Protein AF-0000000073402380 (afdb_homodimer)

Foldseek 3Di:
DPPPPPPPPPPPPPPPPPPPPPQAAKDKDKDWDQFPQQRGIWMKIKIFHGPFDQPDAAAFEEEEEEAEPDALCCCVPLQVVRVLLRVCCVVVLFPGYMYMRTGQYHQLQPPFPTHNVCRVPPPVLVVCVVPGRHDQFQLRYEYEYEASRLFNRLLCCLVCVRRHAAYEHELYVQQQQDGDPPDVQFPVCNCHHHGHDSVSSNCRGNVVSVVVSLVDDRAHEYEFEYEVQQPSSLVVSVVVQVVCVVSVHHYHYYYHHDHSGSVRSSVCVNVRNSRRNVSHD/DPPPPPPPPPPPPPPPPPPPPPQAAKDKDKDWDQFPQQRGIWMKIKIFHGPFDQPDAAAFEEEEEEAEPDALCCCVPLLVVRVLLRVCCVVVLFPGYMYMRTGQYHQLQPPFPTHRVCRVPPPVLVVCVVPGRHDQFQLRYEYEYEASRLFNRLLCCLVCVRRHAAYEHELYVQQQQDGDPPDPQFPVCNCHHHGHDSVSSNCRGNVVSVVVSLVDDRAHEYEFEYEVQQPSSLVVSVVVQVVCVVSVHHYHYYYHHDHSGSVRSSVCVNVRNSRGNVSHD

Structure (mmCIF, N/CA/C/O backbone):
data_AF-0000000073402380-model_v1
#
loop_
_entity.id
_entity.type
_entity.pdbx_description
1 polymer 'Esterase, putative'
#
loop_
_atom_site.group_PDB
_atom_site.id
_atom_site.type_symbol
_atom_site.label_atom_id
_atom_site.label_alt_id
_atom_site.label_comp_id
_atom_site.label_asym_id
_atom_site.label_entity_id
_atom_site.label_seq_id
_atom_site.pdbx_PDB_ins_code
_atom_site.Cartn_x
_atom_site.Cartn_y
_atom_site.Cartn_z
_atom_site.occupancy
_atom_site.B_iso_or_equiv
_atom_site.auth_seq_id
_atom_site.auth_comp_id
_atom_site.auth_asym_id
_atom_site.auth_atom_id
_atom_site.pdbx_PDB_model_num
ATOM 1 N N . MET A 1 1 ? -71.5 3.383 64.438 1 26.59 1 MET A N 1
ATOM 2 C CA . MET A 1 1 ? -70.688 2.602 63.531 1 26.59 1 MET A CA 1
ATOM 3 C C . MET A 1 1 ? -70.062 3.48 62.438 1 26.59 1 MET A C 1
ATOM 5 O O . MET A 1 1 ? -70.75 3.752 61.438 1 26.59 1 MET A O 1
ATOM 9 N N . ARG A 1 2 ? -69.312 4.504 62.844 1 32.62 2 ARG A N 1
ATOM 10 C CA . ARG A 1 2 ? -68.625 5.531 62.062 1 32.62 2 ARG A CA 1
ATOM 11 C C . ARG A 1 2 ? -67.75 4.91 61 1 32.62 2 ARG A C 1
ATOM 13 O O . ARG A 1 2 ? -66.875 4.086 61.312 1 32.62 2 ARG A O 1
ATOM 20 N N . ARG A 1 3 ? -68.125 4.828 59.719 1 37.62 3 ARG A N 1
ATOM 21 C CA . ARG A 1 3 ? -67.562 4.422 58.438 1 37.62 3 ARG A CA 1
ATOM 22 C C . ARG A 1 3 ? -66.25 5.152 58.219 1 37.62 3 ARG A C 1
ATOM 24 O O . ARG A 1 3 ? -66.188 6.383 58.219 1 37.62 3 ARG A O 1
ATOM 31 N N . PHE A 1 4 ? -65.062 4.723 58.781 1 38 4 PHE A N 1
ATOM 32 C CA . PHE A 1 4 ? -63.75 5.266 58.656 1 38 4 PHE A CA 1
ATOM 33 C C . PHE A 1 4 ? -63.312 5.336 57.188 1 38 4 PHE A C 1
ATOM 35 O O . PHE A 1 4 ? -63.344 4.324 56.5 1 38 4 PHE A O 1
ATOM 42 N N . ALA A 1 5 ? -63.625 6.461 56.531 1 45.44 5 ALA A N 1
ATOM 43 C CA . ALA A 1 5 ? -63.219 6.824 55.188 1 45.44 5 ALA A CA 1
ATOM 44 C C . ALA A 1 5 ? -61.719 6.805 55.031 1 45.44 5 ALA A C 1
ATOM 46 O O . ALA A 1 5 ? -61 7.508 55.75 1 45.44 5 ALA A O 1
ATOM 47 N N . LEU A 1 6 ? -61.094 5.672 54.719 1 43.69 6 LEU A N 1
ATOM 48 C CA . LEU A 1 6 ? -59.656 5.57 54.438 1 43.69 6 LEU A CA 1
ATOM 49 C C . LEU A 1 6 ? -59.281 6.461 53.25 1 43.69 6 LEU A C 1
ATOM 51 O O . LEU A 1 6 ? -59.906 6.406 52.188 1 43.69 6 LEU A O 1
ATOM 55 N N . PRO A 1 7 ? -58.688 7.684 53.5 1 46.56 7 PRO A N 1
ATOM 56 C CA . PRO A 1 7 ? -58.25 8.555 52.406 1 46.56 7 PRO A CA 1
ATOM 57 C C . PRO A 1 7 ? -57.281 7.855 51.438 1 46.56 7 PRO A C 1
ATOM 59 O O . PRO A 1 7 ? -56.5 6.996 51.844 1 46.56 7 PRO A O 1
ATOM 62 N N . LEU A 1 8 ? -57.75 7.539 50.25 1 45.25 8 LEU A N 1
ATOM 63 C CA . LEU A 1 8 ? -56.938 7.082 49.125 1 45.25 8 LEU A CA 1
ATOM 64 C C . LEU A 1 8 ? -55.812 8.055 48.812 1 45.25 8 LEU A C 1
ATOM 66 O O . LEU A 1 8 ? -56.062 9.219 48.5 1 45.25 8 LEU A O 1
ATOM 70 N N . VAL A 1 9 ? -54.656 7.984 49.469 1 39.22 9 VAL A N 1
ATOM 71 C CA . VAL A 1 9 ? -53.469 8.758 49.125 1 39.22 9 VAL A CA 1
ATOM 72 C C . VAL A 1 9 ? -53.062 8.422 47.688 1 39.22 9 VAL A C 1
ATOM 74 O O . VAL A 1 9 ? -52.781 7.262 47.375 1 39.22 9 VAL A O 1
ATOM 77 N N . ALA A 1 10 ? -53.406 9.219 46.719 1 45.09 10 ALA A N 1
ATOM 78 C CA . ALA A 1 10 ? -52.906 9.195 45.344 1 45.09 10 ALA A CA 1
ATOM 79 C C . ALA A 1 10 ? -51.406 9.344 45.312 1 45.09 10 ALA A C 1
ATOM 81 O O . ALA A 1 10 ? -50.844 10.344 45.812 1 45.09 10 ALA A O 1
ATOM 82 N N . LEU A 1 11 ? -50.719 8.203 45.312 1 44.31 11 LEU A N 1
ATOM 83 C CA . LEU A 1 11 ? -49.281 8.203 45.062 1 44.31 11 LEU A CA 1
ATOM 84 C C . LEU A 1 11 ? -48.938 8.859 43.719 1 44.31 11 LEU A C 1
ATOM 86 O O . LEU A 1 11 ? -49.312 8.344 42.656 1 44.31 11 LEU A O 1
ATOM 90 N N . LEU A 1 12 ? -48.812 10.156 43.656 1 43.53 12 LEU A N 1
ATOM 91 C CA . LEU A 1 12 ? -48.25 10.828 42.5 1 43.53 12 LEU A CA 1
ATOM 92 C C . LEU A 1 12 ? -46.812 10.344 42.219 1 43.53 12 LEU A C 1
ATOM 94 O O . LEU A 1 12 ? -45.906 10.578 43.031 1 43.53 12 LEU A O 1
ATOM 98 N N . ALA A 1 13 ? -46.656 9.203 41.469 1 48.38 13 ALA A N 1
ATOM 99 C CA . ALA A 1 13 ? -45.344 8.828 40.906 1 48.38 13 ALA A CA 1
ATOM 100 C C . ALA A 1 13 ? -44.781 9.945 40.062 1 48.38 13 ALA A C 1
ATOM 102 O O . ALA A 1 13 ? -45.344 10.297 39 1 48.38 13 ALA A O 1
ATOM 103 N N . ALA A 1 14 ? -44 10.836 40.562 1 49.28 14 ALA A N 1
ATOM 104 C CA . ALA A 1 14 ? -43.188 11.805 39.812 1 49.28 14 ALA A CA 1
ATOM 105 C C . ALA A 1 14 ? -42.312 11.102 38.781 1 49.28 14 ALA A C 1
ATOM 107 O O . ALA A 1 14 ? -41.469 10.289 39.156 1 49.28 14 ALA A O 1
ATOM 108 N N . ALA A 1 15 ? -42.781 10.992 37.531 1 50.03 15 ALA A N 1
ATOM 109 C CA . ALA A 1 15 ? -41.938 10.617 36.438 1 50.03 15 ALA A CA 1
ATOM 110 C C . ALA A 1 15 ? -40.688 11.531 36.344 1 50.03 15 ALA A C 1
ATOM 112 O O . ALA A 1 15 ? -40.812 12.703 36 1 50.03 15 ALA A O 1
ATOM 113 N N . LEU A 1 16 ? -39.719 11.234 37.094 1 47.69 16 LEU A N 1
ATOM 114 C CA . LEU A 1 16 ? -38.438 11.859 36.812 1 47.69 16 LEU A CA 1
ATOM 115 C C . LEU A 1 16 ? -38 11.617 35.375 1 47.69 16 LEU A C 1
ATOM 117 O O . LEU A 1 16 ? -37.625 10.5 35 1 47.69 16 LEU A O 1
ATOM 121 N N . THR A 1 17 ? -38.594 12.422 34.562 1 47.25 17 THR A N 1
ATOM 122 C CA . THR A 1 17 ? -38 12.445 33.219 1 47.25 17 THR A CA 1
ATOM 123 C C . THR A 1 17 ? -36.5 12.773 33.312 1 47.25 17 THR A C 1
ATOM 125 O O . THR A 1 17 ? -36.125 13.891 33.656 1 47.25 17 THR A O 1
ATOM 128 N N . VAL A 1 18 ? -35.719 11.836 33.5 1 46.69 18 VAL A N 1
ATOM 129 C CA . VAL A 1 18 ? -34.281 12.055 33.281 1 46.69 18 VAL A CA 1
ATOM 130 C C . VAL A 1 18 ? -34.062 12.578 31.859 1 46.69 18 VAL A C 1
ATOM 132 O O . VAL A 1 18 ? -34.312 11.875 30.891 1 46.69 18 VAL A O 1
ATOM 135 N N . ALA A 1 19 ? -34.219 13.836 31.703 1 44.19 19 ALA A N 1
ATOM 136 C CA . ALA A 1 19 ? -33.719 14.352 30.422 1 44.19 19 ALA A CA 1
ATOM 137 C C . ALA A 1 19 ? -32.344 13.766 30.094 1 44.19 19 ALA A C 1
ATOM 139 O O . ALA A 1 19 ? -31.391 13.945 30.828 1 44.19 19 ALA A O 1
ATOM 140 N N . ALA A 1 20 ? -32.344 12.703 29.391 1 48.59 20 ALA A N 1
ATOM 141 C CA . ALA A 1 20 ? -31.094 12.234 28.812 1 48.59 20 ALA A CA 1
ATOM 142 C C . ALA A 1 20 ? -30.219 13.406 28.375 1 48.59 20 ALA A C 1
ATOM 144 O O . ALA A 1 20 ? -30.578 14.156 27.469 1 48.59 20 ALA A O 1
ATOM 145 N N . ARG A 1 21 ? -29.672 14.047 29.219 1 47.09 21 ARG A N 1
ATOM 146 C CA . ARG A 1 21 ? -28.734 15.07 28.781 1 47.09 21 ARG A CA 1
ATOM 147 C C . ARG A 1 21 ? -28.031 14.656 27.5 1 47.09 21 ARG A C 1
ATOM 149 O O . ARG A 1 21 ? -27.297 13.664 27.469 1 47.09 21 ARG A O 1
ATOM 156 N N . ALA A 1 22 ? -28.484 15.039 26.406 1 50.44 22 ALA A N 1
ATOM 157 C CA . ALA A 1 22 ? -27.828 14.75 25.141 1 50.44 22 ALA A CA 1
ATOM 158 C C . ALA A 1 22 ? -26.328 15.062 25.219 1 50.44 22 ALA A C 1
ATOM 160 O O . ALA A 1 22 ? -25.938 16.141 25.672 1 50.44 22 ALA A O 1
ATOM 161 N N . ALA A 1 23 ? -25.453 14.055 25.359 1 58.22 23 ALA A N 1
ATOM 162 C CA . ALA A 1 23 ? -24 14.227 25.312 1 58.22 23 ALA A CA 1
ATOM 163 C C . ALA A 1 23 ? -23.609 15.312 24.312 1 58.22 23 ALA A C 1
ATOM 165 O O . ALA A 1 23 ? -24.109 15.336 23.188 1 58.22 23 ALA A O 1
ATOM 166 N N . PRO A 1 24 ? -22.891 16.391 24.812 1 68.94 24 PRO A N 1
ATOM 167 C CA . PRO A 1 24 ? -22.547 17.5 23.906 1 68.94 24 PRO A CA 1
ATOM 168 C C . PRO A 1 24 ? -21.891 17.031 22.609 1 68.94 24 PRO A C 1
ATOM 170 O O . PRO A 1 24 ? -21.109 16.078 22.625 1 68.94 24 PRO A O 1
ATOM 173 N N . ALA A 1 25 ? -22.422 17.516 21.484 1 88.31 25 ALA A N 1
ATOM 174 C CA . ALA A 1 25 ? -21.953 17.203 20.141 1 88.31 25 ALA A CA 1
ATOM 175 C C . ALA A 1 25 ? -20.656 17.953 19.828 1 88.31 25 ALA A C 1
ATOM 177 O O . ALA A 1 25 ? -20.344 18.969 20.453 1 88.31 25 ALA A O 1
ATOM 178 N N . SER A 1 26 ? -19.734 17.375 19.031 1 97.62 26 SER A N 1
ATOM 179 C CA . SER A 1 26 ? -18.578 18.109 18.5 1 97.62 26 SER A CA 1
ATOM 180 C C . SER A 1 26 ? -19.016 19.344 17.719 1 97.62 26 SER A C 1
ATOM 182 O O . SER A 1 26 ? -20.188 19.469 17.359 1 97.62 26 SER A O 1
ATOM 184 N N . SER A 1 27 ? -18.125 20.328 17.562 1 97.88 27 SER A N 1
ATOM 185 C CA . SER A 1 27 ? -18.469 21.547 16.828 1 97.88 27 SER A CA 1
ATOM 186 C C . SER A 1 27 ? -17.375 21.906 15.828 1 97.88 27 SER A C 1
ATOM 188 O O . SER A 1 27 ? -16.219 21.516 15.992 1 97.88 27 SER A O 1
ATOM 190 N N . ILE A 1 28 ? -17.797 22.531 14.719 1 98.5 28 ILE A N 1
ATOM 191 C CA . ILE A 1 28 ? -16.906 23.125 13.727 1 98.5 28 ILE A CA 1
ATOM 192 C C . ILE A 1 28 ? -17 24.641 13.789 1 98.5 28 ILE A C 1
ATOM 194 O O . ILE A 1 28 ? -18.078 25.219 13.633 1 98.5 28 ILE A O 1
ATOM 198 N N . VAL A 1 29 ? -15.859 25.281 14.023 1 98.19 29 VAL A N 1
ATOM 199 C CA . VAL A 1 29 ? -15.852 26.734 14.133 1 98.19 29 VAL A CA 1
ATOM 200 C C . VAL A 1 29 ? -14.789 27.312 13.195 1 98.19 29 VAL A C 1
ATOM 202 O O . VAL A 1 29 ? -13.805 26.641 12.875 1 98.19 29 VAL A O 1
ATOM 205 N N . THR A 1 30 ? -15.008 28.469 12.68 1 98.19 30 THR A N 1
ATOM 206 C CA . THR A 1 30 ? -14.047 29.172 11.852 1 98.19 30 THR A CA 1
ATOM 207 C C . THR A 1 30 ? -13.531 30.422 12.57 1 98.19 30 THR A C 1
ATOM 209 O O . THR A 1 30 ? -14.297 31.125 13.219 1 98.19 30 THR A O 1
ATOM 212 N N . ARG A 1 31 ? -12.281 30.656 12.523 1 98.31 31 ARG A N 1
ATOM 213 C CA . ARG A 1 31 ? -11.648 31.844 13.086 1 98.31 31 ARG A CA 1
ATOM 214 C C . ARG A 1 31 ? -10.82 32.594 12.039 1 98.31 31 ARG A C 1
ATOM 216 O O . ARG A 1 31 ? -10.148 31.953 11.219 1 98.31 31 ARG A O 1
ATOM 223 N N . THR A 1 32 ? -10.969 33.875 12.055 1 98.56 32 THR A N 1
ATOM 224 C CA . THR A 1 32 ? -10.141 34.75 11.242 1 98.56 32 THR A CA 1
ATOM 225 C C . THR A 1 32 ? -9.273 35.656 12.117 1 98.56 32 THR A C 1
ATOM 227 O O . THR A 1 32 ? -9.742 36.156 13.141 1 98.56 32 THR A O 1
ATOM 230 N N . PHE A 1 33 ? -8.039 35.875 11.773 1 98.56 33 PHE A N 1
ATOM 231 C CA . PHE A 1 33 ? -7.133 36.75 12.508 1 98.56 33 PHE A CA 1
ATOM 232 C C . PHE A 1 33 ? -6.145 37.406 11.562 1 98.56 33 PHE A C 1
ATOM 234 O O . PHE A 1 33 ? -6.016 37 10.398 1 98.56 33 PHE A O 1
ATOM 241 N N . ARG A 1 34 ? -5.484 38.406 12.031 1 98.38 34 ARG A N 1
ATOM 242 C CA . ARG A 1 34 ? -4.477 39.094 11.234 1 98.38 34 ARG A CA 1
ATOM 243 C C . ARG A 1 34 ? -3.127 38.406 11.328 1 98.38 34 ARG A C 1
ATOM 245 O O . ARG A 1 34 ? -2.566 38.281 12.422 1 98.38 34 ARG A O 1
ATOM 252 N N . SER A 1 35 ? -2.678 37.875 10.148 1 98.5 35 SER A N 1
ATOM 253 C CA . SER A 1 35 ? -1.356 37.281 10.102 1 98.5 35 SER A CA 1
ATOM 254 C C . SER A 1 35 ? -0.271 38.312 9.82 1 98.5 35 SER A C 1
ATOM 256 O O . SER A 1 35 ? -0.335 39.031 8.82 1 98.5 35 SER A O 1
ATOM 258 N N . THR A 1 36 ? 0.724 38.344 10.664 1 98.56 36 THR A N 1
ATOM 259 C CA . THR A 1 36 ? 1.848 39.25 10.461 1 98.56 36 THR A CA 1
ATOM 260 C C . THR A 1 36 ? 2.686 38.844 9.258 1 98.56 36 THR A C 1
ATOM 262 O O . THR A 1 36 ? 3.076 39.656 8.438 1 98.56 36 THR A O 1
ATOM 265 N N . ALA A 1 37 ? 2.904 37.562 9.117 1 98.44 37 ALA A N 1
ATOM 266 C CA . ALA A 1 37 ? 3.754 37.062 8.055 1 98.44 37 ALA A CA 1
ATOM 267 C C . ALA A 1 37 ? 3.098 37.25 6.688 1 98.44 37 ALA A C 1
ATOM 269 O O . ALA A 1 37 ? 3.779 37.5 5.695 1 98.44 37 ALA A O 1
ATOM 270 N N . LEU A 1 38 ? 1.792 37.125 6.633 1 98 38 LEU A N 1
ATOM 271 C CA . LEU A 1 38 ? 1.087 37.188 5.355 1 98 38 LEU A CA 1
ATOM 272 C C . LEU A 1 38 ? 0.647 38.594 5.047 1 98 38 LEU A C 1
ATOM 274 O O . LEU A 1 38 ? 0.256 38.906 3.916 1 98 38 LEU A O 1
ATOM 278 N N . HIS A 1 39 ? 0.664 39.5 6.059 1 98.06 39 HIS A N 1
ATOM 279 C CA . HIS A 1 39 ? 0.213 40.875 5.941 1 98.06 39 HIS A CA 1
ATOM 280 C C . HIS A 1 39 ? -1.229 40.938 5.449 1 98.06 39 HIS A C 1
ATOM 282 O O . HIS A 1 39 ? -1.561 41.781 4.602 1 98.06 39 HIS A O 1
ATOM 288 N N . ARG A 1 40 ? -2.037 40.062 5.883 1 97.62 40 ARG A N 1
ATOM 289 C CA . ARG A 1 40 ? -3.465 40 5.586 1 97.62 40 ARG A CA 1
ATOM 290 C C . ARG A 1 40 ? -4.207 39.156 6.625 1 97.62 40 ARG A C 1
ATOM 292 O O . ARG A 1 40 ? -3.586 38.5 7.457 1 97.62 40 ARG A O 1
ATOM 299 N N . ASP A 1 41 ? -5.504 39.281 6.543 1 98.25 41 ASP A N 1
ATOM 300 C CA . ASP A 1 41 ? -6.324 38.375 7.352 1 98.25 41 ASP A CA 1
ATOM 301 C C . ASP A 1 41 ? -6.199 36.938 6.867 1 98.25 41 ASP A C 1
ATOM 303 O O . ASP A 1 41 ? -6.09 36.688 5.664 1 98.25 41 ASP A O 1
ATOM 307 N N . TRP A 1 42 ? -6.137 36.062 7.805 1 98.31 42 TRP A N 1
ATOM 308 C CA . TRP A 1 42 ? -6.016 34.625 7.543 1 98.31 42 TRP A CA 1
ATOM 309 C C . TRP A 1 42 ? -7.023 33.844 8.367 1 98.31 42 TRP A C 1
ATOM 311 O O . TRP A 1 42 ? -7.297 34.188 9.523 1 98.31 42 TRP A O 1
ATOM 321 N N . SER A 1 43 ? -7.609 32.812 7.742 1 98.25 43 SER A N 1
ATOM 322 C CA . SER A 1 43 ? -8.664 32.062 8.406 1 98.25 43 SER A CA 1
ATOM 323 C C . SER A 1 43 ? -8.289 30.578 8.539 1 98.25 43 SER A C 1
ATOM 325 O O . SER A 1 43 ? -7.484 30.078 7.754 1 98.25 43 SER A O 1
ATOM 327 N N . TYR A 1 44 ? -8.867 29.969 9.516 1 98.75 44 TYR A N 1
ATOM 328 C CA . TYR A 1 44 ? -8.773 28.531 9.695 1 98.75 44 TYR A CA 1
ATOM 329 C C . TYR A 1 44 ? -10.047 27.969 10.32 1 98.75 44 TYR A C 1
ATOM 331 O O . TYR A 1 44 ? -10.789 28.688 10.984 1 98.75 44 TYR A O 1
ATOM 339 N N . THR A 1 45 ? -10.312 26.734 9.969 1 98.75 45 THR A N 1
ATOM 340 C CA . THR A 1 45 ? -11.414 25.984 10.539 1 98.75 45 THR A CA 1
ATOM 341 C C . THR A 1 45 ? -10.922 25.062 11.656 1 98.75 45 THR A C 1
ATOM 343 O O . THR A 1 45 ? -9.82 24.531 11.586 1 98.75 45 THR A O 1
ATOM 346 N N . VAL A 1 46 ? -11.812 24.891 12.742 1 98.88 46 VAL A N 1
ATOM 347 C CA . VAL A 1 46 ? -11.414 24.078 13.883 1 98.88 46 VAL A CA 1
ATOM 348 C C . VAL A 1 46 ? -12.516 23.078 14.219 1 98.88 46 VAL A C 1
ATOM 350 O O . VAL A 1 46 ? -13.688 23.438 14.305 1 98.88 46 VAL A O 1
ATOM 353 N N . TYR A 1 47 ? -12.125 21.812 14.289 1 98.88 47 TYR A N 1
ATOM 354 C CA . TYR A 1 47 ? -12.953 20.781 14.906 1 98.88 47 TYR A CA 1
ATOM 355 C C . TYR A 1 47 ? -12.695 20.719 16.406 1 98.88 47 TYR A C 1
ATOM 357 O O . TYR A 1 47 ? -11.562 20.516 16.844 1 98.88 47 TYR A O 1
ATOM 365 N N . LEU A 1 48 ? -13.75 20.891 17.203 1 98.75 48 LEU A N 1
ATOM 366 C CA . LEU A 1 48 ? -13.727 20.719 18.656 1 98.75 48 LEU A CA 1
ATOM 367 C C . LEU A 1 48 ? -14.477 19.453 19.062 1 98.75 48 LEU A C 1
ATOM 369 O O . LEU A 1 48 ? -15.641 19.281 18.703 1 98.75 48 LEU A O 1
ATOM 373 N N . PRO A 1 49 ? -13.742 18.609 19.797 1 98.31 49 PRO A N 1
ATOM 374 C CA . PRO A 1 49 ? -14.414 17.359 20.156 1 98.31 49 PRO A CA 1
ATOM 375 C C . PRO A 1 49 ? -15.578 17.578 21.109 1 98.31 49 PRO A C 1
ATOM 377 O O . PRO A 1 49 ? -15.672 18.625 21.75 1 98.31 49 PRO A O 1
ATOM 380 N N . ALA A 1 50 ? -16.453 16.562 21.109 1 96.69 50 ALA A N 1
ATOM 381 C CA . ALA A 1 50 ? -17.547 16.594 22.078 1 96.69 50 ALA A CA 1
ATOM 382 C C . ALA A 1 50 ? -17.031 16.781 23.5 1 96.69 50 ALA A C 1
ATOM 384 O O . ALA A 1 50 ? -16.062 16.141 23.906 1 96.69 50 ALA A O 1
ATOM 385 N N . GLY A 1 51 ? -17.625 17.703 24.203 1 94.94 51 GLY A N 1
ATOM 386 C CA . GLY A 1 51 ? -17.25 17.922 25.578 1 94.94 51 GLY A CA 1
ATOM 387 C C . GLY A 1 51 ? -16.078 18.875 25.734 1 94.94 51 GLY A C 1
ATOM 388 O O . GLY A 1 51 ? -15.555 19.062 26.828 1 94.94 51 GLY A O 1
ATOM 389 N N . TYR A 1 52 ? -15.695 19.438 24.656 1 97.06 52 TYR A N 1
ATOM 390 C CA . TYR A 1 52 ? -14.602 20.406 24.703 1 97.06 52 TYR A CA 1
ATOM 391 C C . TYR A 1 52 ? -14.836 21.438 25.797 1 97.06 52 TYR A C 1
ATOM 393 O O . TYR A 1 52 ? -15.906 22.047 25.859 1 97.06 52 TYR A O 1
ATOM 401 N N . ASN A 1 53 ? -13.844 21.594 26.641 1 95.94 53 ASN A N 1
ATOM 402 C CA . ASN A 1 53 ? -13.852 22.562 27.719 1 95.94 53 ASN A CA 1
ATOM 403 C C . ASN A 1 53 ? -12.656 23.516 27.625 1 95.94 53 ASN A C 1
ATOM 405 O O . ASN A 1 53 ? -11.523 23.125 27.922 1 95.94 53 ASN A O 1
ATOM 409 N N . PRO A 1 54 ? -12.938 24.75 27.281 1 95.31 54 PRO A N 1
ATOM 410 C CA . PRO A 1 54 ? -11.836 25.688 27.109 1 95.31 54 PRO A CA 1
ATOM 411 C C . PRO A 1 54 ? -11.086 25.969 28.422 1 95.31 54 PRO A C 1
ATOM 413 O O . PRO A 1 54 ? -9.969 26.5 28.391 1 95.31 54 PRO A O 1
ATOM 416 N N . GLU A 1 55 ? -11.688 25.656 29.547 1 94.06 55 GLU A N 1
ATOM 417 C CA . GLU A 1 55 ? -11.086 25.922 30.844 1 94.06 55 GLU A CA 1
ATOM 418 C C . GLU A 1 55 ? -10.492 24.672 31.453 1 94.06 55 GLU A C 1
ATOM 420 O O . GLU A 1 55 ? -9.953 24.703 32.562 1 94.06 55 GLU A O 1
ATOM 425 N N . GLY A 1 56 ? -10.539 23.609 30.781 1 90 56 GLY A N 1
ATOM 426 C CA . GLY A 1 56 ? -10.07 22.328 31.312 1 90 56 GLY A CA 1
ATOM 427 C C . GLY A 1 56 ? -8.672 21.969 30.844 1 90 56 GLY A C 1
ATOM 428 O O . GLY A 1 56 ? -7.836 22.859 30.641 1 90 56 GLY A O 1
ATOM 429 N N . ALA A 1 57 ? -8.438 20.703 30.891 1 90.56 57 ALA A N 1
ATOM 430 C CA . ALA A 1 57 ? -7.152 20.188 30.438 1 90.56 57 ALA A CA 1
ATOM 431 C C . ALA A 1 57 ? -6.926 20.5 28.953 1 90.56 57 ALA A C 1
ATOM 433 O O . ALA A 1 57 ? -7.879 20.578 28.188 1 90.56 57 ALA A O 1
ATOM 434 N N . ARG A 1 58 ? -5.703 20.688 28.625 1 96.12 58 ARG A N 1
ATOM 435 C CA . ARG A 1 58 ? -5.348 20.984 27.234 1 96.12 58 ARG A CA 1
ATOM 436 C C . ARG A 1 58 ? -5.461 19.734 26.375 1 96.12 58 ARG A C 1
ATOM 438 O O . ARG A 1 58 ? -5.09 18.641 26.797 1 96.12 58 ARG A O 1
ATOM 445 N N . TYR A 1 59 ? -6.016 19.891 25.25 1 98.31 59 TYR A N 1
ATOM 446 C CA . TYR A 1 59 ? -6.211 18.797 24.297 1 98.31 59 TYR A CA 1
ATOM 447 C C . TYR A 1 59 ? -5.004 18.672 23.375 1 98.31 59 TYR A C 1
ATOM 449 O O . TYR A 1 59 ? -4.34 19.656 23.062 1 98.31 59 TYR A O 1
ATOM 457 N N . PRO A 1 60 ? -4.707 17.406 22.953 1 98.56 60 PRO A N 1
ATOM 458 C CA . PRO A 1 60 ? -3.85 17.312 21.766 1 98.56 60 PRO A CA 1
ATOM 459 C C . PRO A 1 60 ? -4.402 18.094 20.578 1 98.56 60 PRO A C 1
ATOM 461 O O . PRO A 1 60 ? -5.617 18.312 20.484 1 98.56 60 PRO A O 1
ATOM 464 N N . VAL A 1 61 ? -3.518 18.531 19.703 1 98.88 61 VAL A N 1
ATOM 465 C CA . VAL A 1 61 ? -3.934 19.312 18.547 1 98.88 61 VAL A CA 1
ATOM 466 C C . VAL A 1 61 ? -3.307 18.719 17.281 1 98.88 61 VAL A C 1
ATOM 468 O O . VAL A 1 61 ? -2.143 18.312 17.281 1 98.88 61 VAL A O 1
ATOM 471 N N . LEU A 1 62 ? -4.082 18.516 16.297 1 98.94 62 LEU A N 1
ATOM 472 C CA . LEU A 1 62 ? -3.668 18.094 14.961 1 98.94 62 LEU A CA 1
ATOM 473 C C . LEU A 1 62 ? -3.887 19.219 13.945 1 98.94 62 LEU A C 1
ATOM 475 O O . LEU A 1 62 ? -4.996 19.734 13.82 1 98.94 62 LEU A O 1
ATOM 479 N N . TYR A 1 63 ? -2.842 19.641 13.273 1 98.94 63 TYR A N 1
ATOM 480 C CA . TYR A 1 63 ? -2.951 20.578 12.156 1 98.94 63 TYR A CA 1
ATOM 481 C C . TYR A 1 63 ? -3.066 19.828 10.836 1 98.94 63 TYR A C 1
ATOM 483 O O . TYR A 1 63 ? -2.193 19.031 10.492 1 98.94 63 TYR A O 1
ATOM 491 N N . LEU A 1 64 ? -4.098 20.094 10.078 1 98.81 64 LEU A N 1
ATOM 492 C CA . LEU A 1 64 ? -4.387 19.359 8.859 1 98.81 64 LEU A CA 1
ATOM 493 C C . LEU A 1 64 ? -4.398 20.297 7.648 1 98.81 64 LEU A C 1
ATOM 495 O O . LEU A 1 64 ? -5.289 21.141 7.52 1 98.81 64 LEU A O 1
ATOM 499 N N . LEU A 1 65 ? -3.455 20.062 6.75 1 98.81 65 LEU A N 1
ATOM 500 C CA . LEU A 1 65 ? -3.244 20.938 5.598 1 98.81 65 LEU A CA 1
ATOM 501 C C . LEU A 1 65 ? -3.996 20.406 4.375 1 98.81 65 LEU A C 1
ATOM 503 O O . LEU A 1 65 ? -3.953 19.219 4.082 1 98.81 65 LEU A O 1
ATOM 507 N N . HIS A 1 66 ? -4.723 21.312 3.68 1 98.56 66 HIS A N 1
ATOM 508 C CA . HIS A 1 66 ? -5.48 20.906 2.5 1 98.56 66 HIS A CA 1
ATOM 509 C C . HIS A 1 66 ? -4.59 20.875 1.262 1 98.56 66 HIS A C 1
ATOM 511 O O . HIS A 1 66 ? -3.445 21.328 1.3 1 98.56 66 HIS A O 1
ATOM 517 N N . GLY A 1 67 ? -5.074 20.266 0.181 1 97.88 67 GLY A N 1
ATOM 518 C CA . GLY A 1 67 ? -4.34 20.094 -1.064 1 97.88 67 GLY A CA 1
ATOM 519 C C . GLY A 1 67 ? -4.441 21.297 -1.981 1 97.88 67 GLY A C 1
ATOM 520 O O . GLY A 1 67 ? -5.121 22.281 -1.658 1 97.88 67 GLY A O 1
ATOM 521 N N . ASN A 1 68 ? -3.787 21.188 -3.107 1 96.31 68 ASN A N 1
ATOM 522 C CA . ASN A 1 68 ? -3.785 22.25 -4.102 1 96.31 68 ASN A CA 1
ATOM 523 C C . ASN A 1 68 ? -5.199 22.594 -4.551 1 96.31 68 ASN A C 1
ATOM 525 O O . ASN A 1 68 ? -6.023 21.703 -4.77 1 96.31 68 ASN A O 1
ATOM 529 N N . ALA A 1 69 ? -5.453 23.906 -4.629 1 93.44 69 ALA A N 1
ATOM 530 C CA . ALA A 1 69 ? -6.734 24.453 -5.07 1 93.44 69 ALA A CA 1
ATOM 531 C C . ALA A 1 69 ? -7.855 24.047 -4.117 1 93.44 69 ALA A C 1
ATOM 533 O O . ALA A 1 69 ? -9.031 24.047 -4.488 1 93.44 69 ALA A O 1
ATOM 534 N N . GLY A 1 70 ? -7.461 23.609 -2.93 1 95.62 70 GLY A N 1
ATOM 535 C CA . GLY A 1 70 ? -8.461 23.219 -1.946 1 95.62 70 GLY A CA 1
ATOM 536 C C . GLY A 1 70 ? -8.836 24.328 -0.997 1 95.62 70 GLY A C 1
ATOM 537 O O . GLY A 1 70 ? -8.578 25.5 -1.274 1 95.62 70 GLY A O 1
ATOM 538 N N . ASN A 1 71 ? -9.57 23.828 0.004 1 95.56 71 ASN A N 1
ATOM 539 C CA . ASN A 1 71 ? -10.148 24.688 1.027 1 95.56 71 ASN A CA 1
ATOM 540 C C . ASN A 1 71 ? -10.039 24.062 2.414 1 95.56 71 ASN A C 1
ATOM 542 O O . ASN A 1 71 ? -10.094 22.844 2.553 1 95.56 71 ASN A O 1
ATOM 546 N N . ALA A 1 72 ? -9.93 25.031 3.438 1 96.88 72 ALA A N 1
ATOM 547 C CA . ALA A 1 72 ? -9.836 24.562 4.82 1 96.88 72 ALA A CA 1
ATOM 548 C C . ALA A 1 72 ? -10.984 23.625 5.164 1 96.88 72 ALA A C 1
ATOM 550 O O . ALA A 1 72 ? -10.82 22.703 5.961 1 96.88 72 ALA A O 1
ATOM 551 N N . ASN A 1 73 ? -12.086 23.766 4.523 1 97.69 73 ASN A N 1
ATOM 552 C CA . ASN A 1 73 ? -13.297 23.031 4.875 1 97.69 73 ASN A CA 1
ATOM 553 C C . ASN A 1 73 ? -13.391 21.703 4.125 1 97.69 73 ASN A C 1
ATOM 555 O O . ASN A 1 73 ? -14.289 20.906 4.383 1 97.69 73 ASN A O 1
ATOM 559 N N . ASP A 1 74 ? -12.477 21.484 3.254 1 98.06 74 ASP A N 1
ATOM 560 C CA . ASP A 1 74 ? -12.539 20.25 2.469 1 98.06 74 ASP A CA 1
ATOM 561 C C . ASP A 1 74 ? -12.453 19.016 3.367 1 98.06 74 ASP A C 1
ATOM 563 O O . ASP A 1 74 ? -13.07 17.984 3.074 1 98.06 74 ASP A O 1
ATOM 567 N N . TRP A 1 75 ? -11.766 19.109 4.453 1 98.5 75 TRP A N 1
ATOM 568 C CA . TRP A 1 75 ? -11.641 17.984 5.379 1 98.5 75 TRP A CA 1
ATOM 569 C C . TRP A 1 75 ? -13 17.625 5.973 1 98.5 75 TRP A C 1
ATOM 571 O O . TRP A 1 75 ? -13.266 16.453 6.262 1 98.5 75 TRP A O 1
ATOM 581 N N . ILE A 1 76 ? -13.82 18.656 6.168 1 98.19 76 ILE A N 1
ATOM 582 C CA . ILE A 1 76 ? -15.141 18.453 6.758 1 98.19 76 ILE A CA 1
ATOM 583 C C . ILE A 1 76 ? -16.125 18 5.68 1 98.19 76 ILE A C 1
ATOM 585 O O . ILE A 1 76 ? -16.766 16.953 5.809 1 98.19 76 ILE A O 1
ATOM 589 N N . THR A 1 77 ? -16.172 18.719 4.59 1 97.75 77 THR A N 1
ATOM 590 C CA . THR A 1 77 ? -17.234 18.547 3.604 1 97.75 77 THR A CA 1
ATOM 591 C C . THR A 1 77 ? -16.938 17.344 2.707 1 97.75 77 THR A C 1
ATOM 593 O O . THR A 1 77 ? -17.828 16.547 2.4 1 97.75 77 THR A O 1
ATOM 596 N N . GLN A 1 78 ? -15.75 17.188 2.295 1 97.62 78 GLN A N 1
ATOM 597 C CA . GLN A 1 78 ? -15.359 16.094 1.415 1 97.62 78 GLN A CA 1
ATOM 598 C C . GLN A 1 78 ? -14.789 14.922 2.213 1 97.62 78 GLN A C 1
ATOM 600 O O . GLN A 1 78 ? -15.094 13.758 1.937 1 97.62 78 GLN A O 1
ATOM 605 N N . GLY A 1 79 ? -14.086 15.219 3.211 1 98.06 79 GLY A N 1
ATOM 606 C CA . GLY A 1 79 ? -13.375 14.195 3.965 1 98.06 79 GLY A CA 1
ATOM 607 C C . GLY A 1 79 ? -14.227 13.539 5.031 1 98.06 79 GLY A C 1
ATOM 608 O O . GLY A 1 79 ? -13.875 12.477 5.547 1 98.06 79 GLY A O 1
ATOM 609 N N . ARG A 1 80 ? -15.312 14.211 5.41 1 98.25 80 ARG A N 1
ATOM 610 C CA . ARG A 1 80 ? -16.172 13.734 6.48 1 98.25 80 ARG A CA 1
ATOM 611 C C . ARG A 1 80 ? -15.391 13.508 7.766 1 98.25 80 ARG A C 1
ATOM 613 O O . ARG A 1 80 ? -15.617 12.523 8.469 1 98.25 80 ARG A O 1
ATOM 620 N N . LEU A 1 81 ? -14.508 14.344 7.996 1 98.56 81 LEU A N 1
ATOM 621 C CA . LEU A 1 81 ? -13.594 14.266 9.133 1 98.56 81 LEU A CA 1
ATOM 622 C C . LEU A 1 81 ? -14.359 14.25 10.445 1 98.56 81 LEU A C 1
ATOM 624 O O . LEU A 1 81 ? -14.008 13.516 11.367 1 98.56 81 LEU A O 1
ATOM 628 N N . GLN A 1 82 ? -15.398 15.109 10.57 1 98.56 82 GLN A N 1
ATOM 629 C CA . GLN A 1 82 ? -16.141 15.211 11.828 1 98.56 82 GLN A CA 1
ATOM 630 C C . GLN A 1 82 ? -16.766 13.867 12.211 1 98.56 82 GLN A C 1
ATOM 632 O O . GLN A 1 82 ? -16.656 13.445 13.367 1 98.56 82 GLN A O 1
ATOM 637 N N . LEU A 1 83 ? -17.359 13.258 11.273 1 98.06 83 LEU A N 1
ATOM 638 C CA . LEU A 1 83 ? -18 11.969 11.508 1 98.06 83 LEU A CA 1
ATOM 639 C C . LEU A 1 83 ? -16.969 10.938 11.961 1 98.06 83 LEU A C 1
ATOM 641 O O . LEU A 1 83 ? -17.203 10.203 12.922 1 98.06 83 LEU A O 1
ATOM 645 N N . THR A 1 84 ? -15.891 10.891 11.289 1 98.69 84 THR A N 1
ATOM 646 C CA . THR A 1 84 ? -14.852 9.906 11.578 1 98.69 84 THR A CA 1
ATOM 647 C C . THR A 1 84 ? -14.227 10.164 12.945 1 98.69 84 THR A C 1
ATOM 649 O O . THR A 1 84 ? -14.078 9.25 13.75 1 98.69 84 THR A O 1
ATOM 652 N N . ALA A 1 85 ? -13.891 11.406 13.219 1 98.75 85 ALA A N 1
ATOM 653 C CA . ALA A 1 85 ? -13.273 11.766 14.492 1 98.75 85 ALA A CA 1
ATOM 654 C C . ALA A 1 85 ? -14.219 11.484 15.656 1 98.75 85 ALA A C 1
ATOM 656 O O . ALA A 1 85 ? -13.805 10.906 16.672 1 98.75 85 ALA A O 1
ATOM 657 N N . ASP A 1 86 ? -15.461 11.859 15.477 1 98.69 86 ASP A N 1
ATOM 658 C CA . ASP A 1 86 ? -16.453 11.602 16.516 1 98.69 86 ASP A CA 1
ATOM 659 C C . ASP A 1 86 ? -16.531 10.117 16.844 1 98.69 86 ASP A C 1
ATOM 661 O O . ASP A 1 86 ? -16.5 9.727 18.016 1 98.69 86 ASP A O 1
ATOM 665 N N . ALA A 1 87 ? -16.641 9.375 15.82 1 98.44 87 ALA A N 1
ATOM 666 C CA . ALA A 1 87 ? -16.797 7.93 16 1 98.44 87 ALA A CA 1
ATOM 667 C C . ALA A 1 87 ? -15.57 7.332 16.688 1 98.44 87 ALA A C 1
ATOM 669 O O . ALA A 1 87 ? -15.695 6.5 17.594 1 98.44 87 ALA A O 1
ATOM 670 N N . MET A 1 88 ? -14.438 7.738 16.344 1 98.62 88 MET A N 1
ATOM 671 C CA . MET A 1 88 ? -13.195 7.172 16.875 1 98.62 88 MET A CA 1
ATOM 672 C C . MET A 1 88 ? -12.977 7.602 18.328 1 98.62 88 MET A C 1
ATOM 674 O O . MET A 1 88 ? -12.453 6.832 19.125 1 98.62 88 MET A O 1
ATOM 678 N N . ILE A 1 89 ? -13.32 8.836 18.625 1 98.38 89 ILE A N 1
ATOM 679 C CA . ILE A 1 89 ? -13.211 9.32 20 1 98.38 89 ILE A CA 1
ATOM 680 C C . ILE A 1 89 ? -14.203 8.57 20.891 1 98.38 89 ILE A C 1
ATOM 682 O O . ILE A 1 89 ? -13.852 8.148 22 1 98.38 89 ILE A O 1
ATOM 686 N N . GLU A 1 90 ? -15.375 8.398 20.359 1 97.75 90 GLU A N 1
ATOM 687 C CA . GLU A 1 90 ? -16.406 7.676 21.109 1 97.75 90 GLU A CA 1
ATOM 688 C C . GLU A 1 90 ? -15.953 6.25 21.422 1 97.75 90 GLU A C 1
ATOM 690 O O . GLU A 1 90 ? -16.172 5.75 22.516 1 97.75 90 GLU A O 1
ATOM 695 N N . ARG A 1 91 ? -15.297 5.66 20.469 1 97.88 91 ARG A N 1
ATOM 696 C CA . ARG A 1 91 ? -14.844 4.285 20.625 1 97.88 91 ARG A CA 1
ATOM 697 C C . ARG A 1 91 ? -13.516 4.23 21.375 1 97.88 91 ARG A C 1
ATOM 699 O O . ARG A 1 91 ? -12.984 3.146 21.625 1 97.88 91 ARG A O 1
ATOM 706 N N . ARG A 1 92 ? -12.938 5.324 21.672 1 97.94 92 ARG A N 1
ATOM 707 C CA . ARG A 1 92 ? -11.672 5.465 22.391 1 97.94 92 ARG A CA 1
ATOM 708 C C . ARG A 1 92 ? -10.516 4.926 21.547 1 97.94 92 ARG A C 1
ATOM 710 O O . ARG A 1 92 ? -9.531 4.414 22.094 1 97.94 92 ARG A O 1
ATOM 717 N N . ASP A 1 93 ? -10.727 4.977 20.234 1 98.06 93 ASP A N 1
ATOM 718 C CA . ASP A 1 93 ? -9.633 4.633 19.328 1 98.06 93 ASP A CA 1
ATOM 719 C C . ASP A 1 93 ? -8.57 5.73 19.297 1 98.06 93 ASP A C 1
ATOM 721 O O . ASP A 1 93 ? -7.406 5.465 19.016 1 98.06 93 ASP A O 1
ATOM 725 N N . ILE A 1 94 ? -9.023 6.969 19.516 1 98.56 94 ILE A N 1
ATOM 726 C CA . ILE A 1 94 ? -8.156 8.133 19.656 1 98.56 94 ILE A CA 1
ATOM 727 C C . ILE A 1 94 ? -8.641 8.992 20.828 1 98.56 94 ILE A C 1
ATOM 729 O O . ILE A 1 94 ? -9.812 8.922 21.203 1 98.56 94 ILE A O 1
ATOM 733 N N . PRO A 1 95 ? -7.719 9.766 21.422 1 97.75 95 PRO A N 1
ATOM 734 C CA . PRO A 1 95 ? -8.188 10.703 22.438 1 97.75 95 PRO A CA 1
ATOM 735 C C . PRO A 1 95 ? -8.977 11.867 21.859 1 97.75 95 PRO A C 1
ATOM 737 O O . PRO A 1 95 ? -8.906 12.117 20.656 1 97.75 95 PRO A O 1
ATOM 740 N N . PRO A 1 96 ? -9.773 12.508 22.734 1 97.94 96 PRO A N 1
ATOM 741 C CA . PRO A 1 96 ? -10.289 13.789 22.266 1 97.94 96 PRO A CA 1
ATOM 742 C C . PRO A 1 96 ? -9.195 14.719 21.75 1 97.94 96 PRO A C 1
ATOM 744 O O . PRO A 1 96 ? -8.172 14.891 22.406 1 97.94 96 PRO A O 1
ATOM 747 N N . VAL A 1 97 ? -9.414 15.227 20.562 1 98.56 97 VAL A N 1
ATOM 748 C CA . VAL A 1 97 ? -8.383 16 19.891 1 98.56 97 VAL A CA 1
ATOM 749 C C . VAL A 1 97 ? -9.008 17.219 19.203 1 98.56 97 VAL A C 1
ATOM 751 O O . VAL A 1 97 ? -10.133 17.141 18.703 1 98.56 97 VAL A O 1
ATOM 754 N N . VAL A 1 98 ? -8.305 18.328 19.297 1 98.88 98 VAL A N 1
ATOM 755 C CA . VAL A 1 98 ? -8.648 19.5 18.5 1 98.88 98 VAL A CA 1
ATOM 756 C C . VAL A 1 98 ? -7.945 19.422 17.156 1 98.88 98 VAL A C 1
ATOM 758 O O . VAL A 1 98 ? -6.746 19.141 17.078 1 98.88 98 VAL A O 1
ATOM 761 N N . ILE A 1 99 ? -8.711 19.625 16.047 1 98.94 99 ILE A N 1
ATOM 762 C CA . ILE A 1 99 ? -8.125 19.562 14.703 1 98.94 99 ILE A CA 1
ATOM 763 C C . ILE A 1 99 ? -8.25 20.906 14.016 1 98.94 99 ILE A C 1
ATOM 765 O O . ILE A 1 99 ? -9.352 21.438 13.867 1 98.94 99 ILE A O 1
ATOM 769 N N . VAL A 1 100 ? -7.117 21.469 13.648 1 98.94 100 VAL A N 1
ATOM 770 C CA . VAL A 1 100 ? -7.031 22.781 13.039 1 98.94 100 VAL A CA 1
ATOM 771 C C . VAL A 1 100 ? -6.754 22.656 11.539 1 98.94 100 VAL A C 1
ATOM 773 O O . VAL A 1 100 ? -5.82 21.953 11.141 1 98.94 100 VAL A O 1
ATOM 776 N N . MET A 1 101 ? -7.551 23.297 10.727 1 98.94 101 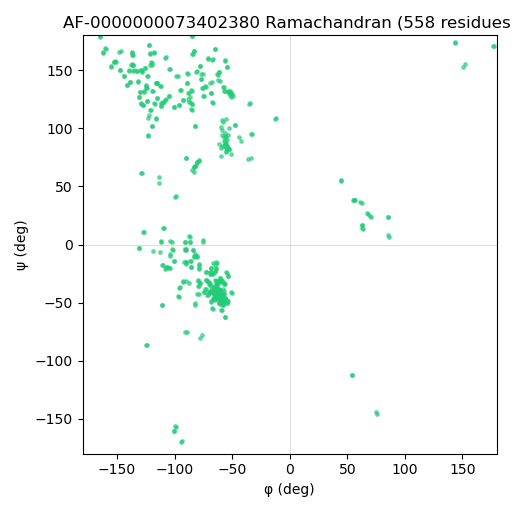MET A N 1
ATOM 777 C CA . MET A 1 101 ? -7.477 23.219 9.266 1 98.94 101 MET A CA 1
ATOM 778 C C . MET A 1 101 ? -7.305 24.609 8.664 1 98.94 101 MET A C 1
ATOM 780 O O . MET A 1 101 ? -8.289 25.281 8.375 1 98.94 101 MET A O 1
ATOM 784 N N . PRO A 1 102 ? -6.066 24.984 8.43 1 98.75 102 PRO A N 1
ATOM 785 C CA . PRO A 1 102 ? -5.824 26.344 7.914 1 98.75 102 PRO A CA 1
ATOM 786 C C . PRO A 1 102 ? -6.125 26.469 6.422 1 98.75 102 PRO A C 1
ATOM 788 O O . PRO A 1 102 ? -6.012 25.484 5.68 1 98.75 102 PRO A O 1
ATOM 791 N N . GLN A 1 103 ? -6.461 27.688 6.047 1 97.62 103 GLN A N 1
ATOM 792 C CA . GLN A 1 103 ? -6.613 28 4.629 1 97.62 103 GLN A CA 1
ATOM 793 C C . GLN A 1 103 ? -5.262 28.297 3.986 1 97.62 103 GLN A C 1
ATOM 795 O O . GLN A 1 103 ? -4.75 29.406 4.102 1 97.62 103 GLN A O 1
ATOM 800 N N . GLY A 1 104 ? -4.699 27.375 3.264 1 91.31 104 GLY A N 1
ATOM 801 C CA . GLY A 1 104 ? -3.361 27.531 2.715 1 91.31 104 GLY A CA 1
ATOM 802 C C . GLY A 1 104 ? -3.348 28.109 1.318 1 91.31 104 GLY A C 1
ATOM 803 O O . GLY A 1 104 ? -2.35 28.703 0.896 1 91.31 104 GLY A O 1
ATOM 804 N N . GLY A 1 105 ? -4.387 27.828 0.471 1 90.06 105 GLY A N 1
ATOM 805 C CA . GLY A 1 105 ? -4.363 28.188 -0.937 1 90.06 105 GLY A CA 1
ATOM 806 C C . GLY A 1 105 ? -3.484 27.281 -1.773 1 90.06 105 GLY A C 1
ATOM 807 O O . GLY A 1 105 ? -3.434 26.062 -1.538 1 90.06 105 GLY A O 1
ATOM 808 N N . THR A 1 106 ? -2.844 27.953 -2.818 1 92.75 106 THR A N 1
ATOM 809 C CA . THR A 1 106 ? -1.962 27.188 -3.701 1 92.75 106 THR A CA 1
ATOM 810 C C . THR A 1 106 ? -0.513 27.641 -3.527 1 92.75 106 THR A C 1
ATOM 812 O O . THR A 1 106 ? 0.146 28.016 -4.496 1 92.75 106 THR A O 1
ATOM 815 N N . ASP A 1 107 ? -0.038 27.531 -2.316 1 93.56 107 ASP A N 1
ATOM 816 C CA . ASP A 1 107 ? 1.256 28.125 -1.981 1 93.56 107 ASP A CA 1
ATOM 817 C C . ASP A 1 107 ? 2.248 27.047 -1.542 1 93.56 107 ASP A C 1
ATOM 819 O O . ASP A 1 107 ? 3.398 27.359 -1.219 1 93.56 107 ASP A O 1
ATOM 823 N N . TRP A 1 108 ? 1.809 25.781 -1.4 1 96.62 108 TRP A N 1
ATOM 824 C CA . TRP A 1 108 ? 2.623 24.609 -1.106 1 96.62 108 TRP A CA 1
ATOM 825 C C . TRP A 1 108 ? 3.301 24.734 0.253 1 96.62 108 TRP A C 1
ATOM 827 O O . TRP A 1 108 ? 4.312 24.078 0.517 1 96.62 108 TRP A O 1
ATOM 837 N N . TYR A 1 109 ? 2.854 25.688 1.07 1 97.88 109 TYR A N 1
ATOM 838 C CA . TYR A 1 109 ? 3.248 25.891 2.461 1 97.88 109 TYR A CA 1
ATOM 839 C C . TYR A 1 109 ? 4.738 26.172 2.568 1 97.88 109 TYR A C 1
ATOM 841 O O . TYR A 1 109 ? 5.422 25.641 3.447 1 97.88 109 TYR A O 1
ATOM 849 N N . VAL A 1 110 ? 5.285 26.891 1.611 1 98 110 VAL A N 1
ATOM 850 C CA . VAL A 1 110 ? 6.645 27.406 1.619 1 98 110 VAL A CA 1
ATOM 851 C C . VAL A 1 110 ? 6.609 28.938 1.588 1 98 110 VAL A C 1
ATOM 853 O O . VAL A 1 110 ? 5.555 29.531 1.353 1 98 110 VAL A O 1
ATOM 856 N N . ASP A 1 111 ? 7.797 29.562 1.913 1 97.44 111 ASP A N 1
ATOM 857 C CA . ASP A 1 111 ? 7.914 31.016 1.858 1 97.44 111 ASP A CA 1
ATOM 858 C C . ASP A 1 111 ? 8.383 31.484 0.479 1 97.44 111 ASP A C 1
ATOM 860 O O . ASP A 1 111 ? 9.516 31.938 0.324 1 97.44 111 ASP A O 1
ATOM 864 N N . ARG A 1 112 ? 7.543 31.453 -0.509 1 95.25 112 ARG A N 1
ATOM 865 C CA . ARG A 1 112 ? 7.816 31.891 -1.874 1 95.25 112 ARG A CA 1
ATOM 866 C C . ARG A 1 112 ? 6.809 32.938 -2.326 1 95.25 112 ARG A C 1
ATOM 868 O O . ARG A 1 112 ? 6.922 34.094 -1.961 1 95.25 112 ARG A O 1
ATOM 875 N N . LYS A 1 113 ? 5.668 32.562 -2.848 1 92.12 113 LYS A N 1
ATOM 876 C CA . LYS A 1 113 ? 4.629 33.5 -3.254 1 92.12 113 LYS A CA 1
ATOM 877 C C . LYS A 1 113 ? 4.191 34.375 -2.082 1 92.12 113 LYS A C 1
ATOM 879 O O . LYS A 1 113 ? 4 35.594 -2.238 1 92.12 113 LYS A O 1
ATOM 884 N N . GLU A 1 114 ? 3.943 33.812 -1.05 1 95 114 GLU A N 1
ATOM 885 C CA . GLU A 1 114 ? 3.723 34.406 0.259 1 95 114 GLU A CA 1
ATOM 886 C C . GLU A 1 114 ? 4.434 33.625 1.358 1 95 114 GLU A C 1
ATOM 888 O O . GLU A 1 114 ? 4.848 32.5 1.147 1 95 114 GLU A O 1
ATOM 893 N N . LYS A 1 115 ? 4.543 34.219 2.508 1 97.75 115 LYS A N 1
ATOM 894 C CA . LYS A 1 115 ? 5.289 33.594 3.598 1 97.75 115 LYS A CA 1
ATOM 895 C C . LYS A 1 115 ? 4.414 32.625 4.375 1 97.75 115 LYS A C 1
ATOM 897 O O . LYS A 1 115 ? 4.238 32.781 5.586 1 97.75 115 LYS A O 1
ATOM 902 N N . MET A 1 116 ? 4.027 31.656 3.695 1 98 116 MET A N 1
ATOM 903 C CA . MET A 1 116 ? 3.064 30.719 4.266 1 98 116 MET A CA 1
ATOM 904 C C . MET A 1 116 ? 3.717 29.859 5.344 1 98 116 MET A C 1
ATOM 906 O O . MET A 1 116 ? 3.094 29.547 6.359 1 98 116 MET A O 1
ATOM 910 N N . GLN A 1 117 ? 4.914 29.375 5.098 1 98.44 117 GLN A N 1
ATOM 911 C CA . GLN A 1 117 ? 5.637 28.625 6.125 1 98.44 117 GLN A CA 1
ATOM 912 C C . GLN A 1 117 ? 5.754 29.438 7.41 1 98.44 117 GLN A C 1
ATOM 914 O O . GLN A 1 117 ? 5.434 28.953 8.492 1 98.44 117 GLN A O 1
ATOM 919 N N . SER A 1 118 ? 6.203 30.672 7.258 1 98.69 118 SER A N 1
ATOM 920 C CA . SER A 1 118 ? 6.34 31.562 8.406 1 98.69 118 SER A CA 1
ATOM 921 C C . SER A 1 118 ? 4.996 31.797 9.086 1 98.69 118 SER A C 1
ATOM 923 O O . SER A 1 118 ? 4.91 31.812 10.32 1 98.69 118 SER A O 1
ATOM 925 N N . ALA A 1 119 ? 4.004 31.984 8.258 1 98.75 119 ALA A N 1
ATOM 926 C CA . ALA A 1 119 ? 2.67 32.219 8.797 1 98.75 119 ALA A CA 1
ATOM 927 C C . ALA A 1 119 ? 2.188 31.047 9.617 1 98.75 119 ALA A C 1
ATOM 929 O O . ALA A 1 119 ? 1.627 31.219 10.703 1 98.75 119 ALA A O 1
ATOM 930 N N . PHE A 1 120 ? 2.346 29.891 9.094 1 98.69 120 PHE A N 1
ATOM 931 C CA . PHE A 1 120 ? 1.911 28.672 9.781 1 98.69 120 PHE A CA 1
ATOM 932 C C . PHE A 1 120 ? 2.633 28.516 11.109 1 98.69 120 PHE A C 1
ATOM 934 O O . PHE A 1 120 ? 1.995 28.312 12.148 1 98.69 120 PHE A O 1
ATOM 941 N N . LEU A 1 121 ? 3.938 28.641 11.125 1 98.44 121 LEU A N 1
ATOM 942 C CA . LEU A 1 121 ? 4.766 28.312 12.281 1 98.44 121 LEU A CA 1
ATOM 943 C C . LEU A 1 121 ? 4.734 29.438 13.305 1 98.44 121 LEU A C 1
ATOM 945 O O . LEU A 1 121 ? 4.703 29.188 14.508 1 98.44 121 LEU A O 1
ATOM 949 N N . ASP A 1 122 ? 4.68 30.688 12.828 1 98.44 122 ASP A N 1
ATOM 950 C CA . ASP A 1 122 ? 4.941 31.797 13.727 1 98.44 122 ASP A CA 1
ATOM 951 C C . ASP A 1 122 ? 3.654 32.562 14.055 1 98.44 122 ASP A C 1
ATOM 953 O O . ASP A 1 122 ? 3.6 33.312 15.031 1 98.44 122 ASP A O 1
ATOM 957 N N . ASP A 1 123 ? 2.666 32.406 13.211 1 98.81 123 ASP A N 1
ATOM 958 C CA . ASP A 1 123 ? 1.426 33.125 13.453 1 98.81 123 ASP A CA 1
ATOM 959 C C . ASP A 1 123 ? 0.297 32.156 13.844 1 98.81 123 ASP A C 1
ATOM 961 O O . ASP A 1 123 ? -0.355 32.375 14.867 1 98.81 123 ASP A O 1
ATOM 965 N N . LEU A 1 124 ? 0.085 31.141 13.07 1 98.81 124 LEU A N 1
ATOM 966 C CA . LEU A 1 124 ? -1.071 30.266 13.242 1 98.81 124 LEU A CA 1
ATOM 967 C C . LEU A 1 124 ? -0.973 29.484 14.555 1 98.81 124 LEU A C 1
ATOM 969 O O . LEU A 1 124 ? -1.917 29.469 15.344 1 98.81 124 LEU A O 1
ATOM 973 N N . ILE A 1 125 ? 0.159 28.734 14.766 1 98.75 125 ILE A N 1
ATOM 974 C CA . ILE A 1 125 ? 0.294 27.875 15.93 1 98.75 125 ILE A CA 1
ATOM 975 C C . ILE A 1 125 ? 0.109 28.688 17.203 1 98.75 125 ILE A C 1
ATOM 977 O O . ILE A 1 125 ? -0.72 28.359 18.062 1 98.75 125 ILE A O 1
ATOM 981 N N . PRO A 1 126 ? 0.771 29.891 17.375 1 98.62 126 PRO A N 1
ATOM 982 C CA . PRO A 1 126 ? 0.545 30.688 18.578 1 98.62 126 PRO A CA 1
ATOM 983 C C . PRO A 1 126 ? -0.897 31.172 18.703 1 98.62 126 PRO A C 1
ATOM 985 O O . PRO A 1 126 ? -1.442 31.219 19.797 1 98.62 126 PRO A O 1
ATOM 988 N N . ASP A 1 127 ? -1.506 31.562 17.594 1 98.75 127 ASP A N 1
ATOM 989 C CA . ASP A 1 127 ? -2.893 32 17.656 1 98.75 127 ASP A CA 1
ATOM 990 C C . ASP A 1 127 ? -3.812 30.906 18.156 1 98.75 127 ASP A C 1
ATOM 992 O O . ASP A 1 127 ? -4.688 31.156 19 1 98.75 127 ASP A O 1
ATOM 996 N N . VAL A 1 128 ? -3.656 29.719 17.641 1 98.81 128 VAL A N 1
ATOM 997 C CA . VAL A 1 128 ? -4.453 28.578 18.062 1 98.81 128 VAL A CA 1
ATOM 998 C C . VAL A 1 128 ? -4.238 28.312 19.547 1 98.81 128 VAL A C 1
ATOM 1000 O O . VAL A 1 128 ? -5.203 28.125 20.297 1 98.81 128 VAL A O 1
ATOM 1003 N N . GLU A 1 129 ? -2.984 28.312 20 1 98 129 GLU A N 1
ATOM 1004 C CA . GLU A 1 129 ? -2.648 27.984 21.375 1 98 129 GLU A CA 1
ATOM 1005 C C . GLU A 1 129 ? -3.176 29.062 22.328 1 98 129 GLU A C 1
ATOM 1007 O O . GLU A 1 129 ? -3.416 28.781 23.516 1 98 129 GLU A O 1
ATOM 1012 N N . THR A 1 130 ? -3.348 30.234 21.828 1 97.5 130 THR A N 1
ATOM 1013 C CA . THR A 1 130 ? -3.879 31.328 22.641 1 97.5 130 THR A CA 1
ATOM 1014 C C . THR A 1 130 ? -5.395 31.234 22.766 1 97.5 130 THR A C 1
ATOM 1016 O O . THR A 1 130 ? -5.965 31.562 23.797 1 97.5 130 THR A O 1
ATOM 1019 N N . HIS A 1 131 ? -6.082 30.719 21.797 1 97.94 131 HIS A N 1
ATOM 1020 C CA . HIS A 1 131 ? -7.531 30.844 21.719 1 97.94 131 HIS A CA 1
ATOM 1021 C C . HIS A 1 131 ? -8.219 29.531 22.047 1 97.94 131 HIS A C 1
ATOM 1023 O O . HIS A 1 131 ? -9.422 29.5 22.312 1 97.94 131 HIS A O 1
ATOM 1029 N N . TYR A 1 132 ? -7.512 28.469 21.969 1 98.38 132 TYR A N 1
ATOM 1030 C CA . TYR A 1 132 ? -8.062 27.156 22.281 1 98.38 132 TYR A CA 1
ATOM 1031 C C . TYR A 1 132 ? -7.223 26.438 23.328 1 98.38 132 TYR A C 1
ATOM 1033 O O . TYR A 1 132 ? -6.016 26.672 23.422 1 98.38 132 TYR A O 1
ATOM 1041 N N . ALA A 1 133 ? -7.848 25.547 24.125 1 98.25 133 ALA A N 1
ATOM 1042 C CA . ALA A 1 133 ? -7.172 24.75 25.141 1 98.25 133 ALA A CA 1
ATOM 1043 C C . ALA A 1 133 ? -6.457 23.562 24.516 1 98.25 133 ALA A C 1
ATOM 1045 O O . ALA A 1 133 ? -6.891 22.422 24.672 1 98.25 133 ALA A O 1
ATOM 1046 N N . VAL A 1 134 ? -5.383 23.891 23.844 1 98.31 134 VAL A N 1
ATOM 1047 C CA . VAL A 1 134 ? -4.625 22.828 23.188 1 98.31 134 VAL A CA 1
ATOM 1048 C C . VAL A 1 134 ? -3.201 22.797 23.734 1 98.31 134 VAL A C 1
ATOM 1050 O O . VAL A 1 134 ? -2.711 23.797 24.266 1 98.31 134 VAL A O 1
ATOM 1053 N N . SER A 1 135 ? -2.607 21.672 23.594 1 97.19 135 SER A N 1
ATOM 1054 C CA . SER A 1 135 ? -1.23 21.484 24.047 1 97.19 135 SER A CA 1
ATOM 1055 C C . SER A 1 135 ? -0.272 22.391 23.297 1 97.19 135 SER A C 1
ATOM 1057 O O . SER A 1 135 ? -0.427 22.609 22.094 1 97.19 135 SER A O 1
ATOM 1059 N N . ASN A 1 136 ? 0.713 22.922 23.984 1 96.56 136 ASN A N 1
ATOM 1060 C CA . ASN A 1 136 ? 1.802 23.672 23.375 1 96.56 136 ASN A CA 1
ATOM 1061 C C . ASN A 1 136 ? 3.115 22.891 23.422 1 96.56 136 ASN A C 1
ATOM 1063 O O . ASN A 1 136 ? 4.188 23.469 23.234 1 96.56 136 ASN A O 1
ATOM 1067 N N . GLN A 1 137 ? 3.025 21.578 23.719 1 97.38 137 GLN A N 1
ATOM 1068 C CA . GLN A 1 137 ? 4.18 20.688 23.797 1 97.38 137 GLN A CA 1
ATOM 1069 C C . GLN A 1 137 ? 4.27 19.781 22.562 1 97.38 137 GLN A C 1
ATOM 1071 O O . GLN A 1 137 ? 3.248 19.422 21.984 1 97.38 137 GLN A O 1
ATOM 1076 N N . ARG A 1 138 ? 5.5 19.391 22.203 1 98.25 138 ARG A N 1
ATOM 1077 C CA . ARG A 1 138 ? 5.73 18.469 21.094 1 98.25 138 ARG A CA 1
ATOM 1078 C C . ARG A 1 138 ? 4.859 17.234 21.234 1 98.25 138 ARG A C 1
ATOM 1080 O O . ARG A 1 138 ? 4.254 16.781 20.25 1 98.25 138 ARG A O 1
ATOM 1087 N N . ALA A 1 139 ? 4.75 16.719 22.438 1 97.81 139 ALA A N 1
ATOM 1088 C CA . ALA A 1 139 ? 4.078 15.445 22.703 1 97.81 139 ALA A CA 1
ATOM 1089 C C . ALA A 1 139 ? 2.562 15.602 22.625 1 97.81 139 ALA A C 1
ATOM 1091 O O . ALA A 1 139 ? 1.825 14.633 22.828 1 97.81 139 ALA A O 1
ATOM 1092 N N . GLY A 1 140 ? 2.09 16.781 22.266 1 98.06 140 GLY A N 1
ATOM 1093 C CA . GLY A 1 140 ? 0.665 17.031 22.109 1 98.06 140 GLY A CA 1
ATOM 1094 C C . GLY A 1 140 ? 0.302 17.641 20.781 1 98.06 140 GLY A C 1
ATOM 1095 O O . GLY A 1 140 ? -0.824 18.109 20.594 1 98.06 140 GLY A O 1
ATOM 1096 N N . ARG A 1 141 ? 1.253 17.672 19.844 1 98.75 141 ARG A N 1
ATOM 1097 C CA . ARG A 1 141 ? 1.038 18.344 18.578 1 98.75 141 ARG A CA 1
ATOM 1098 C C . ARG A 1 141 ? 1.394 17.438 17.406 1 98.75 141 ARG A C 1
ATOM 1100 O O . ARG A 1 141 ? 2.512 16.922 17.328 1 98.75 141 ARG A O 1
ATOM 1107 N N . ALA A 1 142 ? 0.429 17.203 16.562 1 98.88 142 ALA A N 1
ATOM 1108 C CA . ALA A 1 142 ? 0.647 16.438 15.336 1 98.88 142 ALA A CA 1
ATOM 1109 C C . ALA A 1 142 ? 0.287 17.266 14.102 1 98.88 142 ALA A C 1
ATOM 1111 O O . ALA A 1 142 ? -0.355 18.312 14.219 1 98.88 142 ALA A O 1
ATOM 1112 N N . ILE A 1 143 ? 0.759 16.797 12.938 1 98.94 143 ILE A N 1
ATOM 1113 C CA . ILE A 1 143 ? 0.508 17.516 11.688 1 98.94 143 ILE A CA 1
ATOM 1114 C C . ILE A 1 143 ? 0.139 16.531 10.586 1 98.94 143 ILE A C 1
ATOM 1116 O O . ILE A 1 143 ? 0.419 15.328 10.703 1 98.94 143 ILE A O 1
ATOM 1120 N N . GLY A 1 144 ? -0.554 16.938 9.602 1 98.88 144 GLY A N 1
ATOM 1121 C CA . GLY A 1 144 ? -0.875 16.109 8.453 1 98.88 144 GLY A CA 1
ATOM 1122 C C . GLY A 1 144 ? -1.396 16.906 7.266 1 98.88 144 GLY A C 1
ATOM 1123 O O . GLY A 1 144 ? -1.457 18.141 7.316 1 98.88 144 GLY A O 1
ATOM 1124 N N . GLY A 1 145 ? -1.684 16.172 6.199 1 98.81 145 GLY A N 1
ATOM 1125 C CA . GLY A 1 145 ? -2.242 16.844 5.031 1 98.81 145 GLY A CA 1
ATOM 1126 C C . GLY A 1 145 ? -2.453 15.898 3.859 1 98.81 145 GLY A C 1
ATOM 1127 O O . GLY A 1 145 ? -2.082 14.719 3.926 1 98.81 145 GLY A O 1
ATOM 1128 N N . VAL A 1 146 ? -3.137 16.484 2.867 1 98.69 146 VAL A N 1
ATOM 1129 C CA . VAL A 1 146 ? -3.404 15.742 1.64 1 98.69 146 VAL A CA 1
ATOM 1130 C C . VAL A 1 146 ? -2.689 16.406 0.466 1 98.69 146 VAL A C 1
ATOM 1132 O O . VAL A 1 146 ? -2.605 17.641 0.398 1 98.69 146 VAL A O 1
ATOM 1135 N N . SER A 1 147 ? -2.084 15.586 -0.459 1 98.5 147 SER A N 1
ATOM 1136 C CA . SER A 1 147 ? -1.494 16.094 -1.694 1 98.5 147 SER A CA 1
ATOM 1137 C C . SER A 1 147 ? -0.485 17.203 -1.413 1 98.5 147 SER A C 1
ATOM 1139 O O . SER A 1 147 ? 0.48 16.984 -0.674 1 98.5 147 SER A O 1
ATOM 1141 N N . MET A 1 148 ? -0.788 18.453 -1.812 1 98.38 148 MET A N 1
ATOM 1142 C CA . MET A 1 148 ? 0.036 19.625 -1.482 1 98.38 148 MET A CA 1
ATOM 1143 C C . MET A 1 148 ? 0.189 19.766 0.027 1 98.38 148 MET A C 1
ATOM 1145 O O . MET A 1 148 ? 1.269 20.094 0.517 1 98.38 148 MET A O 1
ATOM 1149 N N . GLY A 1 149 ? -0.902 19.5 0.726 1 98.75 149 GLY A N 1
ATOM 1150 C CA . GLY A 1 149 ? -0.855 19.547 2.18 1 98.75 149 GLY A CA 1
ATOM 1151 C C . GLY A 1 149 ? 0.055 18.484 2.781 1 98.75 149 GLY A C 1
ATOM 1152 O O . GLY A 1 149 ? 0.668 18.719 3.826 1 98.75 149 GLY A O 1
ATOM 1153 N N . GLY A 1 150 ? 0.071 17.297 2.131 1 98.88 150 GLY A N 1
ATOM 1154 C CA . GLY A 1 150 ? 1.03 16.297 2.549 1 98.88 150 GLY A CA 1
ATOM 1155 C C . GLY A 1 150 ? 2.473 16.719 2.354 1 98.88 150 GLY A C 1
ATOM 1156 O O . GLY A 1 150 ? 3.336 16.406 3.174 1 98.88 150 GLY A O 1
ATOM 1157 N N . TYR A 1 151 ? 2.709 17.422 1.277 1 98.69 151 TYR A N 1
ATOM 1158 C CA . TYR A 1 151 ? 4.012 18.031 1.043 1 98.69 151 TYR A CA 1
ATOM 1159 C C . TYR A 1 151 ? 4.383 18.984 2.178 1 98.69 151 TYR A C 1
ATOM 1161 O O . TYR A 1 151 ? 5.473 18.875 2.75 1 98.69 151 TYR A O 1
ATOM 1169 N N . GLY A 1 152 ? 3.518 19.859 2.473 1 98.75 152 GLY A N 1
ATOM 1170 C CA . GLY A 1 152 ? 3.752 20.812 3.547 1 98.75 152 GLY A CA 1
ATOM 1171 C C . GLY A 1 152 ? 3.949 20.141 4.898 1 98.75 152 GLY A C 1
ATOM 1172 O O . GLY A 1 152 ? 4.855 20.516 5.648 1 98.75 152 GLY A O 1
ATOM 1173 N N . ALA A 1 153 ? 3.111 19.188 5.227 1 98.94 153 ALA A N 1
ATOM 1174 C CA . ALA A 1 153 ? 3.191 18.484 6.504 1 98.94 153 ALA A CA 1
ATOM 1175 C C . ALA A 1 153 ? 4.539 17.781 6.664 1 98.94 153 ALA A C 1
ATOM 1177 O O . ALA A 1 153 ? 5.156 17.844 7.73 1 98.94 153 ALA A O 1
ATOM 1178 N N . LEU A 1 154 ? 4.949 17.109 5.602 1 98.94 154 LEU A N 1
ATOM 1179 C CA . LEU A 1 154 ? 6.246 16.453 5.645 1 98.94 154 LEU A CA 1
ATOM 1180 C C . LEU A 1 154 ? 7.371 17.453 5.855 1 98.94 154 LEU A C 1
ATOM 1182 O O . LEU A 1 154 ? 8.273 17.234 6.66 1 98.94 154 LEU A O 1
ATOM 1186 N N . ARG A 1 155 ? 7.305 18.547 5.137 1 98.75 155 ARG A N 1
ATOM 1187 C CA . ARG A 1 155 ? 8.328 19.562 5.273 1 98.75 155 ARG A CA 1
ATOM 1188 C C . ARG A 1 155 ? 8.391 20.109 6.699 1 98.75 155 ARG A C 1
ATOM 1190 O O . ARG A 1 155 ? 9.469 20.234 7.273 1 98.75 155 ARG A O 1
ATOM 1197 N N . PHE A 1 156 ? 7.238 20.422 7.266 1 98.75 156 PHE A N 1
ATOM 1198 C CA . PHE A 1 156 ? 7.203 20.969 8.617 1 98.75 156 PHE A CA 1
ATOM 1199 C C . PHE A 1 156 ? 7.695 19.938 9.625 1 98.75 156 PHE A C 1
ATOM 1201 O O . PHE A 1 156 ? 8.383 20.281 10.594 1 98.75 156 PHE A O 1
ATOM 1208 N N . ALA A 1 157 ? 7.336 18.688 9.414 1 98.75 157 ALA A N 1
ATOM 1209 C CA . ALA A 1 157 ? 7.824 17.609 10.281 1 98.75 157 ALA A CA 1
ATOM 1210 C C . ALA A 1 157 ? 9.352 17.562 10.297 1 98.75 157 ALA A C 1
ATOM 1212 O O . ALA A 1 157 ? 9.961 17.422 11.352 1 98.75 157 ALA A O 1
ATOM 1213 N N . PHE A 1 158 ? 9.961 17.719 9.133 1 98.81 158 PHE A N 1
ATOM 1214 C CA . PHE A 1 158 ? 11.406 17.641 9.016 1 98.81 158 PHE A CA 1
ATOM 1215 C C . PHE A 1 158 ? 12.07 18.922 9.5 1 98.81 158 PHE A C 1
ATOM 1217 O O . PHE A 1 158 ? 13.141 18.891 10.109 1 98.81 158 PHE A O 1
ATOM 1224 N N . LEU A 1 159 ? 11.422 20.016 9.297 1 98.19 159 LEU A N 1
ATOM 1225 C CA . LEU A 1 159 ? 11.977 21.328 9.641 1 98.19 159 LEU A CA 1
ATOM 1226 C C . LEU A 1 159 ? 11.945 21.547 11.148 1 98.19 159 LEU A C 1
ATOM 1228 O O . LEU A 1 159 ? 12.844 22.172 11.711 1 98.19 159 LEU A O 1
ATOM 1232 N N . GLU A 1 160 ? 10.82 21.109 11.719 1 98.06 160 GLU A N 1
ATOM 1233 C CA . GLU A 1 160 ? 10.57 21.422 13.117 1 98.06 160 GLU A CA 1
ATOM 1234 C C . GLU A 1 160 ? 10.219 20.172 13.906 1 98.06 160 GLU A C 1
ATOM 1236 O O . GLU A 1 160 ? 9.148 20.094 14.523 1 98.06 160 GLU A O 1
ATOM 1241 N N . PRO A 1 161 ? 11.18 19.219 13.953 1 98.56 161 PRO A N 1
ATOM 1242 C CA . PRO A 1 161 ? 10.867 17.969 14.664 1 98.56 161 PRO A CA 1
ATOM 1243 C C . PRO A 1 161 ? 10.609 18.188 16.156 1 98.56 161 PRO A C 1
ATOM 1245 O O . PRO A 1 161 ? 10 17.344 16.812 1 98.56 161 PRO A O 1
ATOM 1248 N N . GLU A 1 162 ? 10.984 19.312 16.703 1 98.31 162 GLU A N 1
ATOM 1249 C CA . GLU A 1 162 ? 10.797 19.625 18.109 1 98.31 162 GLU A CA 1
ATOM 1250 C C . GLU A 1 162 ? 9.375 20.109 18.375 1 98.31 162 GLU A C 1
ATOM 1252 O O . GLU A 1 162 ? 8.945 20.188 19.531 1 98.31 162 GLU A O 1
ATOM 1257 N N . ARG A 1 163 ? 8.656 20.359 17.328 1 98.38 163 ARG A N 1
ATOM 1258 C CA . ARG A 1 163 ? 7.332 20.938 17.516 1 98.38 163 ARG A CA 1
ATOM 1259 C C . ARG A 1 163 ? 6.242 19.891 17.312 1 98.38 163 ARG A C 1
ATOM 1261 O O . ARG A 1 163 ? 5.105 20.078 17.766 1 98.38 163 ARG A O 1
ATOM 1268 N N . PHE A 1 164 ? 6.547 18.844 16.656 1 98.75 164 PHE A N 1
ATOM 1269 C CA . PHE A 1 164 ? 5.531 17.844 16.328 1 98.75 164 PHE A CA 1
ATOM 1270 C C . PHE A 1 164 ? 5.988 16.453 16.734 1 98.75 164 PHE A C 1
ATOM 1272 O O . PHE A 1 164 ? 7.176 16.125 16.641 1 98.75 164 PHE A O 1
ATOM 1279 N N . CYS A 1 165 ? 5.004 15.547 17.094 1 98.5 165 CYS A N 1
ATOM 1280 C CA . CYS A 1 165 ? 5.367 14.188 17.5 1 98.5 165 CYS A CA 1
ATOM 1281 C C . CYS A 1 165 ? 4.93 13.172 16.453 1 98.5 165 CYS A C 1
ATOM 1283 O O . CYS A 1 165 ? 5.422 12.039 16.438 1 98.5 165 CYS A O 1
ATOM 1285 N N . GLY A 1 166 ? 4.008 13.547 15.555 1 98.75 166 GLY A N 1
ATOM 1286 C CA . GLY A 1 166 ? 3.508 12.656 14.523 1 98.75 166 GLY A CA 1
ATOM 1287 C C . GLY A 1 166 ? 3.057 13.383 13.273 1 98.75 166 GLY A C 1
ATOM 1288 O O . GLY A 1 166 ? 2.752 14.578 13.32 1 98.75 166 GLY A O 1
ATOM 1289 N N . ALA A 1 167 ? 3.033 12.625 12.133 1 98.94 167 ALA A N 1
ATOM 1290 C CA . ALA A 1 167 ? 2.602 13.195 10.859 1 98.94 167 ALA A CA 1
ATOM 1291 C C . ALA A 1 167 ? 1.783 12.188 10.055 1 98.94 167 ALA A C 1
ATOM 1293 O O . ALA A 1 167 ? 2.1 10.992 10.039 1 98.94 167 ALA A O 1
ATOM 1294 N N . MET A 1 168 ? 0.722 12.625 9.469 1 98.88 168 MET A N 1
ATOM 1295 C CA . MET A 1 168 ? -0.019 11.82 8.508 1 98.88 168 MET A CA 1
ATOM 1296 C C . MET A 1 168 ? 0.031 12.445 7.117 1 98.88 168 MET A C 1
ATOM 1298 O O . MET A 1 168 ? -0.244 13.633 6.957 1 98.88 168 MET A O 1
ATOM 1302 N N . LEU A 1 169 ? 0.44 11.695 6.18 1 98.94 169 LEU A N 1
ATOM 1303 C CA . LEU A 1 169 ? 0.658 12.117 4.801 1 98.94 169 LEU A CA 1
ATOM 1304 C C . LEU A 1 169 ? -0.227 11.328 3.842 1 98.94 169 LEU A C 1
ATOM 1306 O O . LEU A 1 169 ? 0.085 10.188 3.504 1 98.94 169 LEU A O 1
ATOM 1310 N N . LEU A 1 170 ? -1.294 11.977 3.41 1 98.94 170 LEU A N 1
ATOM 1311 C CA . LEU A 1 170 ? -2.211 11.328 2.48 1 98.94 170 LEU A CA 1
ATOM 1312 C C . LEU A 1 170 ? -1.958 11.797 1.051 1 98.94 170 LEU A C 1
ATOM 1314 O O . LEU A 1 170 ? -2.145 12.969 0.737 1 98.94 170 LEU A O 1
ATOM 1318 N N . SER A 1 171 ? -1.584 10.836 0.209 1 98.88 171 SER A N 1
ATOM 1319 C CA . SER A 1 171 ? -1.203 11.117 -1.17 1 98.88 171 SER A CA 1
ATOM 1320 C C . SER A 1 171 ? -0.287 12.336 -1.248 1 98.88 171 SER A C 1
ATOM 1322 O O . SER A 1 171 ? -0.551 13.273 -2.008 1 98.88 171 SER A O 1
ATOM 1324 N N . PRO A 1 172 ? 0.803 12.289 -0.508 1 98.88 172 PRO A N 1
ATOM 1325 C CA . PRO A 1 172 ? 1.652 13.477 -0.448 1 98.88 172 PRO A CA 1
ATOM 1326 C C . PRO A 1 172 ? 2.354 13.773 -1.772 1 98.88 172 PRO A C 1
ATOM 1328 O O . PRO A 1 172 ? 3.004 12.891 -2.34 1 98.88 172 PRO A O 1
ATOM 1331 N N . ALA A 1 173 ? 2.26 14.984 -2.213 1 98.5 173 ALA A N 1
ATOM 1332 C CA . ALA A 1 173 ? 2.9 15.406 -3.457 1 98.5 173 ALA A CA 1
ATOM 1333 C C . ALA A 1 173 ? 4.375 15.727 -3.234 1 98.5 173 ALA A C 1
ATOM 1335 O O . ALA A 1 173 ? 4.801 16.875 -3.422 1 98.5 173 ALA A O 1
ATOM 1336 N N . ILE A 1 174 ? 5.234 14.797 -2.939 1 97.69 174 ILE A N 1
ATOM 1337 C CA . ILE A 1 174 ? 6.562 15.023 -2.377 1 97.69 174 ILE A CA 1
ATOM 1338 C C . ILE A 1 174 ? 7.629 14.656 -3.404 1 97.69 174 ILE A C 1
ATOM 1340 O O . ILE A 1 174 ? 8.789 15.07 -3.285 1 97.69 174 ILE A O 1
ATOM 1344 N N . TYR A 1 175 ? 7.387 14.273 -4.539 1 98 175 TYR A N 1
ATOM 1345 C CA . TYR A 1 175 ? 8.25 13.82 -5.625 1 98 175 TYR A CA 1
ATOM 1346 C C . TYR A 1 175 ? 9.711 14.117 -5.316 1 98 175 TYR A C 1
ATOM 1348 O O . TYR A 1 175 ? 10.141 15.273 -5.367 1 98 175 TYR A O 1
ATOM 1356 N N . ALA A 1 176 ? 10.547 13.055 -5.008 1 97.94 176 ALA A N 1
ATOM 1357 C CA . ALA A 1 176 ? 11.891 13.227 -4.469 1 97.94 176 ALA A CA 1
ATOM 1358 C C . ALA A 1 176 ? 12.789 13.953 -5.465 1 97.94 176 ALA A C 1
ATOM 1360 O O . ALA A 1 176 ? 13.586 14.812 -5.082 1 97.94 176 ALA A O 1
ATOM 1361 N N . ASN A 1 177 ? 12.703 13.617 -6.723 1 97.31 177 ASN A N 1
ATOM 1362 C CA . ASN A 1 177 ? 13.531 14.266 -7.73 1 97.31 177 ASN A CA 1
ATOM 1363 C C . ASN A 1 177 ? 12.828 15.492 -8.32 1 97.31 177 ASN A C 1
ATOM 1365 O O . ASN A 1 177 ? 13.047 16.609 -7.871 1 97.31 177 ASN A O 1
ATOM 1369 N N . GLU A 1 178 ? 11.828 15.258 -9.211 1 97.25 178 GLU A N 1
ATOM 1370 C CA . GLU A 1 178 ? 11.031 16.328 -9.797 1 97.25 178 GLU A CA 1
ATOM 1371 C C . GLU A 1 178 ? 9.578 15.898 -9.984 1 97.25 178 GLU A C 1
ATOM 1373 O O . GLU A 1 178 ? 9.305 14.727 -10.25 1 97.25 178 GLU A O 1
ATOM 1378 N N . PRO A 1 179 ? 8.75 16.875 -9.797 1 97.5 179 PRO A N 1
ATOM 1379 C CA . PRO A 1 179 ? 7.352 16.531 -10.07 1 97.5 179 PRO A CA 1
ATOM 1380 C C . PRO A 1 179 ? 7.113 16.156 -11.531 1 97.5 179 PRO A C 1
ATOM 1382 O O . PRO A 1 179 ? 7.762 16.703 -12.43 1 97.5 179 PRO A O 1
ATOM 1385 N N . PRO A 1 180 ? 6.191 15.25 -11.758 1 96.38 180 PRO A N 1
ATOM 1386 C CA . PRO A 1 180 ? 5.852 14.938 -13.148 1 96.38 180 PRO A CA 1
ATOM 1387 C C . PRO A 1 180 ? 5.219 16.125 -13.875 1 96.38 180 PRO A C 1
ATOM 1389 O O . PRO A 1 180 ? 4.84 17.109 -13.242 1 96.38 180 PRO A O 1
ATOM 1392 N N . ALA A 1 181 ? 5.086 16.031 -15.211 1 93.38 181 ALA A N 1
ATOM 1393 C CA . ALA A 1 181 ? 4.652 17.125 -16.078 1 93.38 181 ALA A CA 1
ATOM 1394 C C . ALA A 1 181 ? 3.258 17.609 -15.695 1 93.38 181 ALA A C 1
ATOM 1396 O O . ALA A 1 181 ? 2.955 18.797 -15.812 1 93.38 181 ALA A O 1
ATOM 1397 N N . GLY A 1 182 ? 2.434 16.719 -15.18 1 91.69 182 GLY A N 1
ATOM 1398 C CA . GLY A 1 182 ? 1.057 17.078 -14.883 1 91.69 182 GLY A CA 1
ATOM 1399 C C . GLY A 1 182 ? 0.863 17.594 -13.469 1 91.69 182 GLY A C 1
ATOM 1400 O O . GLY A 1 182 ? -0.235 18.016 -13.102 1 91.69 182 GLY A O 1
ATOM 1401 N N . SER A 1 183 ? 1.909 17.703 -12.727 1 95.06 183 SER A N 1
ATOM 1402 C CA . SER A 1 183 ? 1.81 18.141 -11.336 1 95.06 183 SER A CA 1
ATOM 1403 C C . SER A 1 183 ? 1.612 19.656 -11.258 1 95.06 183 SER A C 1
ATOM 1405 O O . SER A 1 183 ? 2.277 20.406 -11.969 1 95.06 183 SER A O 1
ATOM 1407 N N . ALA A 1 184 ? 0.802 20.078 -10.305 1 93.06 184 ALA A N 1
ATOM 1408 C CA . ALA A 1 184 ? 0.543 21.5 -10.086 1 93.06 184 ALA A CA 1
ATOM 1409 C C . ALA A 1 184 ? 1.808 22.234 -9.633 1 93.06 184 ALA A C 1
ATOM 1411 O O . ALA A 1 184 ? 1.947 23.438 -9.836 1 93.06 184 ALA A O 1
ATOM 1412 N N . ALA A 1 185 ? 2.719 21.5 -9.086 1 95.31 185 ALA A N 1
ATOM 1413 C CA . ALA A 1 185 ? 3.977 22.094 -8.641 1 95.31 185 ALA A CA 1
ATOM 1414 C C . ALA A 1 185 ? 4.664 22.844 -9.773 1 95.31 185 ALA A C 1
ATOM 1416 O O . ALA A 1 185 ? 5.418 23.797 -9.539 1 95.31 185 ALA A O 1
ATOM 1417 N N . ARG A 1 186 ? 4.355 22.469 -10.953 1 95 186 ARG A N 1
ATOM 1418 C CA . ARG A 1 186 ? 5.07 23.016 -12.102 1 95 186 ARG A CA 1
ATOM 1419 C C . ARG A 1 186 ? 4.383 24.281 -12.617 1 95 186 ARG A C 1
ATOM 1421 O O . ARG A 1 186 ? 4.992 25.078 -13.328 1 95 186 ARG A O 1
ATOM 1428 N N . TYR A 1 187 ? 3.109 24.531 -12.234 1 92.06 187 TYR A N 1
ATOM 1429 C CA . TYR A 1 187 ? 2.443 25.594 -12.969 1 92.06 187 TYR A CA 1
ATOM 1430 C C . TYR A 1 187 ? 1.786 26.578 -12.016 1 92.06 187 TYR A C 1
ATOM 1432 O O . TYR A 1 187 ? 1.278 27.625 -12.438 1 92.06 187 TYR A O 1
ATOM 1440 N N . VAL A 1 188 ? 1.869 26.297 -10.711 1 92.38 188 VAL A N 1
ATOM 1441 C CA . VAL A 1 188 ? 1.188 27.156 -9.75 1 92.38 188 VAL A CA 1
ATOM 1442 C C . VAL A 1 188 ? 2.064 28.375 -9.43 1 92.38 188 VAL A C 1
ATOM 1444 O O . VAL A 1 188 ? 1.643 29.281 -8.711 1 92.38 188 VAL A O 1
ATOM 1447 N N . GLY A 1 189 ? 3.281 28.406 -9.852 1 93.25 189 GLY A N 1
ATOM 1448 C CA . GLY A 1 189 ? 4.148 29.562 -9.734 1 93.25 189 GLY A CA 1
ATOM 1449 C C . GLY A 1 189 ? 4.855 29.641 -8.391 1 93.25 189 GLY A C 1
ATOM 1450 O O . GLY A 1 189 ? 5.254 30.719 -7.957 1 93.25 189 GLY A O 1
ATOM 1451 N N . VAL A 1 190 ? 5.016 28.547 -7.703 1 96.06 190 VAL A N 1
ATOM 1452 C CA . VAL A 1 190 ? 5.664 28.516 -6.395 1 96.06 190 VAL A CA 1
ATOM 1453 C C . VAL A 1 190 ? 7.137 28.141 -6.555 1 96.06 190 VAL A C 1
ATOM 1455 O O . VAL A 1 190 ? 8.016 28.75 -5.945 1 96.06 190 VAL A O 1
ATOM 1458 N N . PHE A 1 191 ? 7.398 27.125 -7.379 1 97.19 191 PHE A N 1
ATOM 1459 C CA . PHE A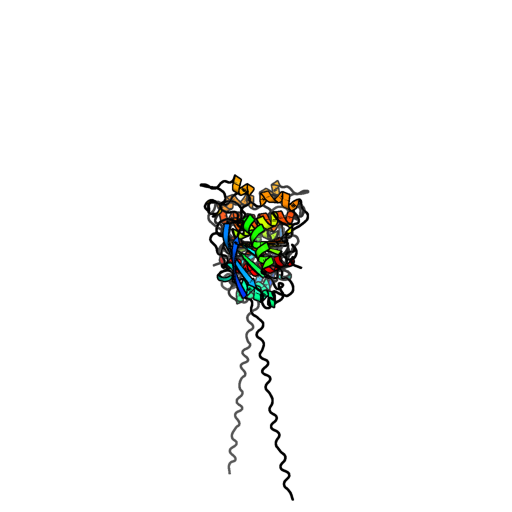 1 191 ? 8.75 26.594 -7.531 1 97.19 191 PHE A CA 1
ATOM 1460 C C . PHE A 1 191 ? 9.414 27.156 -8.781 1 97.19 191 PHE A C 1
ATOM 1462 O O . PHE A 1 191 ? 10.008 26.406 -9.562 1 97.19 191 PHE A O 1
ATOM 1469 N N . GLY A 1 192 ? 9.211 28.344 -8.969 1 92.44 192 GLY A N 1
ATOM 1470 C CA . GLY A 1 192 ? 9.703 29.125 -10.094 1 92.44 192 GLY A CA 1
ATOM 1471 C C . GLY A 1 192 ? 8.797 30.281 -10.461 1 92.44 192 GLY A C 1
ATOM 1472 O O . GLY A 1 192 ? 7.602 30.25 -10.164 1 92.44 192 GLY A O 1
ATOM 1473 N N . ASP A 1 193 ? 9.305 31.281 -11.016 1 83.56 193 ASP A N 1
ATOM 1474 C CA . ASP A 1 193 ? 8.531 32.469 -11.367 1 83.56 193 ASP A CA 1
ATOM 1475 C C . ASP A 1 193 ? 7.684 32.219 -12.617 1 83.56 193 ASP A C 1
ATOM 1477 O O . ASP A 1 193 ? 6.492 31.906 -12.508 1 83.56 193 ASP A O 1
ATOM 1481 N N . ARG A 1 194 ? 8.258 32.25 -13.773 1 82.19 194 ARG A N 1
ATOM 1482 C CA . ARG A 1 194 ? 7.531 32.062 -15.023 1 82.19 194 ARG A CA 1
ATOM 1483 C C . ARG A 1 194 ? 7.496 30.594 -15.414 1 82.19 194 ARG A C 1
ATOM 1485 O O . ARG A 1 194 ? 6.543 30.141 -16.047 1 82.19 194 ARG A O 1
ATOM 1492 N N . GLN A 1 195 ? 8.562 29.969 -15.016 1 91.12 195 GLN A N 1
ATOM 1493 C CA . GLN A 1 195 ? 8.703 28.547 -15.328 1 91.12 195 GLN A CA 1
ATOM 1494 C C . GLN A 1 195 ? 9.211 27.766 -14.117 1 91.12 195 GLN A C 1
ATOM 1496 O O . GLN A 1 195 ? 9.922 28.312 -13.273 1 91.12 195 GLN A O 1
ATOM 1501 N N . PHE A 1 196 ? 8.789 26.547 -14.086 1 96.19 196 PHE A N 1
ATOM 1502 C CA . PHE A 1 196 ? 9.273 25.656 -13.047 1 96.19 196 PHE A CA 1
ATOM 1503 C C . PHE A 1 196 ? 10.797 25.656 -13 1 96.19 196 PHE A C 1
ATOM 1505 O O . PHE A 1 196 ? 11.461 25.578 -14.031 1 96.19 196 PHE A O 1
ATOM 1512 N N . ASP A 1 197 ? 11.375 25.812 -11.812 1 97.31 197 ASP A N 1
ATOM 1513 C CA . ASP A 1 197 ? 12.812 25.781 -11.562 1 97.31 197 ASP A CA 1
ATOM 1514 C C . ASP A 1 197 ? 13.195 24.609 -10.672 1 97.31 197 ASP A C 1
ATOM 1516 O O . ASP A 1 197 ? 12.945 24.625 -9.469 1 97.31 197 ASP A O 1
ATOM 1520 N N . PRO A 1 198 ? 13.859 23.578 -11.25 1 97.25 198 PRO A N 1
ATOM 1521 C CA . PRO A 1 198 ? 14.227 22.406 -10.461 1 97.25 198 PRO A CA 1
ATOM 1522 C C . PRO A 1 198 ? 15.078 22.734 -9.242 1 97.25 198 PRO A C 1
ATOM 1524 O O . PRO A 1 198 ? 15.008 22.047 -8.227 1 97.25 198 PRO A O 1
ATOM 1527 N N . LYS A 1 199 ? 15.922 23.75 -9.336 1 97.5 199 LYS A N 1
ATOM 1528 C CA . LYS A 1 199 ? 16.766 24.141 -8.211 1 97.5 199 LYS A CA 1
ATOM 1529 C C . LYS A 1 199 ? 15.922 24.562 -7.012 1 97.5 199 LYS A C 1
ATOM 1531 O O . LYS A 1 199 ? 16.219 24.172 -5.875 1 97.5 199 LYS A O 1
ATOM 1536 N N . VAL A 1 200 ? 14.914 25.359 -7.258 1 97.75 200 VAL A N 1
ATOM 1537 C CA . VAL A 1 200 ? 14.023 25.812 -6.195 1 97.75 200 VAL A CA 1
ATOM 1538 C C . VAL A 1 200 ? 13.289 24.625 -5.594 1 97.75 200 VAL A C 1
ATOM 1540 O O . VAL A 1 200 ? 13.148 24.516 -4.371 1 97.75 200 VAL A O 1
ATOM 1543 N N . TRP A 1 201 ? 12.82 23.719 -6.43 1 98.12 201 TRP A N 1
ATOM 1544 C CA . TRP A 1 201 ? 12.133 22.516 -5.961 1 98.12 201 TRP A CA 1
ATOM 1545 C C . TRP A 1 201 ? 13.039 21.703 -5.043 1 98.12 201 TRP A C 1
ATOM 1547 O O . TRP A 1 201 ? 12.633 21.328 -3.938 1 98.12 201 TRP A O 1
ATOM 1557 N N . HIS A 1 202 ? 14.266 21.438 -5.488 1 98.25 202 HIS A N 1
ATOM 1558 C CA . HIS A 1 202 ? 15.188 20.609 -4.719 1 98.25 202 HIS A CA 1
ATOM 1559 C C . HIS A 1 202 ? 15.523 21.266 -3.381 1 98.25 202 HIS A C 1
ATOM 1561 O O . HIS A 1 202 ? 15.695 20.578 -2.373 1 98.25 202 HIS A O 1
ATOM 1567 N N . GLU A 1 203 ? 15.57 22.578 -3.35 1 97.75 203 GLU A N 1
ATOM 1568 C CA . GLU A 1 203 ? 15.906 23.297 -2.129 1 97.75 203 GLU A CA 1
ATOM 1569 C C . GLU A 1 203 ? 14.773 23.203 -1.104 1 97.75 203 GLU A C 1
ATOM 1571 O O . GLU A 1 203 ? 15.031 23.172 0.101 1 97.75 203 GLU A O 1
ATOM 1576 N N . LEU A 1 204 ? 13.57 23.125 -1.604 1 98 204 LEU A N 1
ATOM 1577 C CA . LEU A 1 204 ? 12.43 23.25 -0.708 1 98 204 LEU A CA 1
ATOM 1578 C C . LEU A 1 204 ? 11.789 21.891 -0.443 1 98 204 LEU A C 1
ATOM 1580 O O . LEU A 1 204 ? 10.945 21.75 0.443 1 98 204 LEU A O 1
ATOM 1584 N N . ASN A 1 205 ? 12.242 20.875 -1.176 1 98.06 205 ASN A N 1
ATOM 1585 C CA . ASN A 1 205 ? 11.68 19.531 -1.025 1 98.06 205 ASN A CA 1
ATOM 1586 C C . ASN A 1 205 ? 12.344 18.781 0.116 1 98.06 205 ASN A C 1
ATOM 1588 O O . ASN A 1 205 ? 13.406 19.172 0.6 1 98.06 205 ASN A O 1
ATOM 1592 N N . TYR A 1 206 ? 11.703 17.688 0.553 1 98.38 206 TYR A N 1
ATOM 1593 C CA . TYR A 1 206 ? 12.039 17.016 1.803 1 98.38 206 TYR A CA 1
ATOM 1594 C C . TYR A 1 206 ? 13.445 16.422 1.749 1 98.38 206 TYR A C 1
ATOM 1596 O O . TYR A 1 206 ? 14.117 16.328 2.773 1 98.38 206 TYR A O 1
ATOM 1604 N N . PRO A 1 207 ? 13.945 15.992 0.499 1 98.62 207 PRO A N 1
ATOM 1605 C CA . PRO A 1 207 ? 15.289 15.422 0.533 1 98.62 207 PRO A CA 1
ATOM 1606 C C . PRO A 1 207 ? 16.344 16.406 1.044 1 98.62 207 PRO A C 1
ATOM 1608 O O . PRO A 1 207 ? 17.328 15.992 1.654 1 98.62 207 PRO A O 1
ATOM 1611 N N . ALA A 1 208 ? 16.125 17.688 0.845 1 98.62 208 ALA A N 1
ATOM 1612 C CA . ALA A 1 208 ? 17.047 18.719 1.308 1 98.62 208 ALA A CA 1
ATOM 1613 C C . ALA A 1 208 ? 17.062 18.797 2.832 1 98.62 208 ALA A C 1
ATOM 1615 O O . ALA A 1 208 ? 18 19.344 3.422 1 98.62 208 ALA A O 1
ATOM 1616 N N . LEU A 1 209 ? 16.062 18.312 3.463 1 98.75 209 LEU A N 1
ATOM 1617 C CA . LEU A 1 209 ? 15.906 18.422 4.91 1 98.75 209 LEU A CA 1
ATOM 1618 C C . LEU A 1 209 ? 16.281 17.109 5.59 1 98.75 209 LEU A C 1
ATOM 1620 O O . LEU A 1 209 ? 16.312 17.031 6.82 1 98.75 209 LEU A O 1
ATOM 1624 N N . TRP A 1 210 ? 16.594 16.078 4.816 1 98.75 210 TRP A N 1
ATOM 1625 C CA . TRP A 1 210 ? 16.797 14.727 5.309 1 98.75 210 TRP A CA 1
ATOM 1626 C C . TRP A 1 210 ? 17.953 14.672 6.301 1 98.75 210 TRP A C 1
ATOM 1628 O O . TRP A 1 210 ? 17.797 14.164 7.414 1 98.75 210 TRP A O 1
ATOM 1638 N N . ARG A 1 211 ? 19.078 15.227 5.902 1 98.5 211 ARG A N 1
ATOM 1639 C CA . ARG A 1 211 ? 20.281 15.164 6.73 1 98.5 211 ARG A CA 1
ATOM 1640 C C . ARG A 1 211 ? 20.062 15.859 8.07 1 98.5 211 ARG A C 1
ATOM 1642 O O . ARG A 1 211 ? 20.406 15.328 9.117 1 98.5 211 ARG A O 1
ATOM 1649 N N . SER A 1 212 ? 19.5 17.078 8.016 1 98.5 212 SER A N 1
ATOM 1650 C CA . SER A 1 212 ? 19.266 17.828 9.25 1 98.5 212 SER A CA 1
ATOM 1651 C C . SER A 1 212 ? 18.266 17.125 10.156 1 98.5 212 SER A C 1
ATOM 1653 O O . SER A 1 212 ? 18.438 17.109 11.383 1 98.5 212 SER A O 1
ATOM 1655 N N . TYR A 1 213 ? 17.266 16.516 9.625 1 98.75 213 TYR A N 1
ATOM 1656 C CA . TYR A 1 213 ? 16.266 15.781 10.398 1 98.75 213 TYR A CA 1
ATOM 1657 C C . TYR A 1 213 ? 16.906 14.602 11.133 1 98.75 213 TYR A C 1
ATOM 1659 O O . TYR A 1 213 ? 16.641 14.375 12.312 1 98.75 213 TYR A O 1
ATOM 1667 N N . PHE A 1 214 ? 17.781 13.93 10.492 1 98.56 214 PHE A N 1
ATOM 1668 C CA . PHE A 1 214 ? 18.328 12.711 11.086 1 98.56 214 PHE A CA 1
ATOM 1669 C C . PHE A 1 214 ? 19.578 13.023 11.906 1 98.56 214 PHE A C 1
ATOM 1671 O O . PHE A 1 214 ? 20.109 12.141 12.586 1 98.56 214 PHE A O 1
ATOM 1678 N N . ALA A 1 215 ? 20.016 14.25 11.914 1 98.31 215 ALA A N 1
ATOM 1679 C CA . ALA A 1 215 ? 21.156 14.672 12.719 1 98.31 215 ALA A CA 1
ATOM 1680 C C . ALA A 1 215 ? 20.766 14.867 14.18 1 98.31 215 ALA A C 1
ATOM 1682 O O . ALA A 1 215 ? 21.625 14.945 15.062 1 98.31 215 ALA A O 1
ATOM 1683 N N . GLN A 1 216 ? 19.484 15.062 14.438 1 97.81 216 GLN A N 1
ATOM 1684 C CA . GLN A 1 216 ? 18.938 15.195 15.789 1 97.81 216 GLN A CA 1
ATOM 1685 C C . GLN A 1 216 ? 18.156 13.953 16.188 1 97.81 216 GLN A C 1
ATOM 1687 O O . GLN A 1 216 ? 17.75 13.164 15.336 1 97.81 216 GLN A O 1
ATOM 1692 N N . PRO A 1 217 ? 17.906 13.703 17.453 1 97.69 217 PRO A N 1
ATOM 1693 C CA . PRO A 1 217 ? 17.438 12.406 17.953 1 97.69 217 PRO A CA 1
ATOM 1694 C C . PRO A 1 217 ? 15.914 12.281 17.891 1 97.69 217 PRO A C 1
ATOM 1696 O O . PRO A 1 217 ? 15.375 11.18 18.031 1 97.69 217 PRO A O 1
ATOM 1699 N N . LEU A 1 218 ? 15.188 13.352 17.703 1 98.25 218 LEU A N 1
ATOM 1700 C CA . LEU A 1 218 ? 13.734 13.297 17.719 1 98.25 218 LEU A CA 1
ATOM 1701 C C . LEU A 1 218 ? 13.203 12.695 16.422 1 98.25 218 LEU A C 1
ATOM 1703 O O . LEU A 1 218 ? 13.703 13.008 15.336 1 98.25 218 LEU A O 1
ATOM 1707 N N . ARG A 1 219 ? 12.25 11.781 16.547 1 98.62 219 ARG A N 1
ATOM 1708 C CA . ARG A 1 219 ? 11.602 11.148 15.398 1 98.62 219 ARG A CA 1
ATOM 1709 C C . ARG A 1 219 ? 10.094 11.32 15.453 1 98.62 219 ARG A C 1
ATOM 1711 O O . ARG A 1 219 ? 9.484 11.172 16.516 1 98.62 219 ARG A O 1
ATOM 1718 N N . LEU A 1 220 ? 9.562 11.664 14.344 1 98.75 220 LEU A N 1
ATOM 1719 C CA . LEU A 1 220 ? 8.109 11.656 14.211 1 98.75 220 LEU A CA 1
ATOM 1720 C C . LEU A 1 220 ? 7.621 10.297 13.727 1 98.75 220 LEU A C 1
ATOM 1722 O O . LEU A 1 220 ? 8.227 9.695 12.836 1 98.75 220 LEU A O 1
ATOM 1726 N N . ARG A 1 221 ? 6.535 9.844 14.305 1 98.25 221 ARG A N 1
ATOM 1727 C CA . ARG A 1 221 ? 5.805 8.734 13.711 1 98.25 221 ARG A CA 1
ATOM 1728 C C . ARG A 1 221 ? 5.023 9.188 12.484 1 98.25 221 ARG A C 1
ATOM 1730 O O . ARG A 1 221 ? 4.234 10.133 12.555 1 98.25 221 ARG A O 1
ATOM 1737 N N . MET A 1 222 ? 5.227 8.461 11.359 1 98.94 222 MET A N 1
ATOM 1738 C CA . MET A 1 222 ? 4.641 8.977 10.125 1 98.94 222 MET A CA 1
ATOM 1739 C C . MET A 1 222 ? 3.734 7.941 9.477 1 98.94 222 MET A C 1
ATOM 1741 O O . MET A 1 222 ? 4.137 6.793 9.281 1 98.94 222 MET A O 1
ATOM 1745 N N . PHE A 1 223 ? 2.506 8.328 9.258 1 98.94 223 PHE A N 1
ATOM 1746 C CA . PHE A 1 223 ? 1.571 7.543 8.461 1 98.94 223 PHE A CA 1
ATOM 1747 C C . PHE A 1 223 ? 1.542 8.031 7.02 1 98.94 223 PHE A C 1
ATOM 1749 O O . PHE A 1 223 ? 1.239 9.203 6.762 1 98.94 223 PHE A O 1
ATOM 1756 N N . ILE A 1 224 ? 1.872 7.203 6.094 1 99 224 ILE A N 1
ATOM 1757 C CA . ILE A 1 224 ? 1.925 7.535 4.672 1 99 224 ILE A CA 1
ATOM 1758 C C . ILE A 1 224 ? 0.942 6.656 3.902 1 99 224 ILE A C 1
ATOM 1760 O O . ILE A 1 224 ? 0.899 5.438 4.102 1 99 224 ILE A O 1
ATOM 1764 N N . ALA A 1 225 ? 0.142 7.297 3.035 1 98.94 225 ALA A N 1
ATOM 1765 C CA . ALA A 1 225 ? -0.823 6.477 2.305 1 98.94 225 ALA A CA 1
ATOM 1766 C C . ALA A 1 225 ? -1.17 7.109 0.959 1 98.94 225 ALA A C 1
ATOM 1768 O O . ALA A 1 225 ? -1.038 8.32 0.784 1 98.94 225 ALA A O 1
ATOM 1769 N N . ALA A 1 226 ? -1.627 6.301 0.018 1 98.94 226 ALA A N 1
ATOM 1770 C CA . ALA A 1 226 ? -2.07 6.723 -1.308 1 98.94 226 ALA A CA 1
ATOM 1771 C C . ALA A 1 226 ? -2.928 5.648 -1.968 1 98.94 226 ALA A C 1
ATOM 1773 O O . ALA A 1 226 ? -3.006 4.52 -1.477 1 98.94 226 ALA A O 1
ATOM 1774 N N . GLY A 1 227 ? -3.604 6.074 -3.006 1 98.88 227 GLY A N 1
ATOM 1775 C CA . GLY A 1 227 ? -4.203 5.102 -3.906 1 98.88 227 GLY A CA 1
ATOM 1776 C C . GLY A 1 227 ? -3.219 4.527 -4.906 1 98.88 227 GLY A C 1
ATOM 1777 O O . GLY A 1 227 ? -2.311 5.227 -5.363 1 98.88 227 GLY A O 1
ATOM 1778 N N . ASP A 1 228 ? -3.486 3.254 -5.285 1 98.88 228 ASP A N 1
ATOM 1779 C CA . ASP A 1 228 ? -2.566 2.623 -6.227 1 98.88 228 ASP A CA 1
ATOM 1780 C C . ASP A 1 228 ? -2.672 3.264 -7.609 1 98.88 228 ASP A C 1
ATOM 1782 O O . ASP A 1 228 ? -1.693 3.305 -8.359 1 98.88 228 ASP A O 1
ATOM 1786 N N . ASP A 1 229 ? -3.834 3.887 -7.973 1 98.56 229 ASP A N 1
ATOM 1787 C CA . ASP A 1 229 ? -4.012 4.516 -9.273 1 98.56 229 ASP A CA 1
ATOM 1788 C C . ASP A 1 229 ? -3.379 5.902 -9.312 1 98.56 229 ASP A C 1
ATOM 1790 O O . ASP A 1 229 ? -3.311 6.535 -10.367 1 98.56 229 ASP A O 1
ATOM 1794 N N . ASP A 1 230 ? -2.975 6.41 -8.172 1 98.31 230 ASP A N 1
ATOM 1795 C CA . ASP A 1 230 ? -2.139 7.598 -8.047 1 98.31 230 ASP A CA 1
ATOM 1796 C C . ASP A 1 230 ? -0.667 7.266 -8.273 1 98.31 230 ASP A C 1
ATOM 1798 O O . ASP A 1 230 ? 0.145 7.352 -7.352 1 98.31 230 ASP A O 1
ATOM 1802 N N . LEU A 1 231 ? -0.348 6.98 -9.484 1 98.06 231 LEU A N 1
ATOM 1803 C CA . LEU A 1 231 ? 0.784 6.133 -9.844 1 98.06 231 LEU A CA 1
ATOM 1804 C C . LEU A 1 231 ? 2.09 6.711 -9.312 1 98.06 231 LEU A C 1
ATOM 1806 O O . LEU A 1 231 ? 2.805 6.051 -8.555 1 98.06 231 LEU A O 1
ATOM 1810 N N . SER A 1 232 ? 2.41 7.973 -9.68 1 98 232 SER A N 1
ATOM 1811 C CA . SER A 1 232 ? 3.666 8.578 -9.25 1 98 232 SER A CA 1
ATOM 1812 C C . SER A 1 232 ? 3.697 8.766 -7.738 1 98 232 SER A C 1
ATOM 1814 O O . SER A 1 232 ? 4.723 8.531 -7.098 1 98 232 SER A O 1
ATOM 1816 N N . ILE A 1 233 ? 2.598 9.156 -7.16 1 98.75 233 ILE A N 1
ATOM 1817 C CA . ILE A 1 233 ? 2.531 9.445 -5.734 1 98.75 233 ILE A CA 1
ATOM 1818 C C . ILE A 1 233 ? 2.646 8.148 -4.934 1 98.75 233 ILE A C 1
ATOM 1820 O O . ILE A 1 233 ? 3.324 8.102 -3.904 1 98.75 233 ILE A O 1
ATOM 1824 N N . GLN A 1 234 ? 1.966 7.125 -5.445 1 98.81 234 GLN A N 1
ATOM 1825 C CA . GLN A 1 234 ? 2.117 5.816 -4.82 1 98.81 234 GLN A CA 1
ATOM 1826 C C . GLN A 1 234 ? 3.58 5.387 -4.785 1 98.81 234 GLN A C 1
ATOM 1828 O O . GLN A 1 234 ? 4.07 4.914 -3.76 1 98.81 234 GLN A O 1
ATOM 1833 N N . ALA A 1 235 ? 4.289 5.527 -5.836 1 98.88 235 ALA A N 1
ATOM 1834 C CA . ALA A 1 235 ? 5.691 5.137 -5.922 1 98.88 235 ALA A CA 1
ATOM 1835 C C . ALA A 1 235 ? 6.555 5.977 -4.98 1 98.88 235 ALA A C 1
ATOM 1837 O O . ALA A 1 235 ? 7.414 5.441 -4.277 1 98.88 235 ALA A O 1
ATOM 1838 N N . GLU A 1 236 ? 6.305 7.25 -4.965 1 98.88 236 GLU A N 1
ATOM 1839 C CA . GLU A 1 236 ? 7.047 8.172 -4.105 1 98.88 236 GLU A CA 1
ATOM 1840 C C . GLU A 1 236 ? 6.77 7.891 -2.629 1 98.88 236 GLU A C 1
ATOM 1842 O O . GLU A 1 236 ? 7.66 8.023 -1.789 1 98.88 236 GLU A O 1
ATOM 1847 N N . SER A 1 237 ? 5.551 7.57 -2.328 1 98.94 237 SER A N 1
ATOM 1848 C CA . SER A 1 237 ? 5.184 7.219 -0.96 1 98.94 237 SER A CA 1
ATOM 1849 C C . SER A 1 237 ? 5.938 5.98 -0.485 1 98.94 237 SER A C 1
ATOM 1851 O O . SER A 1 237 ? 6.457 5.957 0.633 1 98.94 237 SER A O 1
ATOM 1853 N N . SER A 1 238 ? 5.98 4.977 -1.318 1 98.94 238 SER A N 1
ATOM 1854 C CA . SER A 1 238 ? 6.73 3.764 -0.998 1 98.94 238 SER A CA 1
ATOM 1855 C C . SER A 1 238 ? 8.211 4.066 -0.795 1 98.94 238 SER A C 1
ATOM 1857 O O . SER A 1 238 ? 8.836 3.539 0.127 1 98.94 238 SER A O 1
ATOM 1859 N N . ALA A 1 239 ? 8.75 4.91 -1.637 1 98.88 239 ALA A N 1
ATOM 1860 C CA . ALA A 1 239 ? 10.164 5.266 -1.541 1 98.88 239 ALA A CA 1
ATOM 1861 C C . ALA A 1 239 ? 10.461 6 -0.236 1 98.88 239 ALA A C 1
ATOM 1863 O O . ALA A 1 239 ? 11.438 5.699 0.446 1 98.88 239 ALA A O 1
ATOM 1864 N N . LEU A 1 240 ? 9.578 6.969 0.091 1 98.94 240 LEU A N 1
ATOM 1865 C CA . LEU A 1 240 ? 9.75 7.691 1.348 1 98.94 240 LEU A CA 1
ATOM 1866 C C . LEU A 1 240 ? 9.672 6.738 2.537 1 98.94 240 LEU A C 1
ATOM 1868 O O . LEU A 1 240 ? 10.547 6.754 3.406 1 98.94 240 LEU A O 1
ATOM 1872 N N . TYR A 1 241 ? 8.648 5.938 2.537 1 98.94 241 TYR A N 1
ATOM 1873 C CA . TYR A 1 241 ? 8.445 4.969 3.611 1 98.94 241 TYR A CA 1
ATOM 1874 C C . TYR A 1 241 ? 9.68 4.098 3.795 1 98.94 241 TYR A C 1
ATOM 1876 O O . TYR A 1 241 ? 10.156 3.908 4.918 1 98.94 241 TYR A O 1
ATOM 1884 N N . THR A 1 242 ? 10.188 3.572 2.717 1 98.88 242 THR A N 1
ATOM 1885 C CA . THR A 1 242 ? 11.336 2.674 2.754 1 98.88 242 THR A CA 1
ATOM 1886 C C . THR A 1 242 ? 12.555 3.379 3.34 1 98.88 242 THR A C 1
ATOM 1888 O O . THR A 1 242 ? 13.25 2.826 4.199 1 98.88 242 THR A O 1
ATOM 1891 N N . SER A 1 243 ? 12.789 4.586 2.863 1 98.75 243 SER A N 1
ATOM 1892 C CA . SER A 1 243 ? 13.93 5.352 3.354 1 98.75 243 SER A CA 1
ATOM 1893 C C . SER A 1 243 ? 13.797 5.648 4.844 1 98.75 243 SER A C 1
ATOM 1895 O O . SER A 1 243 ? 14.766 5.535 5.594 1 98.75 243 SER A O 1
ATOM 1897 N N . LEU A 1 244 ? 12.602 6.039 5.262 1 98.94 244 LEU A N 1
ATOM 1898 C CA . LEU A 1 244 ? 12.352 6.328 6.672 1 98.94 244 LEU A CA 1
ATOM 1899 C C . LEU A 1 244 ? 12.625 5.102 7.535 1 98.94 244 LEU A C 1
ATOM 1901 O O . LEU A 1 244 ? 13.32 5.191 8.547 1 98.94 244 LEU A O 1
ATOM 1905 N N . ARG A 1 245 ? 12.125 3.988 7.105 1 98.88 245 ARG A N 1
ATOM 1906 C CA . ARG A 1 245 ? 12.25 2.764 7.891 1 98.88 245 ARG A CA 1
ATOM 1907 C C . ARG A 1 245 ? 13.703 2.299 7.945 1 98.88 245 ARG A C 1
ATOM 1909 O O . ARG A 1 245 ? 14.172 1.831 8.984 1 98.88 245 ARG A O 1
ATOM 1916 N N . ARG A 1 246 ? 14.383 2.422 6.871 1 98.25 246 ARG A N 1
ATOM 1917 C CA . ARG A 1 246 ? 15.797 2.062 6.859 1 98.25 246 ARG A CA 1
ATOM 1918 C C . ARG A 1 246 ? 16.594 2.951 7.809 1 98.25 246 ARG A C 1
ATOM 1920 O O . ARG A 1 246 ? 17.578 2.508 8.398 1 98.25 246 ARG A O 1
ATOM 1927 N N . ALA A 1 247 ? 16.141 4.164 7.938 1 98.56 247 ALA A N 1
ATOM 1928 C CA . ALA A 1 247 ? 16.797 5.105 8.844 1 98.56 247 ALA A CA 1
ATOM 1929 C C . ALA A 1 247 ? 16.234 4.98 10.258 1 98.56 247 ALA A C 1
ATOM 1931 O O . ALA A 1 247 ? 16.484 5.836 11.109 1 98.56 247 ALA A O 1
ATOM 1932 N N . GLN A 1 248 ? 15.398 4.012 10.5 1 98.25 248 GLN A N 1
ATOM 1933 C CA . GLN A 1 248 ? 14.852 3.668 11.812 1 98.25 248 GLN A CA 1
ATOM 1934 C C . GLN A 1 248 ? 13.875 4.734 12.297 1 98.25 248 GLN A C 1
ATOM 1936 O O . GLN A 1 248 ? 13.75 4.965 13.5 1 98.25 248 GLN A O 1
ATOM 1941 N N . ASN A 1 249 ? 13.266 5.488 11.422 1 98.81 249 ASN A N 1
ATOM 1942 C CA . ASN A 1 249 ? 12.125 6.348 11.734 1 98.81 249 ASN A CA 1
ATOM 1943 C C . ASN A 1 249 ? 10.812 5.578 11.672 1 98.81 249 ASN A C 1
ATOM 1945 O O . ASN A 1 249 ? 10.477 5.004 10.633 1 98.81 249 ASN A O 1
ATOM 1949 N N . PRO A 1 250 ? 10.047 5.535 12.805 1 98.56 250 PRO A N 1
ATOM 1950 C CA . PRO A 1 250 ? 8.766 4.824 12.75 1 98.56 250 PRO A CA 1
ATOM 1951 C C . PRO A 1 250 ? 7.844 5.363 11.656 1 98.56 250 PRO A C 1
ATOM 1953 O O . PRO A 1 250 ? 7.688 6.578 11.516 1 98.56 250 PRO A O 1
ATOM 1956 N N . ALA A 1 251 ? 7.289 4.414 10.867 1 98.88 251 ALA A N 1
ATOM 1957 C CA . ALA A 1 251 ? 6.367 4.789 9.797 1 98.88 251 ALA A CA 1
ATOM 1958 C C . ALA A 1 251 ? 5.43 3.635 9.453 1 98.88 251 ALA A C 1
ATOM 1960 O O . ALA A 1 251 ? 5.742 2.471 9.719 1 98.88 251 ALA A O 1
ATOM 1961 N N . ALA A 1 252 ? 4.301 3.951 8.961 1 98.94 252 ALA A N 1
ATOM 1962 C CA . ALA A 1 252 ? 3.346 3.025 8.359 1 98.94 252 ALA A CA 1
ATOM 1963 C C . ALA A 1 252 ? 3.004 3.441 6.934 1 98.94 252 ALA A C 1
ATOM 1965 O O . ALA A 1 252 ? 2.955 4.633 6.621 1 98.94 252 ALA A O 1
ATOM 1966 N N . LEU A 1 253 ? 2.791 2.461 6.082 1 99 253 LEU A N 1
ATOM 1967 C CA . LEU A 1 253 ? 2.412 2.695 4.691 1 99 253 LEU A CA 1
ATOM 1968 C C . LEU A 1 253 ? 1.141 1.932 4.34 1 99 253 LEU A C 1
ATOM 1970 O O . LEU A 1 253 ? 1 0.757 4.688 1 99 253 LEU A O 1
ATOM 1974 N N . ARG A 1 254 ? 0.225 2.631 3.729 1 98.94 254 ARG A N 1
ATOM 1975 C CA . ARG A 1 254 ? -0.966 2.014 3.154 1 98.94 254 ARG A CA 1
ATOM 1976 C C . ARG A 1 254 ? -1.146 2.42 1.695 1 98.94 254 ARG A C 1
ATOM 1978 O O . ARG A 1 254 ? -1.15 3.609 1.372 1 98.94 254 ARG A O 1
ATOM 1985 N N . ILE A 1 255 ? -1.153 1.442 0.834 1 98.94 255 ILE A N 1
ATOM 1986 C CA . ILE A 1 255 ? -1.572 1.643 -0.548 1 98.94 255 ILE A CA 1
ATOM 1987 C C . ILE A 1 255 ? -2.883 0.901 -0.803 1 98.94 255 ILE A C 1
ATOM 1989 O O . ILE A 1 255 ? -2.949 -0.322 -0.657 1 98.94 255 ILE A O 1
ATOM 1993 N N . VAL A 1 256 ? -3.934 1.658 -1.178 1 98.88 256 VAL A N 1
ATOM 1994 C CA . VAL A 1 256 ? -5.277 1.109 -1.317 1 98.88 256 VAL A CA 1
ATOM 1995 C C . VAL A 1 256 ? -5.789 1.351 -2.736 1 98.88 256 VAL A C 1
ATOM 1997 O O . VAL A 1 256 ? -5.125 2.012 -3.537 1 98.88 256 VAL A O 1
ATOM 2000 N N . ASP A 1 257 ? -6.953 0.729 -3.012 1 98.69 257 ASP A N 1
ATOM 2001 C CA . ASP A 1 257 ? -7.586 0.907 -4.312 1 98.69 257 ASP A CA 1
ATOM 2002 C C . ASP A 1 257 ? -8.078 2.342 -4.496 1 98.69 257 ASP A C 1
ATOM 2004 O O . ASP A 1 257 ? -8.812 2.863 -3.654 1 98.69 257 ASP A O 1
ATOM 2008 N N . GLY A 1 258 ? -7.555 2.951 -5.57 1 98.75 258 GLY A N 1
ATOM 2009 C CA . GLY A 1 258 ? -8.156 4.234 -5.91 1 98.75 258 GLY A CA 1
ATOM 2010 C C . GLY A 1 258 ? -7.145 5.242 -6.426 1 98.75 258 GLY A C 1
ATOM 2011 O O . GLY A 1 258 ? -5.941 4.98 -6.43 1 98.75 258 GLY A O 1
ATOM 2012 N N . ALA A 1 259 ? -7.715 6.363 -6.859 1 98.38 259 ALA A N 1
ATOM 2013 C CA . ALA A 1 259 ? -6.926 7.422 -7.484 1 98.38 259 ALA A CA 1
ATOM 2014 C C . ALA A 1 259 ? -6.641 8.547 -6.496 1 98.38 259 ALA A C 1
ATOM 2016 O O . ALA A 1 259 ? -6.449 8.305 -5.301 1 98.38 259 ALA A O 1
ATOM 2017 N N . HIS A 1 260 ? -6.289 9.742 -6.961 1 98.19 260 HIS A N 1
ATOM 2018 C CA . HIS A 1 260 ? -6.008 10.953 -6.195 1 98.19 260 HIS A CA 1
ATOM 2019 C C . HIS A 1 260 ? -7.297 11.688 -5.844 1 98.19 260 HIS A C 1
ATOM 2021 O O . HIS A 1 260 ? -7.547 12.781 -6.355 1 98.19 260 HIS A O 1
ATOM 2027 N N . THR A 1 261 ? -8.164 10.992 -4.926 1 98.38 261 THR A N 1
ATOM 2028 C CA . THR A 1 261 ? -9.516 11.5 -4.707 1 98.38 261 THR A CA 1
ATOM 2029 C C . THR A 1 261 ? -9.867 11.484 -3.223 1 98.38 261 THR A C 1
ATOM 2031 O O . THR A 1 261 ? -9.234 10.766 -2.439 1 98.38 261 THR A O 1
ATOM 2034 N N . TRP A 1 262 ? -10.938 12.25 -2.877 1 98.38 262 TRP A N 1
ATOM 2035 C CA . TRP A 1 262 ? -11.414 12.312 -1.499 1 98.38 262 TRP A CA 1
ATOM 2036 C C . TRP A 1 262 ? -12.031 10.984 -1.073 1 98.38 262 TRP A C 1
ATOM 2038 O O . TRP A 1 262 ? -12.07 10.664 0.117 1 98.38 262 TRP A O 1
ATOM 2048 N N . ASP A 1 263 ? -12.477 10.211 -2.053 1 98.12 263 ASP A N 1
ATOM 2049 C CA . ASP A 1 263 ? -12.953 8.875 -1.708 1 98.12 263 ASP A CA 1
ATOM 2050 C C . ASP A 1 263 ? -11.844 8.047 -1.053 1 98.12 263 ASP A C 1
ATOM 2052 O O . ASP A 1 263 ? -12.078 7.367 -0.054 1 98.12 263 ASP A O 1
ATOM 2056 N N . VAL A 1 264 ? -10.695 8.109 -1.594 1 98.75 264 VAL A N 1
ATOM 2057 C CA . VAL A 1 264 ? -9.539 7.398 -1.053 1 98.75 264 VAL A CA 1
ATOM 2058 C C . VAL A 1 264 ? -9.172 7.977 0.312 1 98.75 264 VAL A C 1
ATOM 2060 O O . VAL A 1 264 ? -8.961 7.234 1.272 1 98.75 264 VAL A O 1
ATOM 2063 N N . TRP A 1 265 ? -9.141 9.266 0.441 1 98.75 265 TRP A N 1
ATOM 2064 C CA . TRP A 1 265 ? -8.688 9.914 1.669 1 98.75 265 TRP A CA 1
ATOM 2065 C C . TRP A 1 265 ? -9.688 9.695 2.799 1 98.75 265 TRP A C 1
ATOM 2067 O O . TRP A 1 265 ? -9.305 9.555 3.961 1 98.75 265 TRP A O 1
ATOM 2077 N N . ARG A 1 266 ? -10.945 9.633 2.453 1 97.81 266 ARG A N 1
ATOM 2078 C CA . ARG A 1 266 ? -11.977 9.344 3.451 1 97.81 266 ARG A CA 1
ATOM 2079 C C . ARG A 1 266 ? -11.766 7.965 4.066 1 97.81 266 ARG A C 1
ATOM 2081 O O . ARG A 1 266 ? -11.961 7.777 5.27 1 97.81 266 ARG A O 1
ATOM 2088 N N . ARG A 1 267 ? -11.375 7.074 3.244 1 97.38 267 ARG A N 1
ATOM 2089 C CA . ARG A 1 267 ? -11.148 5.715 3.723 1 97.38 267 ARG A CA 1
ATOM 2090 C C . ARG A 1 267 ? -9.883 5.637 4.57 1 97.38 267 ARG A C 1
ATOM 2092 O O . ARG A 1 267 ? -9.781 4.801 5.469 1 97.38 267 ARG A O 1
ATOM 2099 N N . LEU A 1 268 ? -9 6.547 4.371 1 98.75 268 LEU A N 1
ATOM 2100 C CA . LEU A 1 268 ? -7.684 6.445 4.984 1 98.75 268 LEU A CA 1
ATOM 2101 C C . LEU A 1 268 ? -7.59 7.332 6.223 1 98.75 268 LEU A C 1
ATOM 2103 O O . LEU A 1 268 ? -6.672 7.18 7.031 1 98.75 268 LEU A O 1
ATOM 2107 N N . ILE A 1 269 ? -8.516 8.258 6.43 1 98.5 269 ILE A N 1
ATOM 2108 C CA . ILE A 1 269 ? -8.406 9.242 7.504 1 98.5 269 ILE A CA 1
ATOM 2109 C C . ILE A 1 269 ? -8.43 8.523 8.859 1 98.5 269 ILE A C 1
ATOM 2111 O O . ILE A 1 269 ? -7.684 8.891 9.766 1 98.5 269 ILE A O 1
ATOM 2115 N N . GLY A 1 270 ? -9.281 7.555 9.07 1 98.56 270 GLY A N 1
ATOM 2116 C CA . GLY A 1 270 ? -9.367 6.824 10.328 1 98.56 270 GLY A CA 1
ATOM 2117 C C . GLY A 1 270 ? -8.055 6.184 10.734 1 98.56 270 GLY A C 1
ATOM 2118 O O . GLY A 1 270 ? -7.48 6.535 11.766 1 98.56 270 GLY A O 1
ATOM 2119 N N . PRO A 1 271 ? -7.57 5.246 9.891 1 98.69 271 PRO A N 1
ATOM 2120 C CA . PRO A 1 271 ? -6.285 4.629 10.219 1 98.69 271 PRO A CA 1
ATOM 2121 C C . PRO A 1 271 ? -5.164 5.652 10.375 1 98.69 271 PRO A C 1
ATOM 2123 O O . PRO A 1 271 ? -4.258 5.461 11.195 1 98.69 271 PRO A O 1
ATOM 2126 N N . ALA A 1 272 ? -5.176 6.727 9.633 1 98.88 272 ALA A N 1
ATOM 2127 C CA . ALA A 1 272 ? -4.156 7.766 9.727 1 98.88 272 ALA A CA 1
ATOM 2128 C C . ALA A 1 272 ? -4.195 8.453 11.094 1 98.88 272 ALA A C 1
ATOM 2130 O O . ALA A 1 272 ? -3.158 8.633 11.727 1 98.88 272 ALA A O 1
ATOM 2131 N N . LEU A 1 273 ? -5.418 8.82 11.516 1 98.88 273 LEU A N 1
ATOM 2132 C CA . LEU A 1 273 ? -5.578 9.438 12.828 1 98.88 273 LEU A CA 1
ATOM 2133 C C . LEU A 1 273 ? -5.098 8.508 13.93 1 98.88 273 LEU A C 1
ATOM 2135 O O . LEU A 1 273 ? -4.352 8.922 14.82 1 98.88 273 LEU A O 1
ATOM 2139 N N . LYS A 1 274 ? -5.508 7.285 13.859 1 98.81 274 LYS A N 1
ATOM 2140 C CA . LYS A 1 274 ? -5.164 6.309 14.891 1 98.81 274 LYS A CA 1
ATOM 2141 C C . LYS A 1 274 ? -3.652 6.16 15.031 1 98.81 274 LYS A C 1
ATOM 2143 O O . LYS A 1 274 ? -3.115 6.238 16.141 1 98.81 274 LYS A O 1
ATOM 2148 N N . TYR A 1 275 ? -2.992 5.996 13.938 1 98.81 275 TYR A N 1
ATOM 2149 C CA . TYR A 1 275 ? -1.55 5.777 13.984 1 98.81 275 TYR A CA 1
ATOM 2150 C C . TYR A 1 275 ? -0.822 7.031 14.453 1 98.81 275 TYR A C 1
ATOM 2152 O O . TYR A 1 275 ? 0.041 6.965 15.328 1 98.81 275 TYR A O 1
ATOM 2160 N N . THR A 1 276 ? -1.163 8.141 13.859 1 98.75 276 THR A N 1
ATOM 2161 C CA . THR A 1 276 ? -0.446 9.391 14.078 1 98.75 276 THR A CA 1
ATOM 2162 C C . THR A 1 276 ? -0.626 9.867 15.523 1 98.75 276 THR A C 1
ATOM 2164 O O . THR A 1 276 ? 0.325 10.344 16.141 1 98.75 276 THR A O 1
ATOM 2167 N N . LEU A 1 277 ? -1.781 9.711 16.078 1 98.56 277 LEU A N 1
ATOM 2168 C CA . LEU A 1 277 ? -2.096 10.289 17.391 1 98.56 277 LEU A CA 1
ATOM 2169 C C . LEU A 1 277 ? -1.672 9.352 18.516 1 98.56 277 LEU A C 1
ATOM 2171 O O . LEU A 1 277 ? -1.843 9.672 19.688 1 98.56 277 LEU A O 1
ATOM 2175 N N . GLU A 1 278 ? -1.059 8.227 18.156 1 97.56 278 GLU A N 1
ATOM 2176 C CA . GLU A 1 278 ? -0.449 7.387 19.188 1 97.56 278 GLU A CA 1
ATOM 2177 C C . GLU A 1 278 ? 0.7 8.109 19.875 1 97.56 278 GLU A C 1
ATOM 2179 O O . GLU A 1 278 ? 1.077 7.758 21 1 97.56 278 GLU A O 1
ATOM 2184 N N . CYS A 1 279 ? 1.184 9.062 19.234 1 94.94 279 CYS A N 1
ATOM 2185 C CA . CYS A 1 279 ? 2.344 9.773 19.75 1 94.94 279 CYS A CA 1
ATOM 2186 C C . CYS A 1 279 ? 1.935 10.758 20.844 1 94.94 279 CYS A C 1
ATOM 2188 O O . CYS A 1 279 ? 2.779 11.242 21.594 1 94.94 279 CYS A O 1
ATOM 2190 N N . VAL A 1 280 ? 0.613 11.094 20.906 1 94.31 280 VAL A N 1
ATOM 2191 C CA . VAL A 1 280 ? 0.212 12.172 21.797 1 94.31 280 VAL A CA 1
ATOM 2192 C C . VAL A 1 280 ? 0.006 11.633 23.203 1 94.31 280 VAL A C 1
ATOM 2194 O O . VAL A 1 280 ? -0.485 10.516 23.391 1 94.31 280 VAL A O 1
ATOM 2197 N N . LYS A 1 281 ? 0.538 12.234 24.25 1 83.12 281 LYS A N 1
ATOM 2198 C CA . LYS A 1 281 ? 0.442 11.898 25.656 1 83.12 281 LYS A 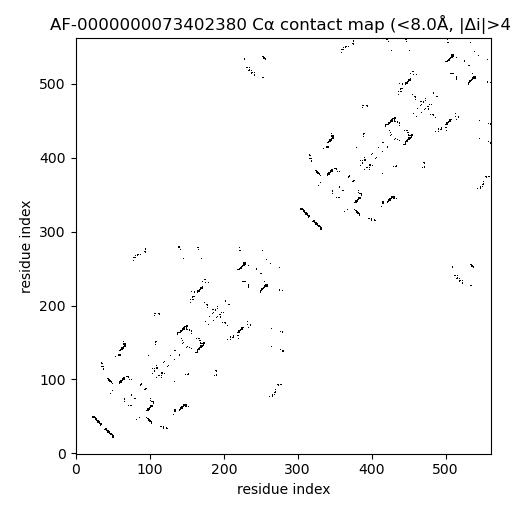CA 1
ATOM 2199 C C . LYS A 1 281 ? -0.315 12.977 26.438 1 83.12 281 LYS A C 1
ATOM 2201 O O . LYS A 1 281 ? -0.308 14.148 26.031 1 83.12 281 LYS A O 1
ATOM 2206 N N . MET B 1 1 ? -82.562 -46.812 18.844 1 27.67 1 MET B N 1
ATOM 2207 C CA . MET B 1 1 ? -81.875 -45.531 18.891 1 27.67 1 MET B CA 1
ATOM 2208 C C . MET B 1 1 ? -80.375 -45.719 18.594 1 27.67 1 MET B C 1
ATOM 2210 O O . MET B 1 1 ? -79.688 -46.375 19.359 1 27.67 1 MET B O 1
ATOM 2214 N N . ARG B 1 2 ? -80.062 -45.844 17.297 1 32.28 2 ARG B N 1
ATOM 2215 C CA . ARG B 1 2 ? -78.875 -46.188 16.531 1 32.28 2 ARG B CA 1
ATOM 2216 C C . ARG B 1 2 ? -77.75 -45.156 16.797 1 32.28 2 ARG B C 1
ATOM 2218 O O . ARG B 1 2 ? -77.938 -43.969 16.547 1 32.28 2 ARG B O 1
ATOM 2225 N N . ARG B 1 3 ? -76.938 -45.344 17.844 1 36.84 3 ARG B N 1
ATOM 2226 C CA . ARG B 1 3 ? -75.75 -44.625 18.281 1 36.84 3 ARG B CA 1
ATOM 2227 C C . ARG B 1 3 ? -74.75 -44.469 17.125 1 36.84 3 ARG B C 1
ATOM 2229 O O . ARG B 1 3 ? -74.312 -45.469 16.547 1 36.84 3 ARG B O 1
ATOM 2236 N N . PHE B 1 4 ? -74.938 -43.531 16.172 1 37.19 4 PHE B N 1
ATOM 2237 C CA . PHE B 1 4 ? -74.125 -43.25 15 1 37.19 4 PHE B CA 1
ATOM 2238 C C . PHE B 1 4 ? -72.688 -42.969 15.414 1 37.19 4 PHE B C 1
ATOM 2240 O O . PHE B 1 4 ? -72.438 -42.031 16.188 1 37.19 4 PHE B O 1
ATOM 2247 N N . ALA B 1 5 ? -71.875 -43.969 15.414 1 44.97 5 ALA B N 1
ATOM 2248 C CA . ALA B 1 5 ? -70.438 -44 15.625 1 44.97 5 ALA B CA 1
ATOM 2249 C C . ALA B 1 5 ? -69.688 -43.156 14.586 1 44.97 5 ALA B C 1
ATOM 2251 O O . ALA B 1 5 ? -69.75 -43.438 13.391 1 44.97 5 ALA B O 1
ATOM 2252 N N . LEU B 1 6 ? -69.688 -41.812 14.711 1 43.03 6 LEU B N 1
ATOM 2253 C CA . LEU B 1 6 ? -68.938 -41 13.76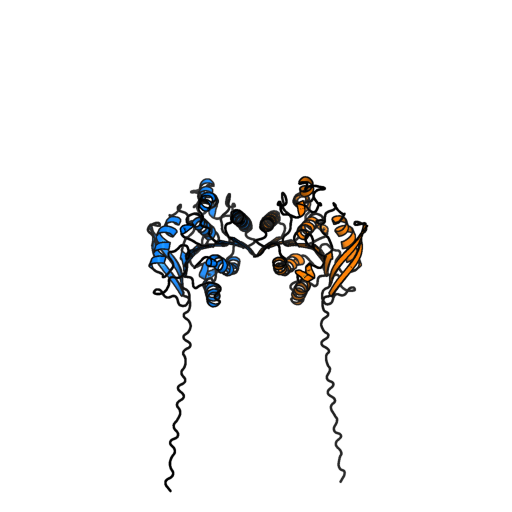6 1 43.03 6 LEU B CA 1
ATOM 2254 C C . LEU B 1 6 ? -67.438 -41.375 13.773 1 43.03 6 LEU B C 1
ATOM 2256 O O . LEU B 1 6 ? -66.875 -41.5 14.844 1 43.03 6 LEU B O 1
ATOM 2260 N N . PRO B 1 7 ? -66.938 -42.062 12.711 1 45.78 7 PRO B N 1
ATOM 2261 C CA . PRO B 1 7 ? -65.5 -42.469 12.57 1 45.78 7 PRO B CA 1
ATOM 2262 C C . PRO B 1 7 ? -64.562 -41.25 12.625 1 45.78 7 PRO B C 1
ATOM 2264 O O . PRO B 1 7 ? -64.875 -40.188 12.117 1 45.78 7 PRO B O 1
ATOM 2267 N N . LEU B 1 8 ? -63.875 -41.062 13.719 1 45.19 8 LEU B N 1
ATOM 2268 C CA . LEU B 1 8 ? -62.781 -40.094 13.883 1 45.19 8 LEU B CA 1
ATOM 2269 C C . LEU B 1 8 ? -61.719 -40.312 12.812 1 45.19 8 LEU B C 1
ATOM 2271 O O . LEU B 1 8 ? -61.094 -41.375 12.742 1 45.19 8 LEU B O 1
ATOM 2275 N N . VAL B 1 9 ? -61.844 -39.781 11.602 1 39.31 9 VAL B N 1
ATOM 2276 C CA . VAL B 1 9 ? -60.781 -39.781 10.594 1 39.31 9 VAL B CA 1
ATOM 2277 C C . VAL B 1 9 ? -59.531 -39.062 11.148 1 39.31 9 VAL B C 1
ATOM 2279 O O . VAL B 1 9 ? -59.594 -37.875 11.484 1 39.31 9 VAL B O 1
ATOM 2282 N N . ALA B 1 10 ? -58.594 -39.781 11.703 1 44.94 10 ALA B N 1
ATOM 2283 C CA . ALA B 1 10 ? -57.25 -39.312 12.07 1 44.94 10 ALA B CA 1
ATOM 2284 C C . ALA B 1 10 ? -56.531 -38.719 10.859 1 44.94 10 ALA B C 1
ATOM 2286 O O . ALA B 1 10 ? -56.281 -39.438 9.875 1 44.94 10 ALA B O 1
ATOM 2287 N N . LEU B 1 11 ? -56.719 -37.406 10.633 1 45.09 11 LEU B N 1
ATOM 2288 C CA . LEU B 1 11 ? -55.906 -36.719 9.641 1 45.09 11 LEU B CA 1
ATOM 2289 C C . LEU B 1 11 ? -54.406 -36.906 9.93 1 45.09 11 LEU B C 1
ATOM 2291 O O . LEU B 1 11 ? -53.906 -36.438 10.953 1 45.09 11 LEU B O 1
ATOM 2295 N N . LEU B 1 12 ? -53.781 -37.969 9.461 1 44.19 12 LEU B N 1
ATOM 2296 C CA . LEU B 1 12 ? -52.312 -38.125 9.461 1 44.19 12 LEU B CA 1
ATOM 2297 C C . LEU B 1 12 ? -51.688 -37 8.641 1 44.19 12 LEU B C 1
ATOM 2299 O O . LEU B 1 12 ? -51.844 -36.938 7.418 1 44.19 12 LEU B O 1
ATOM 2303 N N . ALA B 1 13 ? -51.469 -35.781 9.242 1 49.34 13 ALA B N 1
ATOM 2304 C CA . ALA B 1 13 ? -50.625 -34.781 8.625 1 49.34 13 ALA B CA 1
ATOM 2305 C C . ALA B 1 13 ? -49.219 -35.344 8.344 1 49.34 13 ALA B C 1
ATOM 2307 O O . ALA B 1 13 ? -48.5 -35.719 9.266 1 49.34 13 ALA B O 1
ATOM 2308 N N . ALA B 1 14 ? -48.938 -35.812 7.184 1 49.91 14 ALA B N 1
ATOM 2309 C CA . ALA B 1 14 ? -47.594 -36.156 6.691 1 49.91 14 ALA B CA 1
ATOM 2310 C C . ALA B 1 14 ? -46.625 -35 6.805 1 49.91 14 ALA B C 1
ATOM 2312 O O . ALA B 1 14 ? -46.844 -33.969 6.168 1 49.91 14 ALA B O 1
ATOM 2313 N N . ALA B 1 15 ? -45.938 -34.906 7.934 1 49.81 15 ALA B N 1
ATOM 2314 C CA . ALA B 1 15 ? -44.812 -34 8 1 49.81 15 ALA B CA 1
ATOM 2315 C C . ALA B 1 15 ? -43.812 -34.281 6.867 1 49.81 15 ALA B C 1
ATOM 2317 O O . ALA B 1 15 ? -43.125 -35.312 6.863 1 49.81 15 ALA B O 1
ATOM 2318 N N . LEU B 1 16 ? -44.094 -33.75 5.727 1 48.28 16 LEU B N 1
ATOM 2319 C CA . LEU B 1 16 ? -43.031 -33.719 4.73 1 48.28 16 LEU B CA 1
ATOM 2320 C C . LEU B 1 16 ? -41.781 -33.031 5.293 1 48.28 16 LEU B C 1
ATOM 2322 O O . LEU B 1 16 ? -41.75 -31.812 5.461 1 48.28 16 LEU B O 1
ATOM 2326 N N . THR B 1 17 ? -41.094 -33.812 6.047 1 48.25 17 THR B N 1
ATOM 2327 C CA . THR B 1 17 ? -39.75 -33.344 6.355 1 48.25 17 THR B CA 1
ATOM 2328 C C . THR B 1 17 ? -38.969 -33.031 5.074 1 48.25 17 THR B C 1
ATOM 2330 O O . THR B 1 17 ? -38.625 -33.938 4.316 1 48.25 17 THR B O 1
ATOM 2333 N N . VAL B 1 18 ? -39.156 -31.891 4.504 1 46.91 18 VAL B N 1
ATOM 2334 C CA . VAL B 1 18 ? -38.219 -31.469 3.482 1 46.91 18 VAL B CA 1
ATOM 2335 C C . VAL B 1 18 ? -36.781 -31.562 4.027 1 46.91 18 VAL B C 1
ATOM 2337 O O . VAL B 1 18 ? -36.406 -30.844 4.957 1 46.91 18 VAL B O 1
ATOM 2340 N N . ALA B 1 19 ? -36.219 -32.719 3.996 1 44 19 ALA B N 1
ATOM 2341 C CA . ALA B 1 19 ? -34.781 -32.719 4.25 1 44 19 ALA B CA 1
ATOM 2342 C C . ALA B 1 19 ? -34.094 -31.578 3.525 1 44 19 ALA B C 1
ATOM 2344 O O . ALA B 1 19 ? -34.125 -31.5 2.297 1 44 19 ALA B O 1
ATOM 2345 N N . ALA B 1 20 ? -34 -30.453 4.137 1 48.69 20 ALA B N 1
ATOM 2346 C CA . ALA B 1 20 ? -33.125 -29.422 3.596 1 48.69 20 ALA B CA 1
ATOM 2347 C C . ALA B 1 20 ? -31.906 -30.031 2.934 1 48.69 20 ALA B C 1
ATOM 2349 O O . ALA B 1 20 ? -31.078 -30.656 3.602 1 48.69 20 ALA B O 1
ATOM 2350 N N . ARG B 1 21 ? -32.031 -30.562 1.863 1 46.94 21 ARG B N 1
ATOM 2351 C CA . ARG B 1 21 ? -30.828 -31.031 1.19 1 46.94 21 ARG B CA 1
ATOM 2352 C C . ARG B 1 21 ? -29.641 -30.109 1.5 1 46.94 21 ARG B C 1
ATOM 2354 O O . ARG B 1 21 ? -29.656 -28.938 1.148 1 46.94 21 ARG B O 1
ATOM 2361 N N . ALA B 1 22 ? -28.875 -30.406 2.432 1 51.03 22 ALA B N 1
ATOM 2362 C CA . ALA B 1 22 ? -27.688 -29.625 2.754 1 51.03 22 ALA B CA 1
ATOM 2363 C C . ALA B 1 22 ? -26.875 -29.328 1.496 1 51.03 22 ALA B C 1
ATOM 2365 O O . ALA B 1 22 ? -26.641 -30.203 0.672 1 51.03 22 ALA B O 1
ATOM 2366 N N . ALA B 1 23 ? -26.953 -28.094 0.945 1 59.06 23 ALA B N 1
ATOM 2367 C CA . ALA B 1 23 ? -26.125 -27.656 -0.175 1 59.06 23 ALA B CA 1
ATOM 2368 C C . ALA B 1 23 ? -24.734 -28.281 -0.098 1 59.06 23 ALA B C 1
ATOM 2370 O O . ALA B 1 23 ? -24.109 -28.281 0.966 1 59.06 23 ALA B O 1
ATOM 2371 N N . PRO B 1 24 ? -24.328 -29.047 -1.188 1 69.38 24 PRO B N 1
ATOM 2372 C CA . PRO B 1 24 ? -23.031 -29.719 -1.136 1 69.38 24 PRO B CA 1
ATOM 2373 C C . PRO B 1 24 ? -21.891 -28.781 -0.747 1 69.38 24 PRO B C 1
ATOM 2375 O O . PRO B 1 24 ? -21.891 -27.609 -1.137 1 69.38 24 PRO B O 1
ATOM 2378 N N . ALA B 1 25 ? -21.109 -29.219 0.231 1 88.38 25 ALA B N 1
ATOM 2379 C CA . ALA B 1 25 ? -19.953 -28.484 0.747 1 88.38 25 ALA B CA 1
ATOM 2380 C C . ALA B 1 25 ? -18.766 -28.594 -0.204 1 88.38 25 ALA B C 1
ATOM 2382 O O . ALA B 1 25 ? -18.703 -29.5 -1.028 1 88.38 25 ALA B O 1
ATOM 2383 N N . SER B 1 26 ? -17.906 -27.562 -0.334 1 97.62 26 SER B N 1
ATOM 2384 C CA . SER B 1 26 ? -16.641 -27.672 -1.045 1 97.62 26 SER B CA 1
ATOM 2385 C C . SER B 1 26 ? -15.781 -28.797 -0.476 1 97.62 26 SER B C 1
ATOM 2387 O O . SER B 1 26 ? -16.047 -29.297 0.613 1 97.62 26 SER B O 1
ATOM 2389 N N . SER B 1 27 ? -14.82 -29.297 -1.263 1 97.88 27 SER B N 1
ATOM 2390 C CA . SER B 1 27 ? -13.953 -30.375 -0.795 1 97.88 27 SER B CA 1
ATOM 2391 C C . SER B 1 27 ? -12.492 -30.078 -1.096 1 97.88 27 SER B C 1
ATOM 2393 O O . SER B 1 27 ? -12.188 -29.297 -1.996 1 97.88 27 SER B O 1
ATOM 2395 N N . ILE B 1 28 ? -11.617 -30.594 -0.221 1 98.5 28 ILE B N 1
ATOM 2396 C CA . ILE B 1 28 ? -10.172 -30.578 -0.417 1 98.5 28 ILE B CA 1
ATOM 2397 C C . ILE B 1 28 ? -9.672 -32 -0.691 1 98.5 28 ILE B C 1
ATOM 2399 O O . ILE B 1 28 ? -9.891 -32.906 0.118 1 98.5 28 ILE B O 1
ATOM 2403 N N . VAL B 1 29 ? -9.023 -32.156 -1.829 1 98.19 29 VAL B N 1
ATOM 2404 C CA . VAL B 1 29 ? -8.531 -33.5 -2.193 1 98.19 29 VAL B CA 1
ATOM 2405 C C . VAL B 1 29 ? -7.051 -33.406 -2.555 1 98.19 29 VAL B C 1
ATOM 2407 O O . VAL B 1 29 ? -6.566 -32.344 -2.977 1 98.19 29 VAL B O 1
ATOM 2410 N N . THR B 1 30 ? -6.316 -34.438 -2.305 1 98.19 30 THR B N 1
ATOM 2411 C CA . THR B 1 30 ? -4.91 -34.531 -2.68 1 98.19 30 THR B CA 1
ATOM 2412 C C . THR B 1 30 ? -4.715 -35.594 -3.762 1 98.19 30 THR B C 1
ATOM 2414 O O . THR B 1 30 ? -5.32 -36.656 -3.707 1 98.19 30 THR B O 1
ATOM 2417 N N . ARG B 1 31 ? -3.953 -35.312 -4.746 1 98.31 31 ARG B N 1
ATOM 2418 C CA . ARG B 1 31 ? -3.602 -36.25 -5.809 1 98.31 31 ARG B CA 1
ATOM 2419 C C . ARG B 1 31 ? -2.088 -36.375 -5.949 1 98.31 31 ARG B C 1
ATOM 2421 O O . ARG B 1 31 ? -1.365 -35.375 -5.84 1 98.31 31 ARG B O 1
ATOM 2428 N N . THR B 1 32 ? -1.674 -37.594 -6.109 1 98.56 32 THR B N 1
ATOM 2429 C CA . THR B 1 32 ? -0.281 -37.875 -6.426 1 98.56 32 THR B CA 1
ATOM 2430 C C . THR B 1 32 ? -0.165 -38.531 -7.801 1 98.56 32 THR B C 1
ATOM 2432 O O . THR B 1 32 ? -0.986 -39.375 -8.164 1 98.56 32 THR B O 1
ATOM 2435 N N . PHE B 1 33 ? 0.811 -38.156 -8.586 1 98.56 33 PHE B N 1
ATOM 2436 C CA . PHE B 1 33 ? 1.054 -38.75 -9.906 1 98.56 33 PHE B CA 1
ATOM 2437 C C . PHE B 1 33 ? 2.545 -38.781 -10.219 1 98.56 33 PHE B C 1
ATOM 2439 O O . PHE B 1 33 ? 3.34 -38.125 -9.523 1 98.56 33 PHE B O 1
ATOM 2446 N N . ARG B 1 34 ? 2.912 -39.5 -11.211 1 98.44 34 ARG B N 1
ATOM 2447 C CA . ARG B 1 34 ? 4.309 -39.594 -11.633 1 98.44 34 ARG B CA 1
ATOM 2448 C C . ARG B 1 34 ? 4.645 -38.438 -12.586 1 98.44 34 ARG B C 1
ATOM 2450 O O . ARG B 1 34 ? 4.039 -38.312 -13.656 1 98.44 34 ARG B O 1
ATOM 2457 N N . SER B 1 35 ? 5.578 -37.594 -12.117 1 98.5 35 SER B N 1
ATOM 2458 C CA . SER B 1 35 ? 6.043 -36.5 -12.977 1 98.5 35 SER B CA 1
ATOM 2459 C C . SER B 1 35 ? 7.219 -36.938 -13.844 1 98.5 35 SER B C 1
ATOM 2461 O O . SER B 1 35 ? 8.234 -37.406 -13.32 1 98.5 35 SER B O 1
ATOM 2463 N N . THR B 1 36 ? 7.102 -36.781 -15.125 1 98.56 36 THR B N 1
ATOM 2464 C CA . THR B 1 36 ? 8.18 -37.125 -16.047 1 98.56 36 THR B CA 1
ATOM 2465 C C . THR B 1 36 ? 9.359 -36.156 -15.875 1 98.56 36 THR B C 1
ATOM 2467 O O . THR B 1 36 ? 10.508 -36.594 -15.828 1 98.56 36 THR B O 1
ATOM 2470 N N . ALA B 1 37 ? 9.094 -34.906 -15.711 1 98.44 37 ALA B N 1
ATOM 2471 C CA . ALA B 1 37 ? 10.133 -33.906 -15.609 1 98.44 37 ALA B CA 1
ATOM 2472 C C . ALA B 1 37 ? 10.922 -34.062 -14.305 1 98.44 37 ALA B C 1
ATOM 2474 O O . ALA B 1 37 ? 12.133 -33.812 -14.281 1 98.44 37 ALA B O 1
ATOM 2475 N N . LEU B 1 38 ? 10.258 -34.438 -13.234 1 98.06 38 LEU B N 1
ATOM 2476 C CA . LEU B 1 38 ? 10.906 -34.531 -11.93 1 98.06 38 LEU B CA 1
ATOM 2477 C C . LEU B 1 38 ? 11.477 -35.906 -11.688 1 98.06 38 LEU B C 1
ATOM 2479 O O . LEU B 1 38 ? 12.258 -36.125 -10.758 1 98.06 38 LEU B O 1
ATOM 2483 N N . HIS B 1 39 ? 11.055 -36.906 -12.5 1 98.12 39 HIS B N 1
ATOM 2484 C CA . HIS B 1 39 ? 11.453 -38.281 -12.359 1 98.12 39 HIS B CA 1
ATOM 2485 C C . HIS B 1 39 ? 11.125 -38.812 -10.969 1 98.12 39 HIS B C 1
ATOM 2487 O O . HIS B 1 39 ? 11.93 -39.531 -10.359 1 98.12 39 HIS B O 1
ATOM 2493 N N . ARG B 1 40 ? 10.039 -38.438 -10.445 1 97.69 40 ARG B N 1
ATOM 2494 C CA . ARG B 1 40 ? 9.516 -38.875 -9.156 1 97.69 40 ARG B CA 1
ATOM 2495 C C . ARG B 1 40 ? 8.016 -38.625 -9.055 1 97.69 40 ARG B C 1
ATOM 2497 O O . ARG B 1 40 ? 7.438 -37.938 -9.906 1 97.69 40 ARG B O 1
ATOM 2504 N N . ASP B 1 41 ? 7.457 -39.188 -8.023 1 98.25 41 ASP B N 1
ATOM 2505 C CA . ASP B 1 41 ? 6.066 -38.875 -7.711 1 98.25 41 ASP B CA 1
ATOM 2506 C C . ASP B 1 41 ? 5.938 -37.438 -7.223 1 98.25 41 ASP B C 1
ATOM 2508 O O . ASP B 1 41 ? 6.82 -36.938 -6.523 1 98.25 41 ASP B O 1
ATOM 2512 N N . TRP B 1 42 ? 4.918 -36.812 -7.668 1 98.31 42 TRP B N 1
ATOM 2513 C CA . TRP B 1 42 ? 4.621 -35.438 -7.312 1 98.31 42 TRP B CA 1
ATOM 2514 C C . TRP B 1 42 ? 3.164 -35.281 -6.887 1 98.31 42 TRP B C 1
ATOM 2516 O O . TRP B 1 42 ? 2.277 -35.906 -7.445 1 98.31 42 TRP B O 1
ATOM 2526 N N . SER B 1 43 ? 2.945 -34.469 -5.844 1 98.31 43 SER B N 1
ATOM 2527 C CA . SER B 1 43 ? 1.604 -34.312 -5.285 1 98.31 43 SER B CA 1
ATOM 2528 C C . SER B 1 43 ? 1.12 -32.875 -5.359 1 98.31 43 SER B C 1
ATOM 2530 O O . SER B 1 43 ? 1.928 -31.953 -5.395 1 98.31 43 SER B O 1
ATOM 2532 N N . TYR B 1 44 ? -0.171 -32.75 -5.387 1 98.75 44 TYR B N 1
ATOM 2533 C CA . TYR B 1 44 ? -0.822 -31.453 -5.273 1 98.75 44 TYR B CA 1
ATOM 2534 C C . TYR B 1 44 ? -2.166 -31.562 -4.57 1 98.75 44 TYR B C 1
ATOM 2536 O O . TYR B 1 44 ? -2.771 -32.656 -4.555 1 98.75 44 TYR B O 1
ATOM 2544 N N . THR B 1 45 ? -2.514 -30.5 -3.906 1 98.75 45 THR B N 1
ATOM 2545 C CA . THR B 1 45 ? -3.811 -30.359 -3.252 1 98.75 45 THR B CA 1
ATOM 2546 C C . THR B 1 45 ? -4.777 -29.578 -4.129 1 98.75 45 THR B C 1
ATOM 2548 O O . THR B 1 45 ? -4.367 -28.641 -4.824 1 98.75 45 THR B O 1
ATOM 2551 N N . VAL B 1 46 ? -6.125 -29.969 -4.074 1 98.88 46 VAL B N 1
ATOM 2552 C CA . VAL B 1 46 ? -7.117 -29.312 -4.918 1 98.88 46 VAL B CA 1
ATOM 2553 C C . VAL B 1 46 ? -8.328 -28.906 -4.074 1 98.88 46 VAL B C 1
ATOM 2555 O O . VAL B 1 46 ? -8.844 -29.719 -3.303 1 98.88 46 VAL B O 1
ATOM 2558 N N . TYR B 1 47 ? -8.68 -27.625 -4.168 1 98.88 47 TYR B N 1
ATOM 2559 C CA . TYR B 1 47 ? -9.977 -27.156 -3.707 1 98.88 47 TYR B CA 1
ATOM 2560 C C . TYR B 1 47 ? -11.031 -27.281 -4.801 1 98.88 47 TYR B C 1
ATOM 2562 O O . TYR B 1 47 ? -10.859 -26.75 -5.902 1 98.88 47 TYR B O 1
ATOM 2570 N N . LEU B 1 48 ? -12.102 -28.016 -4.504 1 98.75 48 LEU B N 1
ATOM 2571 C CA . LEU B 1 48 ? -13.273 -28.141 -5.375 1 98.75 48 LEU B CA 1
ATOM 2572 C C . LEU B 1 48 ? -14.461 -27.375 -4.789 1 98.75 48 LEU B C 1
ATOM 2574 O O . LEU B 1 48 ? -14.836 -27.609 -3.639 1 98.75 48 LEU B O 1
ATOM 2578 N N . PRO B 1 49 ? -14.977 -26.484 -5.637 1 98.31 49 PRO B N 1
ATOM 2579 C CA . PRO B 1 49 ? -16.078 -25.688 -5.094 1 98.31 49 PRO B CA 1
ATOM 2580 C C . PRO B 1 49 ? -17.328 -26.531 -4.82 1 98.31 49 PRO B C 1
ATOM 2582 O O . PRO B 1 49 ? -17.453 -27.641 -5.355 1 98.31 49 PRO B O 1
ATOM 2585 N N . ALA B 1 50 ? -18.156 -25.969 -3.953 1 96.69 50 ALA B N 1
ATOM 2586 C CA . ALA B 1 50 ? -19.453 -26.625 -3.701 1 96.69 50 ALA B CA 1
ATOM 2587 C C . ALA B 1 50 ? -20.203 -26.875 -5.004 1 96.69 50 ALA B C 1
ATOM 2589 O O . ALA B 1 50 ? -20.266 -26 -5.867 1 96.69 50 ALA B O 1
ATOM 2590 N N . GLY B 1 51 ? -20.688 -28.062 -5.164 1 94.94 51 GLY B N 1
ATOM 2591 C CA . GLY B 1 51 ? -21.469 -28.406 -6.348 1 94.94 51 GLY B CA 1
ATOM 2592 C C . GLY B 1 51 ? -20.609 -28.828 -7.527 1 94.94 51 GLY B C 1
ATOM 2593 O O . GLY B 1 51 ? -21.125 -29 -8.633 1 94.94 51 GLY B O 1
ATOM 2594 N N . TYR B 1 52 ? -19.375 -28.969 -7.258 1 97 52 TYR B N 1
ATOM 2595 C CA . TYR B 1 52 ? -18.484 -29.406 -8.328 1 97 52 TYR B CA 1
ATOM 2596 C C . TYR B 1 52 ? -19.031 -30.656 -9.016 1 97 52 TYR B C 1
ATOM 2598 O O . TYR B 1 52 ? -19.391 -31.625 -8.352 1 97 52 TYR B O 1
ATOM 2606 N N . ASN B 1 53 ? -19.125 -30.547 -10.328 1 95.94 53 ASN B N 1
ATOM 2607 C CA . ASN B 1 53 ? -19.578 -31.641 -11.18 1 95.94 53 ASN B CA 1
ATOM 2608 C C . ASN B 1 53 ? -18.516 -32 -12.227 1 95.94 53 ASN B C 1
ATOM 2610 O O . ASN B 1 53 ? -18.312 -31.281 -13.195 1 95.94 53 ASN B O 1
ATOM 2614 N N . PRO B 1 54 ? -17.938 -33.188 -12.047 1 95.31 54 PRO B N 1
ATOM 2615 C CA . PRO B 1 54 ? -16.875 -33.562 -12.977 1 95.31 54 PRO B CA 1
ATOM 2616 C C . PRO B 1 54 ? -17.375 -33.781 -14.398 1 95.31 54 PRO B C 1
ATOM 2618 O O . PRO B 1 54 ? -16.578 -33.812 -15.344 1 95.31 54 PRO B O 1
ATOM 2621 N N . GLU B 1 55 ? -18.672 -33.938 -14.562 1 94.12 55 GLU B N 1
ATOM 2622 C CA . GLU B 1 55 ? -19.25 -34.219 -15.867 1 94.12 55 GLU B CA 1
ATOM 2623 C C . GLU B 1 55 ? -19.922 -32.969 -16.453 1 94.12 55 GLU B C 1
ATOM 2625 O O . GLU B 1 55 ? -20.484 -33 -17.547 1 94.12 55 GLU B O 1
ATOM 2630 N N . GLY B 1 56 ? -19.828 -31.891 -15.781 1 90.12 56 GLY B N 1
ATOM 2631 C CA . GLY B 1 56 ? -20.5 -30.672 -16.219 1 90.12 56 GLY B CA 1
ATOM 2632 C C . GLY B 1 56 ? -19.562 -29.703 -16.938 1 90.12 56 GLY B C 1
ATOM 2633 O O . GLY B 1 56 ? -18.625 -30.141 -17.625 1 90.12 56 GLY B O 1
ATOM 2634 N N . ALA B 1 57 ? -19.984 -28.484 -16.891 1 90.69 57 ALA B N 1
ATOM 2635 C CA . ALA B 1 57 ? -19.172 -27.422 -17.5 1 90.69 57 ALA B CA 1
ATOM 2636 C C . ALA B 1 57 ? -17.812 -27.328 -16.828 1 90.69 57 ALA B C 1
ATOM 2638 O O . ALA B 1 57 ? -17.672 -27.609 -15.648 1 90.69 57 ALA B O 1
ATOM 2639 N N . ARG B 1 58 ? -16.844 -26.953 -17.609 1 96.12 58 ARG B N 1
ATOM 2640 C CA . ARG B 1 58 ? -15.492 -26.797 -17.094 1 96.12 58 ARG B CA 1
ATOM 2641 C C . ARG B 1 58 ? -15.367 -25.562 -16.219 1 96.12 58 ARG B C 1
ATOM 2643 O O . ARG B 1 58 ? -15.938 -24.516 -16.547 1 96.12 58 ARG B O 1
ATOM 2650 N N . TYR B 1 59 ? -14.734 -25.688 -15.141 1 98.31 59 TYR B N 1
ATOM 2651 C CA . TYR B 1 59 ? -14.523 -24.609 -14.195 1 98.31 59 TYR B CA 1
ATOM 2652 C C . TYR B 1 59 ? -13.258 -23.828 -14.531 1 98.31 59 TYR B C 1
ATOM 2654 O O . TYR B 1 59 ? -12.289 -24.406 -15.047 1 98.31 59 TYR B O 1
ATOM 2662 N N . PRO B 1 60 ? -13.273 -22.484 -14.25 1 98.56 60 PRO B N 1
ATOM 2663 C CA . PRO B 1 60 ? -11.961 -21.844 -14.164 1 98.56 60 PRO B CA 1
ATOM 2664 C C . PRO B 1 60 ? -11.031 -22.516 -13.172 1 98.56 60 PRO B C 1
ATOM 2666 O O . PRO B 1 60 ? -11.492 -23.172 -12.227 1 98.56 60 PRO B O 1
ATOM 2669 N N . VAL B 1 61 ? -9.742 -22.391 -13.406 1 98.88 61 VAL B N 1
ATOM 2670 C CA . VAL B 1 61 ? -8.758 -23.016 -12.531 1 98.88 61 VAL B CA 1
ATOM 2671 C C . VAL B 1 61 ? -7.699 -22 -12.125 1 98.88 61 VAL B C 1
ATOM 2673 O O . VAL B 1 61 ? -7.27 -21.188 -12.945 1 98.88 61 VAL B O 1
ATOM 2676 N N . LEU B 1 62 ? -7.418 -21.922 -10.891 1 98.94 62 LEU B N 1
ATOM 2677 C CA . LEU B 1 62 ? -6.344 -21.125 -10.312 1 98.94 62 LEU B CA 1
ATOM 2678 C C . LEU B 1 62 ? -5.242 -22.016 -9.758 1 98.94 62 LEU B C 1
ATOM 2680 O O . LEU B 1 62 ? -5.504 -22.906 -8.938 1 98.94 62 LEU B O 1
ATOM 2684 N N . TYR B 1 63 ? -4.035 -21.859 -10.227 1 98.94 63 TYR B N 1
ATOM 2685 C CA . TYR B 1 63 ? -2.867 -22.516 -9.648 1 98.94 63 TYR B CA 1
ATOM 2686 C C . TYR B 1 63 ? -2.205 -21.625 -8.609 1 98.94 63 TYR B C 1
ATOM 2688 O O . TYR B 1 63 ? -1.809 -20.5 -8.906 1 98.94 63 TYR B O 1
ATOM 2696 N N . LEU B 1 64 ? -2.041 -22.125 -7.414 1 98.81 64 LEU B N 1
ATOM 2697 C CA . LEU B 1 64 ? -1.54 -21.328 -6.297 1 98.81 64 LEU B CA 1
ATOM 2698 C C . LEU B 1 64 ? -0.256 -21.938 -5.734 1 98.81 64 LEU B C 1
ATOM 2700 O O . LEU B 1 64 ? -0.278 -23.016 -5.141 1 98.81 64 LEU B O 1
ATOM 2704 N N . LEU B 1 65 ? 0.825 -21.172 -5.863 1 98.81 65 LEU B N 1
ATOM 2705 C CA . LEU B 1 65 ? 2.156 -21.656 -5.5 1 98.81 65 LEU B CA 1
ATOM 2706 C C . LEU B 1 65 ? 2.51 -21.234 -4.074 1 98.81 65 LEU B C 1
ATOM 2708 O O . LEU B 1 65 ? 2.299 -20.078 -3.689 1 98.81 65 LEU B O 1
ATOM 2712 N N . HIS B 1 66 ? 3.027 -22.188 -3.268 1 98.56 66 HIS B N 1
ATOM 2713 C CA . HIS B 1 66 ? 3.393 -21.891 -1.888 1 98.56 66 HIS B CA 1
ATOM 2714 C C . HIS B 1 66 ? 4.781 -21.266 -1.81 1 98.56 66 HIS B C 1
ATOM 2716 O O . HIS B 1 66 ? 5.512 -21.234 -2.803 1 98.56 66 HIS B O 1
ATOM 2722 N N . GLY B 1 67 ? 5.125 -20.688 -0.653 1 97.88 67 GLY B N 1
ATOM 2723 C CA . GLY B 1 67 ? 6.387 -20 -0.425 1 97.88 67 GLY B CA 1
ATOM 2724 C C . GLY B 1 67 ? 7.508 -20.938 -0.027 1 97.88 67 GLY B C 1
ATOM 2725 O O . GLY B 1 67 ? 7.301 -22.156 0.093 1 97.88 67 GLY B O 1
ATOM 2726 N N . ASN B 1 68 ? 8.664 -20.359 0.178 1 96.19 68 ASN B N 1
ATOM 2727 C CA . ASN B 1 68 ? 9.844 -21.125 0.569 1 96.19 68 ASN B CA 1
ATOM 2728 C C . ASN B 1 68 ? 9.609 -21.906 1.856 1 96.19 68 ASN B C 1
ATOM 2730 O O . ASN B 1 68 ? 9.008 -21.391 2.801 1 96.19 68 ASN B O 1
ATOM 2734 N N . ALA B 1 69 ? 10.062 -23.172 1.831 1 93.25 69 ALA B N 1
ATOM 2735 C CA . ALA B 1 69 ? 9.953 -24.062 2.977 1 93.25 69 ALA B CA 1
ATOM 2736 C C . ALA B 1 69 ? 8.492 -24.328 3.334 1 93.25 69 ALA B C 1
ATOM 2738 O O . ALA B 1 69 ? 8.188 -24.719 4.461 1 93.25 69 ALA B O 1
ATOM 2739 N N . GLY B 1 70 ? 7.617 -24.031 2.4 1 95.56 70 GLY B N 1
ATOM 2740 C CA . GLY B 1 70 ? 6.203 -24.25 2.646 1 95.56 70 GLY B CA 1
ATOM 2741 C C . GLY B 1 70 ? 5.715 -25.594 2.135 1 95.56 70 GLY B C 1
ATOM 2742 O O . GLY B 1 70 ? 6.52 -26.484 1.862 1 95.56 70 GLY B O 1
ATOM 2743 N N . ASN B 1 71 ? 4.375 -25.625 2.193 1 95.5 71 ASN B N 1
ATOM 2744 C CA . ASN B 1 71 ? 3.633 -26.828 1.835 1 95.5 71 ASN B CA 1
ATOM 2745 C C . ASN B 1 71 ? 2.377 -26.5 1.036 1 95.5 71 ASN B C 1
ATOM 2747 O O . ASN B 1 71 ? 1.766 -25.453 1.241 1 95.5 71 ASN B O 1
ATOM 2751 N N . ALA B 1 72 ? 2.027 -27.531 0.128 1 96.81 72 ALA B N 1
ATOM 2752 C CA . ALA B 1 72 ? 0.832 -27.344 -0.693 1 96.81 72 ALA B CA 1
ATOM 2753 C C . ALA B 1 72 ? -0.384 -27.016 0.171 1 96.81 72 ALA B C 1
ATOM 2755 O O . ALA B 1 72 ? -1.271 -26.281 -0.25 1 96.81 72 ALA B O 1
ATOM 2756 N N . ASN B 1 73 ? -0.398 -27.438 1.374 1 97.69 73 ASN B N 1
ATOM 2757 C CA . ASN B 1 73 ? -1.569 -27.328 2.236 1 97.69 73 ASN B CA 1
ATOM 2758 C C . ASN B 1 73 ? -1.558 -26.031 3.031 1 97.69 73 ASN B C 1
ATOM 2760 O O . ASN B 1 73 ? -2.525 -25.719 3.727 1 97.69 73 ASN B O 1
ATOM 2764 N N . ASP B 1 74 ? -0.516 -25.297 2.908 1 98.06 74 ASP B N 1
ATOM 2765 C CA . ASP B 1 74 ? -0.424 -24.062 3.678 1 98.06 74 ASP B CA 1
ATOM 2766 C C . ASP B 1 74 ? -1.556 -23.109 3.312 1 98.06 74 ASP B C 1
ATOM 2768 O O . ASP B 1 74 ? -2.045 -22.359 4.168 1 98.06 74 ASP B O 1
ATOM 2772 N N . TRP B 1 75 ? -2.002 -23.125 2.105 1 98.5 75 TRP B N 1
ATOM 2773 C CA . TRP B 1 75 ? -3.092 -22.266 1.672 1 98.5 75 TRP B CA 1
ATOM 2774 C C . TRP B 1 75 ? -4.379 -22.578 2.424 1 98.5 75 TRP B C 1
ATOM 2776 O O . TRP B 1 75 ? -5.191 -21.703 2.688 1 98.5 75 TRP B O 1
ATOM 2786 N N . ILE B 1 76 ? -4.543 -23.859 2.734 1 98.19 76 ILE B N 1
ATOM 2787 C CA . ILE B 1 76 ? -5.742 -24.312 3.43 1 98.19 76 ILE B CA 1
ATOM 2788 C C . ILE B 1 76 ? -5.586 -24.078 4.93 1 98.19 76 ILE B C 1
ATOM 2790 O O . ILE B 1 76 ? -6.414 -23.406 5.551 1 98.19 76 ILE B O 1
ATOM 2794 N N . THR B 1 77 ? -4.496 -24.547 5.488 1 97.81 77 THR B N 1
ATOM 2795 C CA . THR B 1 77 ? -4.344 -24.594 6.938 1 97.81 77 THR B CA 1
ATOM 2796 C C . THR B 1 77 ? -3.969 -23.219 7.496 1 97.81 77 THR B C 1
ATOM 2798 O O . THR B 1 77 ? -4.492 -22.812 8.531 1 97.81 77 THR B O 1
ATOM 2801 N N . GLN B 1 78 ? -3.107 -22.547 6.871 1 97.62 78 GLN B N 1
ATOM 2802 C CA . GLN B 1 78 ? -2.662 -21.234 7.328 1 97.62 78 GLN B CA 1
ATOM 2803 C C . GLN B 1 78 ? -3.439 -20.109 6.637 1 97.62 78 GLN B C 1
ATOM 2805 O O . GLN B 1 78 ? -3.84 -19.141 7.277 1 97.62 78 GLN B O 1
ATOM 2810 N N . GLY B 1 79 ? -3.742 -20.297 5.422 1 98.06 79 GLY B N 1
ATOM 2811 C CA . GLY B 1 79 ? -4.359 -19.25 4.621 1 98.06 79 GLY B CA 1
ATOM 2812 C C . GLY B 1 79 ? -5.867 -19.203 4.762 1 98.06 79 GLY B C 1
ATOM 2813 O O . GLY B 1 79 ? -6.5 -18.219 4.391 1 98.06 79 GLY B O 1
ATOM 2814 N N . ARG B 1 80 ? -6.445 -20.297 5.227 1 98.25 80 ARG B N 1
ATOM 2815 C CA . ARG B 1 80 ? -7.895 -20.422 5.34 1 98.25 80 ARG B CA 1
ATOM 2816 C C . ARG B 1 80 ? -8.57 -20.156 3.996 1 98.25 80 ARG B C 1
ATOM 2818 O O . ARG B 1 80 ? -9.609 -19.5 3.936 1 98.25 80 ARG B O 1
ATOM 2825 N N . LEU B 1 81 ? -7.969 -20.609 3 1 98.56 81 LEU B N 1
ATOM 2826 C CA . LEU B 1 81 ? -8.406 -20.406 1.625 1 98.56 81 LEU B CA 1
ATOM 2827 C C . LEU B 1 81 ? -9.812 -20.953 1.413 1 98.56 81 LEU B C 1
ATOM 2829 O O . LEU B 1 81 ? -10.633 -20.344 0.725 1 98.56 81 LEU B O 1
ATOM 2833 N N . GLN B 1 82 ? -10.109 -22.156 1.956 1 98.56 82 GLN B N 1
ATOM 2834 C CA . GLN B 1 82 ? -11.406 -22.781 1.738 1 98.56 82 GLN B CA 1
ATOM 2835 C C . GLN B 1 82 ? -12.539 -21.906 2.244 1 98.56 82 GLN B C 1
ATOM 2837 O O . GLN B 1 82 ? -13.539 -21.703 1.547 1 98.56 82 GLN B O 1
ATOM 2842 N N . LEU B 1 83 ? -12.359 -21.406 3.406 1 98.06 83 LEU B N 1
ATOM 2843 C CA . LEU B 1 83 ? -13.375 -20.547 4.008 1 98.06 83 LEU B CA 1
ATOM 2844 C C . LEU B 1 83 ? -13.602 -19.297 3.152 1 98.06 83 LEU B C 1
ATOM 2846 O O . LEU B 1 83 ? -14.742 -18.922 2.887 1 98.06 83 LEU B O 1
ATOM 2850 N N . THR B 1 84 ? -12.555 -18.703 2.748 1 98.69 84 THR B N 1
ATOM 2851 C CA . THR B 1 84 ? -12.633 -17.469 1.971 1 98.69 84 THR B CA 1
ATOM 2852 C C . THR B 1 84 ? -13.258 -17.734 0.606 1 98.69 84 THR B C 1
ATOM 2854 O O . THR B 1 84 ? -14.164 -17.016 0.188 1 98.69 84 THR B O 1
ATOM 2857 N N . ALA B 1 85 ? -12.805 -18.766 -0.062 1 98.75 85 ALA B N 1
ATOM 2858 C CA . ALA B 1 85 ? -13.336 -19.094 -1.385 1 98.75 85 ALA B CA 1
ATOM 2859 C C . ALA B 1 85 ? -14.82 -19.438 -1.316 1 98.75 85 ALA B C 1
ATOM 2861 O O . ALA B 1 85 ? -15.609 -18.969 -2.133 1 98.75 85 ALA B O 1
ATOM 2862 N N . ASP B 1 86 ? -15.156 -20.234 -0.329 1 98.62 86 ASP B N 1
ATOM 2863 C CA . ASP B 1 86 ? -16.562 -20.594 -0.158 1 98.62 86 ASP B CA 1
ATOM 2864 C C . ASP B 1 86 ? -17.438 -19.359 0.008 1 98.62 86 ASP B C 1
ATOM 2866 O O . ASP B 1 86 ? -18.469 -19.234 -0.65 1 98.62 86 ASP B O 1
ATOM 2870 N N . ALA B 1 87 ? -17 -18.531 0.871 1 98.44 87 ALA B N 1
ATOM 2871 C CA . ALA B 1 87 ? -17.781 -17.344 1.164 1 98.44 87 ALA B CA 1
ATOM 2872 C C . ALA B 1 87 ? -17.922 -16.453 -0.072 1 98.44 87 ALA B C 1
ATOM 2874 O O . ALA B 1 87 ? -19 -15.938 -0.355 1 98.44 87 ALA B O 1
ATOM 2875 N N . MET B 1 88 ? -16.922 -16.312 -0.825 1 98.62 88 MET B N 1
ATOM 2876 C CA . MET B 1 88 ? -16.922 -15.422 -1.981 1 98.62 88 MET B CA 1
ATOM 2877 C C . MET B 1 88 ? -17.75 -16 -3.119 1 98.62 88 MET B C 1
ATOM 2879 O O . MET B 1 88 ? -18.406 -15.266 -3.859 1 98.62 88 MET B O 1
ATOM 2883 N N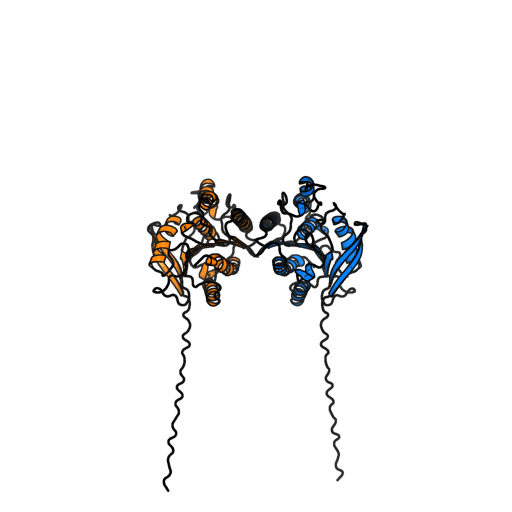 . ILE B 1 89 ? -17.672 -17.312 -3.291 1 98.38 89 ILE B N 1
ATOM 2884 C CA . ILE B 1 89 ? -18.484 -17.969 -4.305 1 98.38 89 ILE B CA 1
ATOM 2885 C C . ILE B 1 89 ? -19.969 -17.859 -3.939 1 98.38 89 ILE B C 1
ATOM 2887 O O . ILE B 1 89 ? -20.797 -17.562 -4.793 1 98.38 89 ILE B O 1
ATOM 2891 N N . GLU B 1 90 ? -20.219 -18.062 -2.684 1 97.75 90 GLU B N 1
ATOM 2892 C CA . GLU B 1 90 ? -21.594 -17.969 -2.205 1 97.75 90 GLU B CA 1
ATOM 2893 C C . GLU B 1 90 ? -22.172 -16.578 -2.447 1 97.75 90 GLU B C 1
ATOM 2895 O O . GLU B 1 90 ? -23.328 -16.422 -2.852 1 97.75 90 GLU B O 1
ATOM 2900 N N . ARG B 1 91 ? -21.344 -15.586 -2.25 1 97.88 91 ARG B N 1
ATOM 2901 C CA . ARG B 1 91 ? -21.781 -14.211 -2.424 1 97.88 91 ARG B CA 1
ATOM 2902 C C . ARG B 1 91 ? -21.688 -13.789 -3.887 1 97.88 91 ARG B C 1
ATOM 2904 O O . ARG B 1 91 ? -22.031 -12.656 -4.234 1 97.88 91 ARG B O 1
ATOM 2911 N N . ARG B 1 92 ? -21.188 -14.602 -4.73 1 97.94 92 ARG B N 1
ATOM 2912 C CA . ARG B 1 92 ? -21.047 -14.367 -6.164 1 97.94 92 ARG B CA 1
ATOM 2913 C C . ARG B 1 92 ? -20.016 -13.266 -6.438 1 97.94 92 ARG B C 1
ATOM 2915 O O . ARG B 1 92 ? -20.141 -12.531 -7.418 1 97.94 92 ARG B O 1
ATOM 2922 N N . ASP B 1 93 ? -19.094 -13.141 -5.477 1 98.06 93 ASP B N 1
ATOM 2923 C CA . ASP B 1 93 ? -17.984 -12.227 -5.688 1 98.06 93 ASP B CA 1
ATOM 2924 C C . ASP B 1 93 ? -17 -12.797 -6.711 1 98.06 93 ASP B C 1
ATOM 2926 O O . ASP B 1 93 ? -16.281 -12.039 -7.379 1 98.06 93 ASP B O 1
ATOM 2930 N N . ILE B 1 94 ? -16.906 -14.125 -6.75 1 98.56 94 ILE B N 1
ATOM 2931 C CA . ILE B 1 94 ? -16.125 -14.852 -7.738 1 98.56 94 ILE B CA 1
ATOM 2932 C C . ILE B 1 94 ? -16.922 -16.047 -8.242 1 98.56 94 ILE B C 1
ATOM 2934 O O . ILE B 1 94 ? -17.844 -16.516 -7.57 1 98.56 94 ILE B O 1
ATOM 2938 N N . PRO B 1 95 ? -16.609 -16.5 -9.484 1 97.69 95 PRO B N 1
ATOM 2939 C CA . PRO B 1 95 ? -17.266 -17.734 -9.93 1 97.69 95 PRO B CA 1
ATOM 2940 C C . PRO B 1 95 ? -16.766 -18.969 -9.195 1 97.69 95 PRO B C 1
ATOM 2942 O O . PRO B 1 95 ? -15.703 -18.938 -8.57 1 97.69 95 PRO B O 1
ATOM 2945 N N . PRO B 1 96 ? -17.609 -20.031 -9.258 1 97.94 96 PRO B N 1
ATOM 2946 C CA . PRO B 1 96 ? -17 -21.297 -8.82 1 97.94 96 PRO B CA 1
ATOM 2947 C C . PRO B 1 96 ? -15.688 -21.594 -9.539 1 97.94 96 PRO B C 1
ATOM 2949 O O . PRO B 1 96 ? -15.609 -21.484 -10.766 1 97.94 96 PRO B O 1
ATOM 2952 N N . VAL B 1 97 ? -14.688 -21.906 -8.75 1 98.56 97 VAL B N 1
ATOM 2953 C CA . VAL B 1 97 ? -13.344 -22.062 -9.281 1 98.56 97 VAL B CA 1
ATOM 2954 C C . VAL B 1 97 ? -12.672 -23.266 -8.633 1 98.56 97 VAL B C 1
ATOM 2956 O O . VAL B 1 97 ? -12.891 -23.547 -7.449 1 98.56 97 VAL B O 1
ATOM 2959 N N . VAL B 1 98 ? -11.953 -24 -9.445 1 98.81 98 VAL B N 1
ATOM 2960 C CA . VAL B 1 98 ? -11.055 -25.031 -8.93 1 98.81 98 VAL B CA 1
ATOM 2961 C C . VAL B 1 98 ? -9.688 -24.422 -8.641 1 98.81 98 VAL B C 1
ATOM 2963 O O . VAL B 1 98 ? -9.133 -23.688 -9.461 1 98.81 98 VAL B O 1
ATOM 2966 N N . ILE B 1 99 ? -9.141 -24.688 -7.418 1 98.94 99 ILE B N 1
ATOM 2967 C CA . ILE B 1 99 ? -7.844 -24.125 -7.039 1 98.94 99 ILE B CA 1
ATOM 2968 C C . ILE B 1 99 ? -6.848 -25.266 -6.793 1 98.94 99 ILE B C 1
ATOM 2970 O O . ILE B 1 99 ? -7.09 -26.141 -5.953 1 98.94 99 ILE B O 1
ATOM 2974 N N . VAL B 1 100 ? -5.777 -25.234 -7.547 1 98.94 100 VAL B N 1
ATOM 2975 C CA . VAL B 1 100 ? -4.746 -26.266 -7.504 1 98.94 100 VAL B CA 1
ATOM 2976 C C . VAL B 1 100 ? -3.514 -25.75 -6.777 1 98.94 100 VAL B C 1
ATOM 2978 O O . VAL B 1 100 ? -3.002 -24.672 -7.109 1 98.94 100 VAL B O 1
ATOM 2981 N N . MET B 1 101 ? -3.041 -26.469 -5.797 1 98.94 101 MET B N 1
ATOM 2982 C CA . MET B 1 101 ? -1.917 -26.094 -4.945 1 98.94 101 MET B CA 1
ATOM 2983 C C . MET B 1 101 ? -0.82 -27.156 -4.984 1 98.94 101 MET B C 1
ATOM 2985 O O . MET B 1 101 ? -0.83 -28.094 -4.188 1 98.94 101 MET B O 1
ATOM 2989 N N . PRO B 1 102 ? 0.135 -26.953 -5.867 1 98.81 102 PRO B N 1
ATOM 2990 C CA . PRO B 1 102 ? 1.179 -27.969 -6.012 1 98.81 102 PRO B CA 1
ATOM 2991 C C . PRO B 1 102 ? 2.223 -27.906 -4.898 1 98.81 102 PRO B C 1
ATOM 2993 O O . PRO B 1 102 ? 2.465 -26.844 -4.336 1 98.81 102 PRO B O 1
ATOM 2996 N N . GLN B 1 103 ? 2.822 -29.062 -4.652 1 97.62 103 GLN B N 1
ATOM 2997 C CA . GLN B 1 103 ? 3.953 -29.125 -3.73 1 97.62 103 GLN B CA 1
ATOM 2998 C C . GLN B 1 103 ? 5.254 -28.734 -4.43 1 97.62 103 GLN B C 1
ATOM 3000 O O . GLN B 1 103 ? 5.859 -29.547 -5.121 1 97.62 103 GLN B O 1
ATOM 3005 N N . GLY B 1 104 ? 5.738 -27.547 -4.234 1 91.56 104 GLY B N 1
ATOM 3006 C CA . GLY B 1 104 ? 6.895 -27.031 -4.957 1 91.56 104 GLY B CA 1
ATOM 3007 C C . GLY B 1 104 ? 8.203 -27.266 -4.227 1 91.56 104 GLY B C 1
ATOM 3008 O O . GLY B 1 104 ? 9.266 -27.281 -4.844 1 91.56 104 GLY B O 1
ATOM 3009 N N . GLY B 1 105 ? 8.203 -27.281 -2.861 1 90 105 GLY B N 1
ATOM 3010 C CA . GLY B 1 105 ? 9.438 -27.312 -2.09 1 90 105 GLY B CA 1
ATOM 3011 C C . GLY B 1 105 ? 10.164 -25.984 -2.068 1 90 105 GLY B C 1
ATOM 3012 O O . GLY B 1 105 ? 9.531 -24.922 -1.993 1 90 105 GLY B O 1
ATOM 3013 N N . THR B 1 106 ? 11.562 -26.109 -2.084 1 92.88 106 THR B N 1
ATOM 3014 C CA . THR B 1 106 ? 12.375 -24.906 -2.07 1 92.88 106 THR B CA 1
ATOM 3015 C C . THR B 1 106 ? 13.148 -24.75 -3.381 1 92.88 106 THR B C 1
ATOM 3017 O O . THR B 1 106 ? 14.359 -24.547 -3.373 1 92.88 106 THR B O 1
ATOM 3020 N N . ASP B 1 107 ? 12.438 -24.797 -4.461 1 93.5 107 ASP B N 1
ATOM 3021 C CA . ASP B 1 107 ? 13.07 -24.875 -5.773 1 93.5 107 ASP B CA 1
ATOM 3022 C C . ASP B 1 107 ? 12.82 -23.594 -6.582 1 93.5 107 ASP B C 1
ATOM 3024 O O . ASP B 1 107 ? 13.273 -23.484 -7.723 1 93.5 107 ASP B O 1
ATOM 3028 N N . TRP B 1 108 ? 11.984 -22.656 -6.078 1 96.62 108 TRP B N 1
ATOM 3029 C CA . TRP B 1 108 ? 11.719 -21.344 -6.641 1 96.62 108 TRP B CA 1
ATOM 3030 C C . TRP B 1 108 ? 11.07 -21.453 -8.016 1 96.62 108 TRP B C 1
ATOM 3032 O O . TRP B 1 108 ? 11.125 -20.516 -8.812 1 96.62 108 TRP B O 1
ATOM 3042 N N . TYR B 1 109 ? 10.594 -22.656 -8.383 1 97.88 109 TYR B N 1
ATOM 3043 C CA . TYR B 1 109 ? 9.797 -22.938 -9.57 1 97.88 109 TYR B CA 1
ATOM 3044 C C . TYR B 1 109 ? 10.586 -22.625 -10.836 1 97.88 109 TYR B C 1
ATOM 3046 O O . TYR B 1 109 ? 10.055 -22.062 -11.789 1 97.88 109 TYR B O 1
ATOM 3054 N N . VAL B 1 110 ? 11.875 -22.875 -10.82 1 98 110 VAL B N 1
ATOM 3055 C CA . VAL B 1 110 ? 12.766 -22.812 -11.969 1 98 110 VAL B CA 1
ATOM 3056 C C . VAL B 1 110 ? 13.367 -24.203 -12.234 1 98 110 VAL B C 1
ATOM 3058 O O . VAL B 1 110 ? 13.242 -25.109 -11.398 1 98 110 VAL B O 1
ATOM 3061 N N . ASP B 1 111 ? 13.969 -24.359 -13.461 1 97.38 111 ASP B N 1
ATOM 3062 C CA . ASP B 1 111 ? 14.633 -25.609 -13.812 1 97.38 111 ASP B CA 1
ATOM 3063 C C . ASP B 1 111 ? 16.109 -25.562 -13.414 1 97.38 111 ASP B C 1
ATOM 3065 O O . ASP B 1 111 ? 16.984 -25.516 -14.281 1 97.38 111 ASP B O 1
ATOM 3069 N N . ARG B 1 112 ? 16.438 -25.672 -12.164 1 95.25 112 ARG B N 1
ATOM 3070 C CA . ARG B 1 112 ? 17.797 -25.688 -11.625 1 95.25 112 ARG B CA 1
ATOM 3071 C C . ARG B 1 112 ? 18.031 -26.938 -10.789 1 95.25 112 ARG B C 1
ATOM 3073 O O . ARG B 1 112 ? 18.266 -28.016 -11.336 1 95.25 112 ARG B O 1
ATOM 3080 N N . LYS B 1 113 ? 17.703 -26.938 -9.516 1 92 113 LYS B N 1
ATOM 3081 C CA . LYS B 1 113 ? 17.859 -28.109 -8.656 1 92 113 LYS B CA 1
ATOM 3082 C C . LYS B 1 113 ? 17.078 -29.297 -9.211 1 92 113 LYS B C 1
ATOM 3084 O O . LYS B 1 113 ? 17.578 -30.422 -9.211 1 92 113 LYS B O 1
ATOM 3089 N N . GLU B 1 114 ? 15.953 -29.094 -9.531 1 94.94 114 GLU B N 1
ATOM 3090 C CA . GLU B 1 114 ? 15.07 -29.984 -10.281 1 94.94 114 GLU B CA 1
ATOM 3091 C C . GLU B 1 114 ? 14.281 -29.234 -11.344 1 94.94 114 GLU B C 1
ATOM 3093 O O . GLU B 1 114 ? 14.203 -28 -11.297 1 94.94 114 GLU B O 1
ATOM 3098 N N . LYS B 1 115 ? 13.695 -29.938 -12.258 1 97.75 115 LYS B N 1
ATOM 3099 C CA . LYS B 1 115 ? 12.992 -29.312 -13.367 1 97.75 115 LYS B CA 1
ATOM 3100 C C . LYS B 1 115 ? 11.57 -28.922 -12.977 1 97.75 115 LYS B C 1
ATOM 3102 O O . LYS B 1 115 ? 10.609 -29.359 -13.617 1 97.75 115 LYS B O 1
ATOM 3107 N N . MET B 1 116 ? 11.508 -28.078 -12.07 1 98 116 MET B N 1
ATOM 3108 C CA . MET B 1 116 ? 10.219 -27.719 -11.492 1 98 116 MET B CA 1
ATOM 3109 C C . MET B 1 116 ? 9.383 -26.906 -12.469 1 98 116 MET B C 1
ATOM 3111 O O . MET B 1 116 ? 8.164 -27.078 -12.547 1 98 116 MET B O 1
ATOM 3115 N N . GLN B 1 117 ? 9.984 -25.938 -13.148 1 98.44 117 GLN B N 1
ATOM 3116 C CA . GLN B 1 117 ? 9.273 -25.203 -14.18 1 98.44 117 GLN B CA 1
ATOM 3117 C C . GLN B 1 117 ? 8.664 -26.141 -15.219 1 98.44 117 GLN B C 1
ATOM 3119 O O . GLN B 1 117 ? 7.477 -26.031 -15.531 1 98.44 117 GLN B O 1
ATOM 3124 N N . SER B 1 118 ? 9.492 -27.047 -15.719 1 98.69 118 SER B N 1
ATOM 3125 C CA . SER B 1 118 ? 9.023 -28.016 -16.703 1 98.69 118 SER B CA 1
ATOM 3126 C C . SER B 1 118 ? 7.914 -28.891 -16.141 1 98.69 118 SER B C 1
ATOM 3128 O O . SER B 1 118 ? 6.93 -29.188 -16.812 1 98.69 118 SER B O 1
ATOM 3130 N N . ALA B 1 119 ? 8.125 -29.281 -14.906 1 98.75 119 ALA B N 1
ATOM 3131 C CA . ALA B 1 119 ? 7.125 -30.141 -14.266 1 98.75 119 ALA B CA 1
ATOM 3132 C C . ALA B 1 119 ? 5.781 -29.422 -14.156 1 98.75 119 ALA B C 1
ATOM 3134 O O . ALA B 1 119 ? 4.734 -30 -14.422 1 98.75 119 ALA B O 1
ATOM 3135 N N . PHE B 1 120 ? 5.82 -28.203 -13.734 1 98.69 120 PHE B N 1
ATOM 3136 C CA . PHE B 1 120 ? 4.602 -27.422 -13.57 1 98.69 120 PHE B CA 1
ATOM 3137 C C . PHE B 1 120 ? 3.881 -27.266 -14.906 1 98.69 120 PHE B C 1
ATOM 3139 O O . PHE B 1 120 ? 2.684 -27.547 -15.008 1 98.69 120 PHE B O 1
ATOM 3146 N N . LEU B 1 121 ? 4.582 -26.859 -15.93 1 98.44 121 LEU B N 1
ATOM 3147 C CA . LEU B 1 121 ? 3.992 -26.469 -17.203 1 98.44 121 LEU B CA 1
ATOM 3148 C C . LEU B 1 121 ? 3.631 -27.703 -18.031 1 98.44 121 LEU B C 1
ATOM 3150 O O . LEU B 1 121 ? 2.594 -27.734 -18.703 1 98.44 121 LEU B O 1
ATOM 3154 N N . ASP B 1 122 ? 4.445 -28.75 -17.938 1 98.44 122 ASP B N 1
ATOM 3155 C CA . ASP B 1 122 ? 4.324 -29.828 -18.906 1 98.44 122 ASP B CA 1
ATOM 3156 C C . ASP B 1 122 ? 3.715 -31.078 -18.281 1 98.44 122 ASP B C 1
ATOM 3158 O O . ASP B 1 122 ? 3.242 -31.969 -18.969 1 98.44 122 ASP B O 1
ATOM 3162 N N . ASP B 1 123 ? 3.803 -31.156 -16.984 1 98.81 123 ASP B N 1
ATOM 3163 C CA . ASP B 1 123 ? 3.268 -32.344 -16.312 1 98.81 123 ASP B CA 1
ATOM 3164 C C . ASP B 1 123 ? 2.023 -32 -15.5 1 98.81 123 ASP B C 1
ATOM 3166 O O . ASP B 1 123 ? 0.976 -32.625 -15.672 1 98.81 123 ASP B O 1
ATOM 3170 N N . LEU B 1 124 ? 2.104 -31 -14.656 1 98.81 124 LEU B N 1
ATOM 3171 C CA . LEU B 1 124 ? 1.042 -30.703 -13.703 1 98.81 124 LEU B CA 1
ATOM 3172 C C . LEU B 1 124 ? -0.216 -30.219 -14.422 1 98.81 124 LEU B C 1
ATOM 3174 O O . LEU B 1 124 ? -1.308 -30.75 -14.18 1 98.81 124 LEU B O 1
ATOM 3178 N N . ILE B 1 125 ? -0.102 -29.156 -15.273 1 98.81 125 ILE B N 1
ATOM 3179 C CA . ILE B 1 125 ? -1.266 -28.562 -15.922 1 98.81 125 ILE B CA 1
ATOM 3180 C C . ILE B 1 125 ? -2.018 -29.609 -16.719 1 98.81 125 ILE B C 1
ATOM 3182 O O . ILE B 1 125 ? -3.223 -29.797 -16.531 1 98.81 125 ILE B O 1
ATOM 3186 N N . PRO B 1 126 ? -1.327 -30.469 -17.562 1 98.62 126 PRO B N 1
ATOM 3187 C CA . PRO B 1 126 ? -2.055 -31.516 -18.281 1 98.62 126 PRO B CA 1
ATOM 3188 C C . PRO B 1 126 ? -2.693 -32.531 -17.344 1 98.62 126 PRO B C 1
ATOM 3190 O O . PRO B 1 126 ? -3.799 -33 -17.609 1 98.62 126 PRO B O 1
ATOM 3193 N N . ASP B 1 127 ? -2.008 -32.906 -16.297 1 98.75 127 ASP B N 1
ATOM 3194 C CA . ASP B 1 127 ? -2.578 -33.875 -15.352 1 98.75 127 ASP B CA 1
ATOM 3195 C C . ASP B 1 127 ? -3.867 -33.312 -14.734 1 98.75 127 ASP B C 1
ATOM 3197 O O . ASP B 1 127 ? -4.859 -34.062 -14.625 1 98.75 127 ASP B O 1
ATOM 3201 N N . VAL B 1 128 ? -3.855 -32.094 -14.297 1 98.81 128 VAL B N 1
ATOM 3202 C CA . VAL B 1 128 ? -5.031 -31.469 -13.711 1 98.81 128 VAL B CA 1
ATOM 3203 C C . VAL B 1 128 ? -6.168 -31.438 -14.727 1 98.81 128 VAL B C 1
ATOM 3205 O O . VAL B 1 128 ? -7.305 -31.797 -14.398 1 98.81 128 VAL B O 1
ATOM 3208 N N . GLU B 1 129 ? -5.883 -31.031 -15.961 1 98 129 GLU B N 1
ATOM 3209 C CA . GLU B 1 129 ? -6.898 -30.891 -17 1 98 129 GLU B CA 1
ATOM 3210 C C . GLU B 1 129 ? -7.484 -32.25 -17.391 1 98 129 GLU B C 1
ATOM 3212 O O . GLU B 1 129 ? -8.617 -32.312 -17.859 1 98 129 GLU B O 1
ATOM 3217 N N . THR B 1 130 ? -6.711 -33.281 -17.188 1 97.5 130 THR B N 1
ATOM 3218 C CA . THR B 1 130 ? -7.176 -34.625 -17.5 1 97.5 130 THR B CA 1
ATOM 3219 C C . THR B 1 130 ? -8.078 -35.156 -16.391 1 97.5 130 THR B C 1
ATOM 3221 O O . THR B 1 130 ? -9.039 -35.875 -16.641 1 97.5 130 THR B O 1
ATOM 3224 N N . HIS B 1 131 ? -7.883 -34.781 -15.164 1 97.94 131 HIS B N 1
ATOM 3225 C CA . HIS B 1 131 ? -8.508 -35.438 -14.031 1 97.94 131 HIS B CA 1
ATOM 3226 C C . HIS B 1 131 ? -9.625 -34.594 -13.438 1 97.94 131 HIS B C 1
ATOM 3228 O O . HIS B 1 131 ? -10.453 -35.094 -12.672 1 97.94 131 HIS B O 1
ATOM 3234 N N . TYR B 1 132 ? -9.617 -33.344 -13.719 1 98.38 132 TYR B N 1
ATOM 3235 C CA . TYR B 1 132 ? -10.648 -32.438 -13.219 1 98.38 132 TYR B CA 1
ATOM 3236 C C . TYR B 1 132 ? -11.305 -31.672 -14.359 1 98.38 132 TYR B C 1
ATOM 3238 O O . TYR B 1 132 ? -10.672 -31.422 -15.391 1 98.38 132 TYR B O 1
ATOM 3246 N N . ALA B 1 133 ? -12.586 -31.266 -14.195 1 98.25 133 ALA B N 1
ATOM 3247 C CA . ALA B 1 133 ? -13.336 -30.484 -15.172 1 98.25 133 ALA B CA 1
ATOM 3248 C C . ALA B 1 133 ? -12.961 -29.016 -15.109 1 98.25 133 ALA B C 1
ATOM 3250 O O . ALA B 1 133 ? -13.758 -28.188 -14.656 1 98.25 133 ALA B O 1
ATOM 3251 N N . VAL B 1 134 ? -11.766 -28.766 -15.578 1 98.31 134 VAL B N 1
ATOM 3252 C CA . VAL B 1 134 ? -11.281 -27.391 -15.547 1 98.31 134 VAL B CA 1
ATOM 3253 C C . VAL B 1 134 ? -10.992 -26.906 -16.969 1 98.31 134 VAL B C 1
ATOM 3255 O O . VAL B 1 134 ? -10.766 -27.719 -17.875 1 98.31 134 VAL B O 1
ATOM 3258 N N . SER B 1 135 ? -11.039 -25.641 -17.109 1 97.12 135 SER B N 1
ATOM 3259 C CA . SER B 1 135 ? -10.75 -25 -18.391 1 97.12 135 SER B CA 1
ATOM 3260 C C . SER B 1 135 ? -9.328 -25.312 -18.859 1 97.12 135 SER B C 1
ATOM 3262 O O . SER B 1 135 ? -8.398 -25.328 -18.047 1 97.12 135 SER B O 1
ATOM 3264 N N . ASN B 1 136 ? -9.164 -25.531 -20.156 1 96.5 136 ASN B N 1
ATOM 3265 C CA . ASN B 1 136 ? -7.844 -25.672 -20.766 1 96.5 136 ASN B CA 1
ATOM 3266 C C . ASN B 1 136 ? -7.512 -24.469 -21.641 1 96.5 136 ASN B C 1
ATOM 3268 O O . ASN B 1 136 ? -6.602 -24.516 -22.469 1 96.5 136 ASN B O 1
ATOM 3272 N N . GLN B 1 137 ? -8.312 -23.359 -21.484 1 97.38 137 GLN B N 1
ATOM 3273 C CA . GLN B 1 137 ? -8.125 -22.125 -22.25 1 97.38 137 GLN B CA 1
ATOM 3274 C C . GLN B 1 137 ? -7.484 -21.047 -21.391 1 97.38 137 GLN B C 1
ATOM 3276 O O . GLN B 1 137 ? -7.703 -21 -20.172 1 97.38 137 GLN B O 1
ATOM 3281 N N . ARG B 1 138 ? -6.738 -20.141 -22.031 1 98.19 138 ARG B N 1
ATOM 3282 C CA . ARG B 1 138 ? -6.129 -19.016 -21.344 1 98.19 138 ARG B CA 1
ATOM 3283 C C . ARG B 1 138 ? -7.16 -18.25 -20.5 1 98.19 138 ARG B C 1
ATO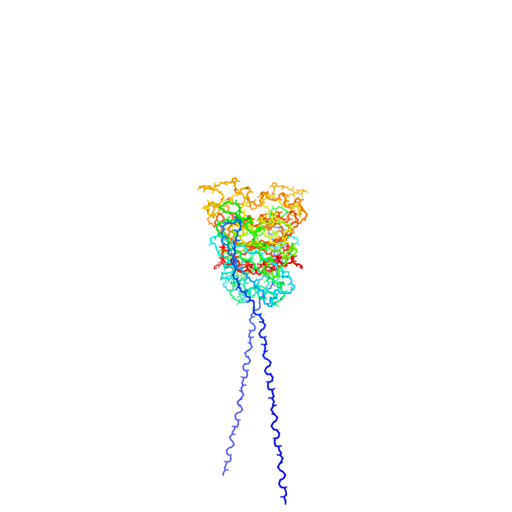M 3285 O O . ARG B 1 138 ? -6.895 -17.906 -19.359 1 98.19 138 ARG B O 1
ATOM 3292 N N . ALA B 1 139 ? -8.344 -18.078 -21.047 1 97.88 139 ALA B N 1
ATOM 3293 C CA . ALA B 1 139 ? -9.391 -17.25 -20.453 1 97.88 139 ALA B CA 1
ATOM 3294 C C . ALA B 1 139 ? -10.031 -17.953 -19.266 1 97.88 139 ALA B C 1
ATOM 3296 O O . ALA B 1 139 ? -10.938 -17.422 -18.625 1 97.88 139 ALA B O 1
ATOM 3297 N N . GLY B 1 140 ? -9.539 -19.141 -18.922 1 98.06 140 GLY B N 1
ATOM 3298 C CA . GLY B 1 140 ? -10.047 -19.891 -17.781 1 98.06 140 GLY B CA 1
ATOM 3299 C C . GLY B 1 140 ? -8.969 -20.312 -16.812 1 98.06 140 GLY B C 1
ATOM 3300 O O . GLY B 1 140 ? -9.211 -21.141 -15.922 1 98.06 140 GLY B O 1
ATOM 3301 N N . ARG B 1 141 ? -7.758 -19.781 -16.984 1 98.75 141 ARG B N 1
ATOM 3302 C CA . ARG B 1 141 ? -6.625 -20.219 -16.172 1 98.75 141 ARG B CA 1
ATOM 3303 C C . ARG B 1 141 ? -5.902 -19.031 -15.555 1 98.75 141 ARG B C 1
ATOM 3305 O O . ARG B 1 141 ? -5.477 -18.125 -16.266 1 98.75 141 ARG B O 1
ATOM 3312 N N . ALA B 1 142 ? -5.84 -19.047 -14.258 1 98.88 142 ALA B N 1
ATOM 3313 C CA . ALA B 1 142 ? -5.086 -18.031 -13.523 1 98.88 142 ALA B CA 1
ATOM 3314 C C . ALA B 1 142 ? -3.998 -18.672 -12.664 1 98.88 142 ALA B C 1
ATOM 3316 O O . ALA B 1 142 ? -4.004 -19.891 -12.453 1 98.88 142 ALA B O 1
ATOM 3317 N N . ILE B 1 143 ? -3.053 -17.828 -12.211 1 98.94 143 ILE B N 1
ATOM 3318 C CA . ILE B 1 143 ? -1.943 -18.312 -11.406 1 98.94 143 ILE B CA 1
ATOM 3319 C C . ILE B 1 143 ? -1.671 -17.359 -10.25 1 98.94 143 ILE B C 1
ATOM 3321 O O . ILE B 1 143 ? -2.072 -16.188 -10.305 1 98.94 143 ILE B O 1
ATOM 3325 N N . GLY B 1 144 ? -1.114 -17.812 -9.203 1 98.88 144 GLY B N 1
ATOM 3326 C CA . GLY B 1 144 ? -0.72 -16.969 -8.086 1 98.88 144 GLY B CA 1
ATOM 3327 C C . GLY B 1 144 ? 0.232 -17.641 -7.125 1 98.88 144 GLY B C 1
ATOM 3328 O O . GLY B 1 144 ? 0.645 -18.781 -7.355 1 98.88 144 GLY B O 1
ATOM 3329 N N . GLY B 1 145 ? 0.626 -16.891 -6.109 1 98.81 145 GLY B N 1
ATOM 3330 C CA . GLY B 1 145 ? 1.5 -17.469 -5.102 1 98.81 145 GLY B CA 1
ATOM 3331 C C . GLY B 1 145 ? 1.926 -16.469 -4.039 1 98.81 145 GLY B C 1
ATOM 3332 O O . GLY B 1 145 ? 1.61 -15.289 -4.133 1 98.81 145 GLY B O 1
ATOM 3333 N N . VAL B 1 146 ? 2.574 -17.078 -3.025 1 98.62 146 VAL B N 1
ATOM 3334 C CA . VAL B 1 146 ? 3.09 -16.266 -1.925 1 98.62 146 VAL B CA 1
ATOM 3335 C C . VAL B 1 146 ? 4.613 -16.359 -1.892 1 98.62 146 VAL B C 1
ATOM 3337 O O . VAL B 1 146 ? 5.191 -17.406 -2.158 1 98.62 146 VAL B O 1
ATOM 3340 N N . SER B 1 147 ? 5.316 -15.195 -1.629 1 98.44 147 SER B N 1
ATOM 3341 C CA . SER B 1 147 ? 6.762 -15.172 -1.428 1 98.44 147 SER B CA 1
ATOM 3342 C C . SER B 1 147 ? 7.492 -15.828 -2.594 1 98.44 147 SER B C 1
ATOM 3344 O O . SER B 1 147 ? 7.332 -15.414 -3.744 1 98.44 147 SER B O 1
ATOM 3346 N N . MET B 1 148 ? 8.133 -17 -2.371 1 98.38 148 MET B N 1
ATOM 3347 C CA . MET B 1 148 ? 8.75 -17.781 -3.436 1 98.38 148 MET B CA 1
ATOM 3348 C C . MET B 1 148 ? 7.723 -18.156 -4.5 1 98.38 148 MET B C 1
ATOM 3350 O O . MET B 1 148 ? 8.023 -18.125 -5.695 1 98.38 148 MET B O 1
ATOM 3354 N N . GLY B 1 149 ? 6.527 -18.469 -4.035 1 98.75 149 GLY B N 1
ATOM 3355 C CA . GLY B 1 149 ? 5.453 -18.781 -4.965 1 98.75 149 GLY B CA 1
ATOM 3356 C C . GLY B 1 149 ? 5.043 -17.594 -5.82 1 98.75 149 GLY B C 1
ATOM 3357 O O . GLY B 1 149 ? 4.641 -17.766 -6.973 1 98.75 149 GLY B O 1
ATOM 3358 N N . GLY B 1 150 ? 5.082 -16.406 -5.195 1 98.88 150 GLY B N 1
ATOM 3359 C CA . GLY B 1 150 ? 4.855 -15.211 -5.984 1 98.88 150 GLY B CA 1
ATOM 3360 C C . GLY B 1 150 ? 5.902 -14.992 -7.059 1 98.88 150 GLY B C 1
ATOM 3361 O O . GLY B 1 150 ? 5.59 -14.531 -8.156 1 98.88 150 GLY B O 1
ATOM 3362 N N . TYR B 1 151 ? 7.133 -15.312 -6.727 1 98.69 151 TYR B N 1
ATOM 3363 C CA . TYR B 1 151 ? 8.211 -15.305 -7.707 1 98.69 151 TYR B CA 1
ATOM 3364 C C . TYR B 1 151 ? 7.898 -16.234 -8.875 1 98.69 151 TYR B C 1
ATOM 3366 O O . TYR B 1 151 ? 7.969 -15.828 -10.031 1 98.69 151 TYR B O 1
ATOM 3374 N N . GLY B 1 152 ? 7.578 -17.422 -8.562 1 98.69 152 GLY B N 1
ATOM 3375 C CA . GLY B 1 152 ? 7.242 -18.406 -9.586 1 98.69 152 GLY B CA 1
ATOM 3376 C C . GLY B 1 152 ? 6.047 -18 -10.43 1 98.69 152 GLY B C 1
ATOM 3377 O O . GLY B 1 152 ? 6.07 -18.125 -11.656 1 98.69 152 GLY B O 1
ATOM 3378 N N . ALA B 1 153 ? 4.996 -17.531 -9.797 1 98.94 153 ALA B N 1
ATOM 3379 C CA . ALA B 1 153 ? 3.779 -17.125 -10.5 1 98.94 153 ALA B CA 1
ATOM 3380 C C . ALA B 1 153 ? 4.066 -15.992 -11.484 1 98.94 153 ALA B C 1
ATOM 3382 O O . ALA B 1 153 ? 3.59 -16.016 -12.625 1 98.94 153 ALA B O 1
ATOM 3383 N N . LEU B 1 154 ? 4.84 -15.016 -11.023 1 98.94 154 LEU B N 1
ATOM 3384 C CA . LEU B 1 154 ? 5.203 -13.922 -11.906 1 98.94 154 LEU B CA 1
ATOM 3385 C C . LEU B 1 154 ? 6.004 -14.43 -13.102 1 98.94 154 LEU B C 1
ATOM 3387 O O . LEU B 1 154 ? 5.75 -14.031 -14.242 1 98.94 154 LEU B O 1
ATOM 3391 N N . ARG B 1 155 ? 6.938 -15.289 -12.836 1 98.75 155 ARG B N 1
ATOM 3392 C CA . ARG B 1 155 ? 7.758 -15.836 -13.914 1 98.75 155 ARG B CA 1
ATOM 3393 C C . ARG B 1 155 ? 6.898 -16.578 -14.93 1 98.75 155 ARG B C 1
ATOM 3395 O O . ARG B 1 155 ? 7.059 -16.391 -16.141 1 98.75 155 ARG B O 1
ATOM 3402 N N . PHE B 1 156 ? 6.012 -17.422 -14.461 1 98.75 156 PHE B N 1
ATOM 3403 C CA . PHE B 1 156 ? 5.164 -18.188 -15.367 1 98.75 156 PHE B CA 1
ATOM 3404 C C . PHE B 1 156 ? 4.238 -17.266 -16.156 1 98.75 156 PHE B C 1
ATOM 3406 O O . PHE B 1 156 ? 3.979 -17.5 -17.328 1 98.75 156 PHE B O 1
ATOM 3413 N N . ALA B 1 157 ? 3.732 -16.25 -15.5 1 98.75 157 ALA B N 1
ATOM 3414 C CA . ALA B 1 157 ? 2.898 -15.258 -16.188 1 98.75 157 ALA B CA 1
ATOM 3415 C C . ALA B 1 157 ? 3.648 -14.625 -17.359 1 98.75 157 ALA B C 1
ATOM 3417 O O . ALA B 1 157 ? 3.092 -14.469 -18.438 1 98.75 157 ALA B O 1
ATOM 3418 N N . PHE B 1 158 ? 4.91 -14.297 -17.141 1 98.81 158 PHE B N 1
ATOM 3419 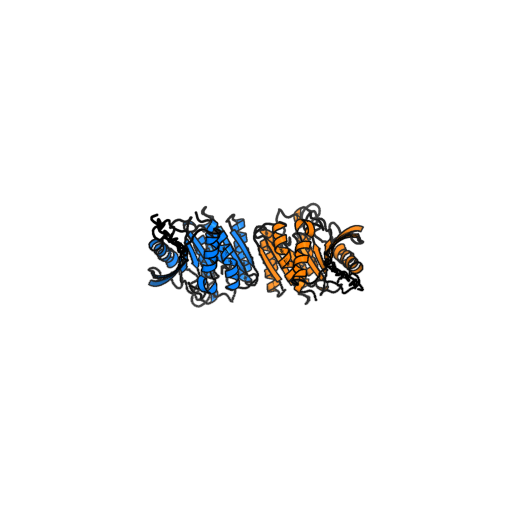C CA . PHE B 1 158 ? 5.699 -13.625 -18.172 1 98.81 158 PHE B CA 1
ATOM 3420 C C . PHE B 1 158 ? 6.164 -14.617 -19.219 1 98.81 158 PHE B C 1
ATOM 3422 O O . PHE B 1 158 ? 6.23 -14.281 -20.406 1 98.81 158 PHE B O 1
ATOM 3429 N N . LEU B 1 159 ? 6.418 -15.812 -18.828 1 98.19 159 LEU B N 1
ATOM 3430 C CA . LEU B 1 159 ? 6.945 -16.844 -19.719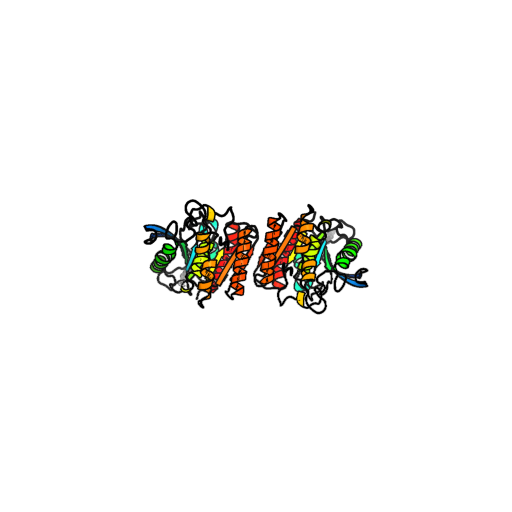 1 98.19 159 LEU B CA 1
ATOM 3431 C C . LEU B 1 159 ? 5.859 -17.359 -20.656 1 98.19 159 LEU B C 1
ATOM 3433 O O . LEU B 1 159 ? 6.129 -17.672 -21.812 1 98.19 159 LEU B O 1
ATOM 3437 N N . GLU B 1 160 ? 4.684 -17.516 -20.047 1 98 160 GLU B N 1
ATOM 3438 C CA . GLU B 1 160 ? 3.6 -18.172 -20.781 1 98 160 GLU B CA 1
ATOM 3439 C C . GLU B 1 160 ? 2.324 -17.344 -20.75 1 98 160 GLU B C 1
ATOM 3441 O O . GLU B 1 160 ? 1.281 -17.797 -20.281 1 98 160 GLU B O 1
ATOM 3446 N N . PRO B 1 161 ? 2.406 -16.109 -21.328 1 98.56 161 PRO B N 1
ATOM 3447 C CA . PRO B 1 161 ? 1.218 -15.258 -21.266 1 98.56 161 PRO B CA 1
ATOM 3448 C C . PRO B 1 161 ? 0.031 -15.859 -22.031 1 98.56 161 PRO B C 1
ATOM 3450 O O . PRO B 1 161 ? -1.114 -15.461 -21.797 1 98.56 161 PRO B O 1
ATOM 3453 N N . GLU B 1 162 ? 0.249 -16.828 -22.859 1 98.31 162 GLU B N 1
ATOM 3454 C CA . GLU B 1 162 ? -0.812 -17.453 -23.641 1 98.31 162 GLU B CA 1
ATOM 3455 C C . GLU B 1 162 ? -1.546 -18.516 -22.812 1 98.31 162 GLU B C 1
ATOM 3457 O O . GLU B 1 162 ? -2.623 -18.969 -23.203 1 98.31 162 GLU B O 1
ATOM 3462 N N . ARG B 1 163 ? -1.009 -18.797 -21.656 1 98.31 163 ARG B N 1
ATOM 3463 C CA . ARG B 1 163 ? -1.602 -19.875 -20.875 1 98.31 163 ARG B CA 1
ATOM 3464 C C . ARG B 1 163 ? -2.414 -19.328 -19.719 1 98.31 163 ARG B C 1
ATOM 3466 O O . ARG B 1 163 ? -3.256 -20.031 -19.141 1 98.31 163 ARG B O 1
ATOM 3473 N N . PHE B 1 164 ? -2.162 -18.125 -19.328 1 98.75 164 PHE B N 1
ATOM 3474 C CA . PHE B 1 164 ? -2.816 -17.578 -18.156 1 98.75 164 PHE B CA 1
ATOM 3475 C C . PHE B 1 164 ? -3.439 -16.219 -18.469 1 98.75 164 PHE B C 1
ATOM 3477 O O . PHE B 1 164 ? -2.898 -15.453 -19.266 1 98.75 164 PHE B O 1
ATOM 3484 N N . CYS B 1 165 ? -4.574 -15.852 -17.75 1 98.5 165 CYS B N 1
ATOM 3485 C CA . CYS B 1 165 ? -5.227 -14.578 -18.016 1 98.5 165 CYS B CA 1
ATOM 3486 C C . CYS B 1 165 ? -5.039 -13.625 -16.828 1 98.5 165 CYS B C 1
ATOM 3488 O O . CYS B 1 165 ? -5.223 -12.414 -16.969 1 98.5 165 CYS B O 1
ATOM 3490 N N . GLY B 1 166 ? -4.684 -14.148 -15.656 1 98.75 166 GLY B N 1
ATOM 3491 C CA . GLY B 1 166 ? -4.496 -13.344 -14.461 1 98.75 166 GLY B CA 1
ATOM 3492 C C . GLY B 1 166 ? -3.479 -13.93 -13.5 1 98.75 166 GLY B C 1
ATOM 3493 O O . GLY B 1 166 ? -3.201 -15.125 -13.531 1 98.75 166 GLY B O 1
ATOM 3494 N N . ALA B 1 167 ? -2.908 -13.031 -12.641 1 98.94 167 ALA B N 1
ATOM 3495 C CA . ALA B 1 167 ? -1.927 -13.461 -11.648 1 98.94 167 ALA B CA 1
ATOM 3496 C C . ALA B 1 167 ? -2.117 -12.719 -10.328 1 98.94 167 ALA B C 1
ATOM 3498 O O . ALA B 1 167 ? -2.406 -11.516 -10.32 1 98.94 167 ALA B O 1
ATOM 3499 N N . MET B 1 168 ? -2.035 -13.414 -9.234 1 98.88 168 MET B N 1
ATOM 3500 C CA . MET B 1 168 ? -1.99 -12.789 -7.918 1 98.88 168 MET B CA 1
ATOM 3501 C C . MET B 1 168 ? -0.655 -13.055 -7.23 1 98.88 168 MET B C 1
ATOM 3503 O O . MET B 1 168 ? -0.212 -14.203 -7.156 1 98.88 168 MET B O 1
ATOM 3507 N N . LEU B 1 169 ? -0.023 -12.031 -6.824 1 98.94 169 LEU B N 1
ATOM 3508 C CA . LEU B 1 169 ? 1.312 -12.047 -6.238 1 98.94 169 LEU B CA 1
ATOM 3509 C C . LEU B 1 169 ? 1.287 -11.492 -4.816 1 98.94 169 LEU B C 1
ATOM 3511 O O . LEU B 1 169 ? 1.255 -10.273 -4.621 1 98.94 169 LEU B O 1
ATOM 3515 N N . LEU B 1 170 ? 1.331 -12.414 -3.863 1 98.94 170 LEU B N 1
ATOM 3516 C CA . LEU B 1 170 ? 1.326 -12 -2.463 1 98.94 170 LEU B CA 1
ATOM 3517 C C . LEU B 1 170 ? 2.734 -12.039 -1.881 1 98.94 170 LEU B C 1
ATOM 3519 O O . LEU B 1 170 ? 3.342 -13.109 -1.781 1 98.94 170 LEU B O 1
ATOM 3523 N N . SER B 1 171 ? 3.201 -10.859 -1.463 1 98.88 171 SER B N 1
ATOM 3524 C CA . SER B 1 171 ? 4.566 -10.695 -0.975 1 98.88 171 SER B CA 1
ATOM 3525 C C . SER B 1 171 ? 5.566 -11.414 -1.875 1 98.88 171 SER B C 1
ATOM 3527 O O . SER B 1 171 ? 6.383 -12.203 -1.398 1 98.88 171 SER B O 1
ATOM 3529 N N . PRO B 1 172 ? 5.523 -11.094 -3.15 1 98.88 172 PRO B N 1
ATOM 3530 C CA . PRO B 1 172 ? 6.375 -11.844 -4.078 1 98.88 172 PRO B CA 1
ATOM 3531 C C . PRO B 1 172 ? 7.863 -11.57 -3.869 1 98.88 172 PRO B C 1
ATOM 3533 O O . PRO B 1 172 ? 8.281 -10.406 -3.846 1 98.88 172 PRO B O 1
ATOM 3536 N N . ALA B 1 173 ? 8.633 -12.609 -3.775 1 98.5 173 ALA B N 1
ATOM 3537 C CA . ALA B 1 173 ? 10.078 -12.492 -3.59 1 98.5 173 ALA B CA 1
ATOM 3538 C C . ALA B 1 173 ? 10.781 -12.242 -4.922 1 98.5 173 ALA B C 1
ATOM 3540 O O . ALA B 1 173 ? 11.586 -13.07 -5.363 1 98.5 173 ALA B O 1
ATOM 3541 N N . ILE B 1 174 ? 10.625 -11.125 -5.57 1 97.62 174 ILE B N 1
ATOM 3542 C CA . ILE B 1 174 ? 10.953 -10.922 -6.98 1 97.62 174 ILE B CA 1
ATOM 3543 C C . ILE B 1 174 ? 12.141 -9.969 -7.102 1 97.62 174 ILE B C 1
ATOM 3545 O O . ILE B 1 174 ? 12.797 -9.914 -8.148 1 97.62 174 ILE B O 1
ATOM 3549 N N . TYR B 1 175 ? 12.75 -9.508 -6.137 1 97.94 175 TYR B N 1
ATOM 3550 C CA . TYR B 1 175 ? 13.844 -8.547 -6.051 1 97.94 175 TYR B CA 1
ATOM 3551 C C . TYR B 1 175 ? 14.469 -8.305 -7.418 1 97.94 175 TYR B C 1
ATOM 3553 O O . TYR B 1 175 ? 15.172 -9.172 -7.945 1 97.94 175 TYR B O 1
ATOM 3561 N N . ALA B 1 176 ? 14.234 -7.086 -8.031 1 97.88 176 ALA B N 1
ATOM 3562 C CA . ALA B 1 176 ? 14.578 -6.824 -9.422 1 97.88 176 ALA B CA 1
ATOM 3563 C C . ALA B 1 176 ? 16.078 -6.93 -9.648 1 97.88 176 ALA B C 1
ATOM 3565 O O . ALA B 1 176 ? 16.531 -7.477 -10.664 1 97.88 176 ALA B O 1
ATOM 3566 N N . ASN B 1 177 ? 16.875 -6.398 -8.75 1 97.25 177 ASN B N 1
ATOM 3567 C CA . ASN B 1 177 ? 18.328 -6.465 -8.898 1 97.25 177 ASN B CA 1
ATOM 3568 C C . ASN B 1 177 ? 18.891 -7.719 -8.25 1 97.25 177 ASN B C 1
ATOM 3570 O O . ASN B 1 177 ? 19.109 -8.734 -8.914 1 97.25 177 ASN B O 1
ATOM 3574 N N . GLU B 1 178 ? 18.969 -7.73 -6.891 1 97.19 178 GLU B N 1
ATOM 3575 C CA . GLU B 1 178 ? 19.438 -8.891 -6.137 1 97.19 178 GLU B CA 1
ATOM 3576 C C . GLU B 1 178 ? 18.672 -9.039 -4.82 1 97.19 178 GLU B C 1
ATOM 3578 O O . GLU B 1 178 ? 18.281 -8.039 -4.211 1 97.19 178 GLU B O 1
ATOM 3583 N N . PRO B 1 179 ? 18.484 -10.281 -4.5 1 97.5 179 PRO B N 1
ATOM 3584 C CA . PRO B 1 179 ? 17.859 -10.477 -3.193 1 97.5 179 PRO B CA 1
ATOM 3585 C C . PRO B 1 179 ? 18.703 -9.938 -2.045 1 97.5 179 PRO B C 1
ATOM 3587 O O . PRO B 1 179 ? 19.938 -10.008 -2.098 1 97.5 179 PRO B O 1
ATOM 3590 N N . PRO B 1 180 ? 18.047 -9.43 -1.023 1 96.31 180 PRO B N 1
ATOM 3591 C CA . PRO B 1 180 ? 18.828 -9 0.147 1 96.31 180 PRO B CA 1
ATOM 3592 C C . PRO B 1 180 ? 19.516 -10.164 0.848 1 96.31 180 PRO B C 1
ATOM 3594 O O . PRO B 1 180 ? 19.219 -11.328 0.562 1 96.31 180 PRO B O 1
ATOM 3597 N N . ALA B 1 181 ? 20.453 -9.867 1.777 1 93.38 181 ALA B N 1
ATOM 3598 C CA . ALA B 1 181 ? 21.312 -10.844 2.424 1 93.38 181 ALA B CA 1
ATOM 3599 C C . ALA B 1 181 ? 20.5 -11.898 3.164 1 93.38 181 ALA B C 1
ATOM 3601 O O . ALA B 1 181 ? 20.891 -13.07 3.23 1 93.38 181 ALA B O 1
ATOM 3602 N N . GLY B 1 182 ? 19.344 -11.523 3.648 1 91.69 182 GLY B N 1
ATOM 3603 C CA . GLY B 1 182 ? 18.547 -12.438 4.457 1 91.69 182 GLY B CA 1
ATOM 3604 C C . GLY B 1 182 ? 17.578 -13.258 3.641 1 91.69 182 GLY B C 1
ATOM 3605 O O . GLY B 1 182 ? 16.891 -14.141 4.176 1 91.69 182 GLY B O 1
ATOM 3606 N N . SER B 1 183 ? 17.578 -13.109 2.361 1 95.12 183 SER B N 1
ATOM 3607 C CA . SER B 1 183 ? 16.641 -13.828 1.504 1 95.12 183 SER B CA 1
ATOM 3608 C C . SER B 1 183 ? 17.062 -15.273 1.305 1 95.12 183 SER B C 1
ATOM 3610 O O . SER B 1 183 ? 18.234 -15.555 1.066 1 95.12 183 SER B O 1
ATOM 3612 N N . ALA B 1 184 ? 16.094 -16.172 1.264 1 93.19 184 ALA B N 1
ATOM 3613 C CA . ALA B 1 184 ? 16.344 -17.594 1.041 1 93.19 184 ALA B CA 1
ATOM 3614 C C . ALA B 1 184 ? 16.922 -17.844 -0.351 1 93.19 184 ALA B C 1
ATOM 3616 O O . ALA B 1 184 ? 17.609 -18.828 -0.576 1 93.19 184 ALA B O 1
ATOM 3617 N N . ALA B 1 185 ? 16.672 -16.938 -1.235 1 95.31 185 ALA B N 1
ATOM 3618 C CA . ALA B 1 185 ? 17.203 -17.062 -2.592 1 95.31 185 ALA B CA 1
ATOM 3619 C C . ALA B 1 185 ? 18.719 -17.25 -2.58 1 95.31 185 ALA B C 1
ATOM 3621 O O . ALA B 1 185 ? 19.281 -17.844 -3.496 1 95.31 185 ALA B O 1
ATOM 3622 N N . ARG B 1 186 ? 19.328 -16.797 -1.545 1 95 186 ARG B N 1
ATOM 3623 C CA . ARG B 1 186 ? 20.781 -16.781 -1.51 1 95 186 ARG B CA 1
ATOM 3624 C C . ARG B 1 186 ? 21.328 -18.078 -0.918 1 95 186 ARG B C 1
ATOM 3626 O O . ARG B 1 186 ? 22.5 -18.422 -1.102 1 95 186 ARG B O 1
ATOM 3633 N N . TYR B 1 187 ? 20.469 -18.891 -0.232 1 92.25 187 TYR B N 1
ATOM 3634 C CA . TYR B 1 187 ? 21.109 -19.969 0.515 1 92.25 187 TYR B CA 1
ATOM 3635 C C . TYR B 1 187 ? 20.438 -21.297 0.23 1 92.25 187 TYR B C 1
ATOM 3637 O O . TYR B 1 187 ? 20.922 -22.344 0.657 1 92.25 187 TYR B O 1
ATOM 3645 N N . VAL B 1 188 ? 19.375 -21.266 -0.57 1 92.38 188 VAL B N 1
ATOM 3646 C CA . VAL B 1 188 ? 18.625 -22.5 -0.81 1 92.38 188 VAL B CA 1
ATOM 3647 C C . VAL B 1 188 ? 19.312 -23.312 -1.912 1 92.38 188 VAL B C 1
ATOM 3649 O O . VAL B 1 188 ? 18.891 -24.438 -2.209 1 92.38 188 VAL B O 1
ATOM 3652 N N . GLY B 1 189 ? 20.25 -22.766 -2.584 1 93.25 189 GLY B N 1
ATOM 3653 C CA . GLY B 1 189 ? 21.062 -23.5 -3.555 1 93.25 189 GLY B CA 1
ATOM 3654 C C . GLY B 1 189 ? 20.422 -23.562 -4.926 1 93.25 189 GLY B C 1
ATOM 3655 O O . GLY B 1 189 ? 20.703 -24.469 -5.707 1 93.25 189 GLY B O 1
ATOM 3656 N N . VAL B 1 190 ? 19.547 -22.641 -5.258 1 96.06 190 VAL B N 1
ATOM 3657 C CA . VAL B 1 190 ? 18.859 -22.625 -6.547 1 96.06 190 VAL B CA 1
ATOM 3658 C C . VAL B 1 190 ? 19.578 -21.672 -7.5 1 96.06 190 VAL B C 1
ATOM 3660 O O . VAL B 1 190 ? 19.812 -22 -8.664 1 96.06 190 VAL B O 1
ATOM 3663 N N . PHE B 1 191 ? 19.953 -20.5 -7 1 97.19 191 PHE B N 1
ATOM 3664 C CA . PHE B 1 191 ? 20.547 -19.453 -7.828 1 97.19 191 PHE B CA 1
ATOM 3665 C C . PHE B 1 191 ? 22.062 -19.438 -7.691 1 97.19 191 PHE B C 1
ATOM 3667 O O . PHE B 1 191 ? 22.656 -18.375 -7.52 1 97.19 191 PHE B O 1
ATOM 3674 N N . GLY B 1 192 ? 22.562 -20.547 -7.66 1 92.44 192 GLY B N 1
ATOM 3675 C CA . GLY B 1 192 ? 23.969 -20.828 -7.512 1 92.44 192 GLY B CA 1
ATOM 3676 C C . GLY B 1 192 ? 24.25 -22.172 -6.844 1 92.44 192 GLY B C 1
ATOM 3677 O O . GLY B 1 192 ? 23.391 -22.703 -6.156 1 92.44 192 GLY B O 1
ATOM 3678 N N . ASP B 1 193 ? 25.344 -22.734 -7.066 1 83.81 193 ASP B N 1
ATOM 3679 C CA . ASP B 1 193 ? 25.688 -24.031 -6.5 1 83.81 193 ASP B CA 1
ATOM 3680 C C . ASP B 1 193 ? 26.109 -23.891 -5.039 1 83.81 193 ASP B C 1
ATOM 3682 O O . ASP B 1 193 ? 25.312 -24.094 -4.129 1 83.81 193 ASP B O 1
ATOM 3686 N N . ARG B 1 194 ? 27.312 -23.5 -4.777 1 82.5 194 ARG B N 1
ATOM 3687 C CA . ARG B 1 194 ? 27.828 -23.359 -3.42 1 82.5 194 ARG B CA 1
ATOM 3688 C C . ARG B 1 194 ? 27.516 -21.984 -2.857 1 82.5 194 ARG B C 1
ATOM 3690 O O . ARG B 1 194 ? 27.312 -21.828 -1.651 1 82.5 194 ARG B O 1
ATOM 3697 N N . GLN B 1 195 ? 27.531 -21.078 -3.787 1 91.38 195 GLN B N 1
ATOM 3698 C CA . GLN B 1 195 ? 27.266 -19.688 -3.416 1 91.38 195 GLN B CA 1
ATOM 3699 C C . GLN B 1 195 ? 26.297 -19.016 -4.391 1 91.38 195 GLN B C 1
ATOM 3701 O O . GLN B 1 195 ? 26.219 -19.406 -5.559 1 91.38 195 GLN B O 1
ATOM 3706 N N . PHE B 1 196 ? 25.578 -18.094 -3.848 1 96.19 196 PHE B N 1
ATOM 3707 C CA . PHE B 1 196 ? 24.672 -17.312 -4.68 1 96.19 196 PHE B CA 1
ATOM 3708 C C . PHE B 1 196 ? 25.422 -16.734 -5.875 1 96.19 196 PHE B C 1
ATOM 3710 O O . PHE B 1 196 ? 26.516 -16.188 -5.73 1 96.19 196 PHE B O 1
ATOM 3717 N N . ASP B 1 197 ? 24.859 -16.875 -7.07 1 97.31 197 ASP B N 1
ATOM 3718 C CA . ASP B 1 197 ? 25.391 -16.328 -8.32 1 97.31 197 ASP B CA 1
ATOM 3719 C C . ASP B 1 197 ? 24.438 -15.297 -8.914 1 97.31 197 ASP B C 1
ATOM 3721 O O . ASP B 1 197 ? 23.391 -15.648 -9.461 1 97.31 197 ASP B O 1
ATOM 3725 N N . PRO B 1 198 ? 24.828 -14 -8.875 1 97.25 198 PRO B N 1
ATOM 3726 C CA . PRO B 1 198 ? 23.938 -12.953 -9.398 1 97.25 198 PRO B CA 1
ATOM 3727 C C . PRO B 1 198 ? 23.578 -13.164 -10.859 1 97.25 198 PRO B C 1
ATOM 3729 O O . PRO B 1 198 ? 22.484 -12.773 -11.289 1 97.25 198 PRO B O 1
ATOM 3732 N N . LYS B 1 199 ? 24.469 -13.727 -11.648 1 97.5 199 LYS B N 1
ATOM 3733 C CA . LYS B 1 199 ? 24.188 -13.953 -13.062 1 97.5 199 LYS B CA 1
ATOM 3734 C C . LYS B 1 199 ? 23 -14.906 -13.234 1 97.5 199 LYS B C 1
ATOM 3736 O O . LYS B 1 199 ? 22.125 -14.672 -14.07 1 97.5 199 LYS B O 1
ATOM 3741 N N . VAL B 1 200 ? 22.984 -15.977 -12.477 1 97.75 200 VAL B N 1
ATOM 3742 C CA . VAL B 1 200 ? 21.891 -16.953 -12.531 1 97.75 200 VAL B CA 1
ATOM 3743 C C . VAL B 1 200 ? 20.594 -16.281 -12.094 1 97.75 200 VAL B C 1
ATOM 3745 O O . VAL B 1 200 ? 19.547 -16.484 -12.719 1 97.75 200 VAL B O 1
ATOM 3748 N N . TRP B 1 201 ? 20.641 -15.492 -11.047 1 98.12 201 TRP B N 1
ATOM 3749 C CA . TRP B 1 201 ? 19.469 -14.773 -10.57 1 98.12 201 TRP B CA 1
ATOM 3750 C C . TRP B 1 201 ? 18.891 -13.867 -11.664 1 98.12 201 TRP B C 1
ATOM 3752 O O . TRP B 1 201 ? 17.703 -13.914 -11.953 1 98.12 201 TRP B O 1
ATOM 3762 N N . HIS B 1 202 ? 19.766 -13.062 -12.266 1 98.19 202 HIS B N 1
ATOM 3763 C CA . HIS B 1 202 ? 19.312 -12.109 -13.281 1 98.19 202 HIS B CA 1
ATOM 3764 C C . HIS B 1 202 ? 18.719 -12.82 -14.484 1 98.19 202 HIS B C 1
ATOM 3766 O O . HIS B 1 202 ? 17.766 -12.336 -15.094 1 98.19 202 HIS B O 1
ATOM 3772 N N . GLU B 1 203 ? 19.234 -13.992 -14.797 1 97.69 203 GLU B N 1
ATOM 3773 C CA . GLU B 1 203 ? 18.766 -14.758 -15.945 1 97.69 203 GLU B CA 1
ATOM 3774 C C . GLU B 1 203 ? 17.359 -15.312 -15.688 1 97.69 203 GLU B C 1
ATOM 3776 O O . GLU B 1 203 ? 16.547 -15.422 -16.609 1 97.69 203 GLU B O 1
ATOM 3781 N N . LEU B 1 204 ? 17.094 -15.617 -14.445 1 97.94 204 LEU B N 1
ATOM 3782 C CA . LEU B 1 204 ? 15.875 -16.359 -14.141 1 97.94 204 LEU B CA 1
ATOM 3783 C C . LEU B 1 204 ? 14.812 -15.43 -13.555 1 97.94 204 LEU B C 1
ATOM 3785 O O . LEU B 1 204 ? 13.648 -15.812 -13.43 1 97.94 204 LEU B O 1
ATOM 3789 N N . ASN B 1 205 ? 15.219 -14.203 -13.234 1 98 205 ASN B N 1
ATOM 3790 C CA . ASN B 1 205 ? 14.297 -13.25 -12.633 1 98 205 ASN B CA 1
ATOM 3791 C C . ASN B 1 205 ? 13.461 -12.531 -13.688 1 98 205 ASN B C 1
ATOM 3793 O O . ASN B 1 205 ? 13.789 -12.57 -14.875 1 98 205 ASN B O 1
ATOM 3797 N N . TYR B 1 206 ? 12.375 -11.891 -13.25 1 98.38 206 TYR B N 1
ATOM 3798 C CA . TYR B 1 206 ? 11.32 -11.398 -14.125 1 98.38 206 TYR B CA 1
ATOM 3799 C C . TYR B 1 206 ? 11.844 -10.305 -15.055 1 98.38 206 TYR B C 1
ATOM 3801 O O . TYR B 1 206 ? 11.367 -10.164 -16.188 1 98.38 206 TYR B O 1
ATOM 3809 N N . PRO B 1 207 ? 12.883 -9.469 -14.586 1 98.62 207 PRO B N 1
ATOM 3810 C CA . PRO B 1 207 ? 13.312 -8.43 -15.523 1 98.62 207 PRO B CA 1
ATOM 3811 C C . PRO B 1 207 ? 13.844 -9.008 -16.844 1 98.62 207 PRO B C 1
ATOM 3813 O O . PRO B 1 207 ? 13.719 -8.375 -17.891 1 98.62 207 PRO B O 1
ATOM 3816 N N . ALA B 1 208 ? 14.391 -10.211 -16.797 1 98.62 208 ALA B N 1
ATOM 3817 C CA . ALA B 1 208 ? 14.906 -10.852 -18 1 98.62 208 ALA B CA 1
ATOM 3818 C C . ALA B 1 208 ? 13.773 -11.227 -18.953 1 98.62 208 ALA B C 1
ATOM 3820 O O . ALA B 1 208 ? 14.016 -11.469 -20.141 1 98.62 208 ALA B O 1
ATOM 3821 N N . LEU B 1 209 ? 12.602 -11.32 -18.484 1 98.69 209 LEU B N 1
ATOM 3822 C CA . LEU B 1 209 ? 11.445 -11.758 -19.266 1 98.69 209 LEU B CA 1
ATOM 3823 C C . LEU B 1 209 ? 10.609 -10.562 -19.703 1 98.69 209 LEU B C 1
ATOM 3825 O O . LEU B 1 209 ? 9.648 -10.727 -20.453 1 98.69 209 LEU B O 1
ATOM 3829 N N . TRP B 1 210 ? 10.953 -9.375 -19.266 1 98.75 210 TRP B N 1
ATOM 3830 C CA . TRP B 1 210 ? 10.148 -8.172 -19.453 1 98.75 210 TRP B CA 1
ATOM 3831 C C . TRP B 1 210 ? 9.953 -7.871 -20.938 1 98.75 210 TRP B C 1
ATOM 3833 O O . TRP B 1 210 ? 8.828 -7.691 -21.391 1 98.75 210 TRP B O 1
ATOM 3843 N N . ARG B 1 211 ? 11.055 -7.84 -21.656 1 98.5 211 ARG B N 1
ATOM 3844 C CA . ARG B 1 211 ? 11 -7.473 -23.078 1 98.5 211 ARG B CA 1
ATOM 3845 C C . ARG B 1 211 ? 10.141 -8.453 -23.859 1 98.5 211 ARG B C 1
ATOM 3847 O O . ARG B 1 211 ? 9.305 -8.047 -24.672 1 98.5 211 ARG B O 1
ATOM 3854 N N . SER B 1 212 ? 10.367 -9.758 -23.641 1 98.44 212 SER B N 1
ATOM 3855 C CA . SER B 1 212 ? 9.602 -10.766 -24.375 1 98.44 212 SER B CA 1
ATOM 3856 C C . SER B 1 212 ? 8.117 -10.703 -24.016 1 98.44 212 SER B C 1
ATOM 3858 O O . SER B 1 212 ? 7.262 -10.883 -24.891 1 98.44 212 SER B O 1
ATOM 3860 N N . TYR B 1 213 ? 7.777 -10.453 -22.812 1 98.75 213 TYR B N 1
ATOM 3861 C CA . TYR B 1 213 ? 6.391 -10.336 -22.359 1 98.75 213 TYR B CA 1
ATOM 3862 C C . TYR B 1 213 ? 5.691 -9.172 -23.062 1 98.75 213 TYR B C 1
ATOM 3864 O O . TYR B 1 213 ? 4.559 -9.312 -23.531 1 98.75 213 TYR B O 1
ATOM 3872 N N . PHE B 1 214 ? 6.359 -8.094 -23.203 1 98.56 214 PHE B N 1
ATOM 3873 C CA . PHE B 1 214 ? 5.703 -6.91 -23.75 1 98.56 214 PHE B CA 1
ATOM 3874 C C . PHE B 1 214 ? 5.824 -6.863 -25.266 1 98.56 214 PHE B C 1
ATOM 3876 O O . PHE B 1 214 ? 5.23 -6 -25.906 1 98.56 214 PHE B O 1
ATOM 3883 N N . ALA B 1 215 ? 6.531 -7.801 -25.844 1 98.31 215 ALA B N 1
ATOM 3884 C CA . ALA B 1 215 ? 6.66 -7.887 -27.297 1 98.31 215 ALA B CA 1
ATOM 3885 C C . ALA B 1 215 ? 5.418 -8.516 -27.922 1 98.31 215 ALA B C 1
ATOM 3887 O O . ALA B 1 215 ? 5.211 -8.43 -29.141 1 98.31 215 ALA B O 1
ATOM 3888 N N . GLN B 1 216 ? 4.645 -9.234 -27.141 1 97.81 216 GLN B N 1
ATOM 3889 C CA . GLN B 1 216 ? 3.391 -9.836 -27.578 1 97.81 216 GLN B CA 1
ATOM 3890 C C . GLN B 1 216 ? 2.193 -9.109 -26.969 1 97.81 216 GLN B C 1
ATOM 3892 O O . GLN B 1 216 ? 2.336 -8.391 -25.969 1 97.81 216 GLN B O 1
ATOM 3897 N N . PRO B 1 217 ? 1.005 -9.227 -27.516 1 97.69 217 PRO B N 1
ATOM 3898 C CA . PRO B 1 217 ? -0.116 -8.344 -27.188 1 97.69 217 PRO B CA 1
ATOM 3899 C C . PRO B 1 217 ? -0.896 -8.812 -25.953 1 97.69 217 PRO B C 1
ATOM 3901 O O . PRO B 1 217 ? -1.706 -8.062 -25.406 1 97.69 217 PRO B O 1
ATOM 3904 N N . LEU B 1 218 ? -0.712 -10.023 -25.5 1 98.25 218 LEU B N 1
ATOM 3905 C CA . LEU B 1 218 ? -1.483 -10.547 -24.375 1 98.25 218 LEU B CA 1
ATOM 3906 C C . LEU B 1 218 ? -0.998 -9.953 -23.062 1 98.25 218 LEU B C 1
ATOM 3908 O O . LEU B 1 218 ? 0.208 -9.82 -22.844 1 98.25 218 LEU B O 1
ATOM 3912 N N . ARG B 1 219 ? -1.932 -9.539 -22.219 1 98.62 219 ARG B N 1
ATOM 3913 C CA . ARG B 1 219 ? -1.631 -8.992 -20.906 1 98.62 219 ARG B CA 1
ATOM 3914 C C . ARG B 1 219 ? -2.377 -9.75 -19.812 1 98.62 219 ARG B C 1
ATOM 3916 O O . ARG B 1 219 ? -3.559 -10.07 -19.969 1 98.62 219 ARG B O 1
ATOM 3923 N N . LEU B 1 220 ? -1.651 -10.047 -18.812 1 98.75 220 LEU B N 1
ATOM 3924 C CA . LEU B 1 220 ? -2.293 -10.578 -17.609 1 98.75 220 LEU B CA 1
ATOM 3925 C C . LEU B 1 220 ? -2.703 -9.453 -16.672 1 98.75 220 LEU B C 1
ATOM 3927 O O . LEU B 1 220 ? -1.948 -8.5 -16.469 1 98.75 220 LEU B O 1
ATOM 3931 N N . ARG B 1 221 ? -3.883 -9.602 -16.094 1 98.25 221 ARG B N 1
ATOM 3932 C CA . ARG B 1 221 ? -4.227 -8.766 -14.945 1 98.25 221 ARG B CA 1
ATOM 3933 C C . ARG B 1 221 ? -3.502 -9.234 -13.688 1 98.25 221 ARG B C 1
ATOM 3935 O O . ARG B 1 221 ? -3.59 -10.414 -13.32 1 98.25 221 ARG B O 1
ATOM 3942 N N . MET B 1 222 ? -2.82 -8.273 -13.016 1 98.94 222 MET B N 1
ATOM 3943 C CA . MET B 1 222 ? -1.97 -8.727 -11.922 1 98.94 222 MET B CA 1
ATOM 3944 C C . MET B 1 222 ? -2.338 -8.016 -10.617 1 98.94 222 MET B C 1
ATOM 3946 O O . MET B 1 222 ? -2.434 -6.789 -10.586 1 98.94 222 MET B O 1
ATOM 3950 N N . PHE B 1 223 ? -2.645 -8.805 -9.625 1 98.94 223 PHE B N 1
ATOM 3951 C CA . PHE B 1 223 ? -2.816 -8.305 -8.266 1 98.94 223 PHE B CA 1
ATOM 3952 C C . PHE B 1 223 ? -1.532 -8.477 -7.461 1 98.94 223 PHE B C 1
ATOM 3954 O O . PHE B 1 223 ? -1.034 -9.594 -7.301 1 98.94 223 PHE B O 1
ATOM 3961 N N . ILE B 1 224 ? -0.979 -7.41 -6.977 1 99 224 ILE B N 1
ATOM 3962 C CA . ILE B 1 224 ? 0.265 -7.406 -6.215 1 99 224 ILE B CA 1
ATOM 3963 C C . ILE B 1 224 ? 0.012 -6.852 -4.816 1 99 224 ILE B C 1
ATOM 3965 O O . ILE B 1 224 ? -0.639 -5.816 -4.66 1 99 224 ILE B O 1
ATOM 3969 N N . ALA B 1 225 ? 0.52 -7.566 -3.803 1 98.94 225 ALA B N 1
ATOM 3970 C CA . ALA B 1 225 ? 0.269 -7.066 -2.455 1 98.94 225 ALA B CA 1
ATOM 3971 C C . ALA B 1 225 ? 1.369 -7.504 -1.493 1 98.94 225 ALA B C 1
ATOM 3973 O O . ALA B 1 225 ? 2.047 -8.508 -1.73 1 98.94 225 ALA B O 1
ATOM 3974 N N . ALA B 1 226 ? 1.539 -6.773 -0.402 1 98.94 226 ALA B N 1
ATOM 3975 C CA . ALA B 1 226 ? 2.498 -7.066 0.662 1 98.94 226 ALA B CA 1
ATOM 3976 C C . ALA B 1 226 ? 2.152 -6.301 1.937 1 98.94 226 ALA B C 1
ATOM 3978 O O . ALA B 1 226 ? 1.288 -5.418 1.925 1 98.94 226 ALA B O 1
ATOM 3979 N N . GLY B 1 227 ? 2.781 -6.734 3.004 1 98.88 227 GLY B N 1
ATOM 3980 C CA . GLY B 1 227 ? 2.789 -5.918 4.207 1 98.88 227 GLY B CA 1
ATOM 3981 C C . GLY B 1 227 ? 3.834 -4.816 4.176 1 98.88 227 GLY B C 1
ATOM 3982 O O . GLY B 1 227 ? 4.918 -5 3.617 1 98.88 227 GLY B O 1
ATOM 3983 N N . ASP B 1 228 ? 3.484 -3.703 4.859 1 98.88 228 ASP B N 1
ATOM 3984 C CA . ASP B 1 228 ? 4.43 -2.59 4.855 1 98.88 228 ASP B CA 1
ATOM 3985 C C . ASP B 1 228 ? 5.688 -2.934 5.652 1 98.88 228 ASP B C 1
ATOM 3987 O O . ASP B 1 228 ? 6.773 -2.438 5.348 1 98.88 228 ASP B O 1
ATOM 3991 N N . ASP B 1 229 ? 5.613 -3.873 6.645 1 98.56 229 ASP B N 1
ATOM 3992 C CA . ASP B 1 229 ? 6.77 -4.246 7.453 1 98.56 229 ASP B CA 1
ATOM 3993 C C . ASP B 1 229 ? 7.66 -5.242 6.711 1 98.56 229 ASP B C 1
ATOM 3995 O O . ASP B 1 229 ? 8.742 -5.582 7.184 1 98.56 229 ASP B O 1
ATOM 3999 N N . ASP B 1 230 ? 7.191 -5.766 5.602 1 98.31 230 ASP B N 1
ATOM 4000 C CA . ASP B 1 230 ? 7.988 -6.531 4.648 1 98.31 230 ASP B CA 1
ATOM 4001 C C . ASP B 1 230 ? 8.781 -5.609 3.723 1 98.31 230 ASP B C 1
ATOM 4003 O O . ASP B 1 230 ? 8.508 -5.547 2.52 1 98.31 230 ASP B O 1
ATOM 4007 N N . LEU B 1 231 ? 9.758 -4.992 4.27 1 98 231 LEU B N 1
ATOM 4008 C CA . LEU B 1 231 ? 10.273 -3.713 3.789 1 98 231 LEU B CA 1
ATOM 4009 C C . LEU B 1 231 ? 10.758 -3.832 2.348 1 98 231 LEU B C 1
ATOM 4011 O O . LEU B 1 231 ? 10.281 -3.107 1.469 1 98 231 LEU B O 1
ATOM 4015 N N . SER B 1 232 ? 11.703 -4.762 2.074 1 98 232 SER B N 1
ATOM 4016 C CA . SER B 1 232 ? 12.242 -4.902 0.727 1 98 232 SER B CA 1
ATOM 4017 C C . SER B 1 232 ? 11.172 -5.359 -0.258 1 98 232 SER B C 1
ATOM 4019 O O . SER B 1 232 ? 11.109 -4.867 -1.387 1 98 232 SER B O 1
ATOM 4021 N N . ILE B 1 233 ? 10.32 -6.25 0.16 1 98.75 233 ILE B N 1
ATOM 4022 C CA . ILE B 1 233 ? 9.297 -6.816 -0.717 1 98.75 233 ILE B CA 1
ATOM 4023 C C . ILE B 1 233 ? 8.242 -5.762 -1.03 1 98.75 233 ILE B C 1
ATOM 4025 O O . ILE B 1 233 ? 7.777 -5.66 -2.168 1 98.75 233 ILE B O 1
ATOM 4029 N N . GLN B 1 234 ? 7.891 -5.008 0.007 1 98.81 234 GLN B N 1
ATOM 4030 C CA . GLN B 1 234 ? 6.977 -3.895 -0.228 1 98.81 234 GLN B CA 1
ATOM 4031 C C . GLN B 1 234 ? 7.527 -2.943 -1.289 1 98.81 234 GLN B C 1
ATOM 4033 O O . GLN B 1 234 ? 6.801 -2.527 -2.193 1 98.81 234 GLN B O 1
ATOM 4038 N N . ALA B 1 235 ? 8.75 -2.588 -1.217 1 98.88 235 ALA B N 1
ATOM 4039 C CA . ALA B 1 235 ? 9.367 -1.67 -2.168 1 98.88 235 ALA B CA 1
ATOM 4040 C C . ALA B 1 235 ? 9.414 -2.275 -3.568 1 98.88 235 ALA B C 1
ATOM 4042 O O . ALA B 1 235 ? 9.094 -1.602 -4.551 1 98.88 235 ALA B O 1
ATOM 4043 N N . GLU B 1 236 ? 9.773 -3.527 -3.641 1 98.88 236 GLU B N 1
ATOM 4044 C CA . GLU B 1 236 ? 9.844 -4.234 -4.914 1 98.88 236 GLU B CA 1
ATOM 4045 C C . GLU B 1 236 ? 8.461 -4.383 -5.543 1 98.88 236 GLU B C 1
ATOM 4047 O O . GLU B 1 236 ? 8.32 -4.316 -6.766 1 98.88 236 GLU B O 1
ATOM 4052 N N . SER B 1 237 ? 7.484 -4.621 -4.734 1 98.94 237 SER B N 1
ATOM 4053 C CA . SER B 1 237 ? 6.109 -4.723 -5.211 1 98.94 237 SER B CA 1
ATOM 4054 C C . SER B 1 237 ? 5.645 -3.408 -5.836 1 98.94 237 SER B C 1
ATOM 4056 O O . SER B 1 237 ? 5.039 -3.404 -6.91 1 98.94 237 SER B O 1
ATOM 4058 N N . SER B 1 238 ? 5.918 -2.328 -5.16 1 98.94 238 SER B N 1
ATOM 4059 C CA . SER B 1 238 ? 5.578 -1.01 -5.688 1 98.94 238 SER B CA 1
ATOM 4060 C C . SER B 1 238 ? 6.293 -0.742 -7.008 1 98.94 238 SER B C 1
ATOM 4062 O O . SER B 1 238 ? 5.695 -0.208 -7.945 1 98.94 238 SER B O 1
ATOM 4064 N N . ALA B 1 239 ? 7.547 -1.123 -7.078 1 98.88 239 ALA B N 1
ATOM 4065 C CA . ALA B 1 239 ? 8.328 -0.905 -8.297 1 98.88 239 ALA B CA 1
ATOM 4066 C C . ALA B 1 239 ? 7.766 -1.711 -9.461 1 98.88 239 ALA B C 1
ATOM 4068 O O . ALA B 1 239 ? 7.625 -1.19 -10.57 1 98.88 239 ALA B O 1
ATOM 4069 N N . LEU B 1 240 ? 7.449 -2.994 -9.18 1 98.94 240 LEU B N 1
ATOM 4070 C CA . LEU B 1 240 ? 6.852 -3.828 -10.219 1 98.94 240 LEU B CA 1
ATOM 4071 C C . LEU B 1 240 ? 5.531 -3.238 -10.703 1 98.94 240 LEU B C 1
ATOM 4073 O O . LEU B 1 240 ? 5.312 -3.084 -11.906 1 98.94 240 LEU B O 1
ATOM 4077 N N . TYR B 1 241 ? 4.691 -2.914 -9.75 1 98.94 241 TYR B N 1
ATOM 4078 C CA . TYR B 1 241 ? 3.389 -2.338 -10.062 1 98.94 241 TYR B CA 1
ATOM 4079 C C . TYR B 1 241 ? 3.531 -1.107 -10.945 1 98.94 241 TYR B C 1
ATOM 4081 O O . TYR B 1 241 ? 2.838 -0.979 -11.961 1 98.94 241 TYR B O 1
ATOM 4089 N N . THR B 1 242 ? 4.414 -0.219 -10.578 1 98.88 242 THR B N 1
ATOM 4090 C CA . THR B 1 242 ? 4.617 1.031 -11.297 1 98.88 242 THR B CA 1
ATOM 4091 C C . THR B 1 242 ? 5.062 0.76 -12.734 1 98.88 242 THR B C 1
ATOM 4093 O O . THR B 1 242 ? 4.535 1.354 -13.672 1 98.88 242 THR B O 1
ATOM 4096 N N . SER B 1 243 ? 6.016 -0.145 -12.867 1 98.75 243 SER B N 1
ATOM 4097 C CA . SER B 1 243 ? 6.52 -0.483 -14.195 1 98.75 243 SER B CA 1
ATOM 4098 C C . SER B 1 243 ? 5.426 -1.098 -15.062 1 98.75 243 SER B C 1
ATOM 4100 O O . SER B 1 243 ? 5.301 -0.764 -16.234 1 98.75 243 SER B O 1
ATOM 4102 N N . LEU B 1 244 ? 4.648 -2 -14.469 1 98.94 244 LEU B N 1
ATOM 4103 C CA . LEU B 1 244 ? 3.559 -2.643 -15.195 1 98.94 244 LEU B CA 1
ATOM 4104 C C . LEU B 1 244 ? 2.551 -1.608 -15.688 1 98.94 244 LEU B C 1
ATOM 4106 O O . LEU B 1 244 ? 2.164 -1.619 -16.859 1 98.94 244 LEU B O 1
ATOM 4110 N N . ARG B 1 245 ? 2.191 -0.715 -14.828 1 98.88 245 ARG B N 1
ATOM 4111 C CA . ARG B 1 245 ? 1.173 0.276 -15.164 1 98.88 245 ARG B CA 1
ATOM 4112 C C . ARG B 1 245 ? 1.685 1.254 -16.219 1 98.88 245 ARG B C 1
ATOM 4114 O O . ARG B 1 245 ? 0.942 1.65 -17.109 1 98.88 245 ARG B O 1
ATOM 4121 N N . ARG B 1 246 ? 2.904 1.63 -16.094 1 98.25 246 ARG B N 1
ATOM 4122 C CA . ARG B 1 246 ? 3.488 2.51 -17.094 1 98.25 246 ARG B CA 1
ATOM 4123 C C . ARG B 1 246 ? 3.514 1.837 -18.469 1 98.25 246 ARG B C 1
ATOM 4125 O O . ARG B 1 246 ? 3.383 2.504 -19.5 1 98.25 246 ARG B O 1
ATOM 4132 N N . ALA B 1 247 ? 3.658 0.544 -18.438 1 98.56 247 ALA B N 1
ATOM 4133 C CA . ALA B 1 247 ? 3.664 -0.229 -19.672 1 98.56 247 ALA B CA 1
ATOM 4134 C C . ALA B 1 247 ? 2.248 -0.619 -20.094 1 98.56 247 ALA B C 1
ATOM 4136 O O . ALA B 1 247 ? 2.059 -1.454 -20.969 1 98.56 247 ALA B O 1
ATOM 4137 N N . GLN B 1 248 ? 1.246 -0.122 -19.406 1 98.25 248 GLN B N 1
ATOM 4138 C CA . GLN B 1 248 ? -0.169 -0.291 -19.719 1 98.25 248 GLN B CA 1
ATOM 4139 C C . GLN B 1 248 ? -0.618 -1.729 -19.469 1 98.25 248 GLN B C 1
ATOM 4141 O O . GLN B 1 248 ? -1.514 -2.229 -20.156 1 98.25 248 GLN B O 1
ATOM 4146 N N . ASN B 1 249 ? 0.046 -2.471 -18.625 1 98.81 249 ASN B N 1
ATOM 4147 C CA . ASN B 1 249 ? -0.435 -3.75 -18.109 1 98.81 249 ASN B CA 1
ATOM 4148 C C . ASN B 1 249 ? -1.353 -3.561 -16.906 1 98.81 249 ASN B C 1
ATOM 4150 O O . ASN B 1 249 ? -0.955 -2.965 -15.906 1 98.81 249 ASN B O 1
ATOM 4154 N N . PRO B 1 250 ? -2.633 -4.055 -17 1 98.56 250 PRO B N 1
ATOM 4155 C CA . PRO B 1 250 ? -3.514 -3.904 -15.844 1 98.56 250 PRO B CA 1
ATOM 4156 C C . PRO B 1 250 ? -2.934 -4.531 -14.578 1 98.56 250 PRO B C 1
ATOM 4158 O O . PRO B 1 250 ? -2.432 -5.66 -14.617 1 98.56 250 PRO B O 1
ATOM 4161 N N . ALA B 1 251 ? -2.977 -3.74 -13.484 1 98.88 251 ALA B N 1
ATOM 4162 C CA . ALA B 1 251 ? -2.473 -4.219 -12.203 1 98.88 251 ALA B CA 1
ATOM 4163 C C . ALA B 1 251 ? -3.135 -3.48 -11.039 1 98.88 251 ALA B C 1
ATOM 4165 O O . ALA B 1 251 ? -3.625 -2.361 -11.211 1 98.88 251 ALA B O 1
ATOM 4166 N N . ALA B 1 252 ? -3.211 -4.117 -9.945 1 98.94 252 ALA B N 1
ATOM 4167 C CA . ALA B 1 252 ? -3.596 -3.537 -8.664 1 98.94 252 ALA B CA 1
ATOM 4168 C C . ALA B 1 252 ? -2.512 -3.762 -7.609 1 98.94 252 ALA B C 1
ATOM 4170 O O . ALA B 1 252 ? -1.829 -4.789 -7.625 1 98.94 252 ALA B O 1
ATOM 4171 N N . LEU B 1 253 ? -2.352 -2.795 -6.723 1 99 253 LEU B N 1
ATOM 4172 C CA . LEU B 1 253 ? -1.388 -2.877 -5.633 1 99 253 LEU B CA 1
ATOM 4173 C C . LEU B 1 253 ? -2.064 -2.619 -4.289 1 99 253 LEU B C 1
ATOM 4175 O O . LEU B 1 253 ? -2.863 -1.689 -4.16 1 99 253 LEU B O 1
ATOM 4179 N N . ARG B 1 254 ? -1.793 -3.48 -3.357 1 98.94 254 ARG B N 1
ATOM 4180 C CA . ARG B 1 254 ? -2.199 -3.281 -1.97 1 98.94 254 ARG B CA 1
ATOM 4181 C C . ARG B 1 254 ? -1.011 -3.428 -1.025 1 98.94 254 ARG B C 1
ATOM 4183 O O . ARG B 1 254 ? -0.302 -4.434 -1.063 1 98.94 254 ARG B O 1
ATOM 4190 N N . ILE B 1 255 ? -0.73 -2.385 -0.298 1 98.94 255 ILE B N 1
ATOM 4191 C CA . ILE B 1 255 ? 0.195 -2.453 0.827 1 98.94 255 ILE B CA 1
ATOM 4192 C C . ILE B 1 255 ? -0.566 -2.248 2.135 1 98.94 255 ILE B C 1
ATOM 4194 O O . ILE B 1 255 ? -1.188 -1.203 2.342 1 98.94 255 ILE B O 1
ATOM 4198 N N . VAL B 1 256 ? -0.517 -3.264 3.02 1 98.88 256 VAL B N 1
ATOM 4199 C CA . VAL B 1 256 ? -1.307 -3.27 4.246 1 98.88 256 VAL B CA 1
ATOM 4200 C C . VAL B 1 256 ? -0.384 -3.404 5.453 1 98.88 256 VAL B C 1
ATOM 4202 O O . VAL B 1 256 ? 0.827 -3.582 5.301 1 98.88 256 VAL B O 1
ATOM 4205 N N . ASP B 1 257 ? -1 -3.238 6.641 1 98.69 257 ASP B N 1
ATOM 4206 C CA . ASP B 1 257 ? -0.253 -3.389 7.883 1 98.69 257 ASP B CA 1
ATOM 4207 C C . ASP B 1 257 ? 0.198 -4.832 8.086 1 98.69 257 ASP B C 1
ATOM 4209 O O . ASP B 1 257 ? -0.618 -5.758 8.031 1 98.69 257 ASP B O 1
ATOM 4213 N N . GLY B 1 258 ? 1.521 -4.965 8.211 1 98.75 258 GLY B N 1
ATOM 4214 C CA . GLY B 1 258 ? 1.978 -6.281 8.625 1 98.75 258 GLY B CA 1
ATOM 4215 C C . GLY B 1 258 ? 3.279 -6.695 7.961 1 98.75 258 GLY B C 1
ATOM 4216 O O . GLY B 1 258 ? 3.797 -5.98 7.102 1 98.75 258 GLY B O 1
ATOM 4217 N N . ALA B 1 259 ? 3.754 -7.848 8.438 1 98.38 259 ALA B N 1
ATOM 4218 C CA . ALA B 1 259 ? 5.051 -8.359 8 1 98.38 259 ALA B CA 1
ATOM 4219 C C . ALA B 1 259 ? 4.883 -9.453 6.953 1 98.38 259 ALA B C 1
ATOM 4221 O O . ALA B 1 259 ? 3.973 -9.391 6.121 1 98.38 259 ALA B O 1
ATOM 4222 N N . HIS B 1 260 ? 5.883 -10.289 6.73 1 98.19 260 HIS B N 1
ATOM 4223 C CA . HIS B 1 260 ? 5.914 -11.422 5.809 1 98.19 260 HIS B CA 1
ATOM 4224 C C . HIS B 1 260 ? 5.281 -12.656 6.434 1 98.19 260 HIS B C 1
ATOM 4226 O O . HIS B 1 260 ? 5.973 -13.641 6.723 1 98.19 260 HIS B O 1
ATOM 4232 N N . THR B 1 261 ? 3.859 -12.555 6.672 1 98.38 261 THR B N 1
ATOM 4233 C CA . THR B 1 261 ? 3.203 -13.586 7.473 1 98.38 261 THR B CA 1
ATOM 4234 C C . THR B 1 261 ? 1.876 -14 6.844 1 98.38 261 THR B C 1
ATOM 4236 O O . THR B 1 261 ? 1.317 -13.266 6.027 1 98.38 261 THR B O 1
ATOM 4239 N N . TRP B 1 262 ? 1.365 -15.18 7.301 1 98.38 262 TRP B N 1
ATOM 4240 C CA . TRP B 1 262 ? 0.09 -15.695 6.816 1 98.38 262 TRP B CA 1
ATOM 4241 C C . TRP B 1 262 ? -1.066 -14.82 7.297 1 98.38 262 TRP B C 1
ATOM 4243 O O . TRP B 1 262 ? -2.125 -14.781 6.664 1 98.38 262 TRP B O 1
ATOM 4253 N N . ASP B 1 263 ? -0.848 -14.109 8.391 1 98.12 263 ASP B N 1
ATOM 4254 C CA . ASP B 1 263 ? -1.872 -13.164 8.812 1 98.12 263 ASP B CA 1
ATOM 4255 C C . ASP B 1 263 ? -2.131 -12.117 7.73 1 98.12 263 ASP B C 1
ATOM 4257 O O . ASP B 1 263 ? -3.285 -11.797 7.438 1 98.12 263 ASP B O 1
ATOM 4261 N N . VAL B 1 264 ? -1.106 -11.609 7.168 1 98.75 264 VAL B N 1
ATOM 4262 C CA . VAL B 1 264 ? -1.209 -10.633 6.094 1 98.75 264 VAL B CA 1
ATOM 4263 C C . VAL B 1 264 ? -1.846 -11.273 4.863 1 98.75 264 VAL B C 1
ATOM 4265 O O . VAL B 1 264 ? -2.77 -10.719 4.27 1 98.75 264 VAL B O 1
ATOM 4268 N N . TRP B 1 265 ? -1.433 -12.445 4.504 1 98.75 265 TRP B N 1
ATOM 4269 C CA . TRP B 1 265 ? -1.894 -13.094 3.283 1 98.75 265 TRP B CA 1
ATOM 4270 C C . TRP B 1 265 ? -3.354 -13.516 3.408 1 98.75 265 TRP B C 1
ATOM 4272 O O . TRP B 1 265 ? -4.105 -13.469 2.432 1 98.75 265 TRP B O 1
ATOM 4282 N N . ARG B 1 266 ? -3.754 -13.891 4.59 1 97.81 266 ARG B N 1
ATOM 4283 C CA . ARG B 1 266 ? -5.152 -14.227 4.828 1 97.81 266 ARG B CA 1
ATOM 4284 C C . ARG B 1 266 ? -6.059 -13.031 4.57 1 97.81 266 ARG B C 1
ATOM 4286 O O . ARG B 1 266 ? -7.156 -13.18 4.027 1 97.81 266 ARG B O 1
ATOM 4293 N N . ARG B 1 267 ? -5.574 -11.914 4.949 1 97.44 267 ARG B N 1
ATOM 4294 C CA . ARG B 1 267 ? -6.355 -10.695 4.754 1 97.44 267 ARG B CA 1
ATOM 4295 C C . ARG B 1 267 ? -6.391 -10.297 3.283 1 97.44 267 ARG B C 1
ATOM 4297 O O . ARG B 1 267 ? -7.352 -9.68 2.826 1 97.44 267 ARG B O 1
ATOM 4304 N N . LEU B 1 268 ? -5.438 -10.734 2.545 1 98.75 268 LEU B N 1
ATOM 4305 C CA . LEU B 1 268 ? -5.281 -10.25 1.179 1 98.75 268 LEU B CA 1
ATOM 4306 C C . LEU B 1 268 ? -5.836 -11.258 0.177 1 98.75 268 LEU B C 1
ATOM 4308 O O . LEU B 1 268 ? -6.051 -10.922 -0.99 1 98.75 268 LEU B O 1
ATOM 4312 N N . ILE B 1 269 ? -6.109 -12.492 0.579 1 98.5 269 ILE B N 1
ATOM 4313 C CA . ILE B 1 269 ? -6.5 -13.547 -0.352 1 98.5 269 ILE B CA 1
ATOM 4314 C C . ILE B 1 269 ? -7.82 -13.18 -1.021 1 98.5 269 ILE B C 1
ATOM 4316 O O . ILE B 1 269 ? -7.996 -13.391 -2.225 1 98.5 269 ILE B O 1
ATOM 4320 N N . GLY B 1 270 ? -8.805 -12.688 -0.298 1 98.56 270 GLY B N 1
ATOM 4321 C CA . GLY B 1 270 ? -10.094 -12.312 -0.854 1 98.56 270 GLY B CA 1
ATOM 4322 C C . GLY B 1 270 ? -9.984 -11.305 -1.982 1 98.56 270 GLY B C 1
ATOM 4323 O O . GLY B 1 270 ? -10.344 -11.602 -3.125 1 98.56 270 GLY B O 1
ATOM 4324 N N . PRO B 1 271 ? -9.453 -10.102 -1.65 1 98.69 271 PRO B N 1
ATOM 4325 C CA . PRO B 1 271 ? -9.289 -9.109 -2.715 1 98.69 271 PRO B CA 1
ATOM 4326 C C . PRO B 1 271 ? -8.445 -9.625 -3.879 1 98.69 271 PRO B C 1
ATOM 4328 O O . PRO B 1 271 ? -8.688 -9.266 -5.031 1 98.69 271 PRO B O 1
ATOM 4331 N N . ALA B 1 272 ? -7.465 -10.445 -3.635 1 98.88 272 ALA B N 1
ATOM 4332 C CA . ALA B 1 272 ? -6.613 -11 -4.684 1 98.88 272 ALA B CA 1
ATOM 4333 C C . ALA B 1 272 ? -7.41 -11.898 -5.621 1 98.88 272 ALA B C 1
ATOM 4335 O O . ALA B 1 272 ? -7.305 -11.789 -6.844 1 98.88 272 ALA B O 1
ATOM 4336 N N . LEU B 1 273 ? -8.211 -12.797 -5.012 1 98.88 273 LEU B N 1
ATOM 4337 C CA . LEU B 1 273 ? -9.055 -13.68 -5.809 1 98.88 273 LEU B CA 1
ATOM 4338 C C . LEU B 1 273 ? -10.031 -12.867 -6.668 1 98.88 273 LEU B C 1
ATOM 4340 O O . LEU B 1 273 ? -10.172 -13.125 -7.863 1 98.88 273 LEU B O 1
ATOM 4344 N N . LYS B 1 274 ? -10.656 -11.922 -6.066 1 98.81 274 LYS B N 1
ATOM 4345 C CA . LYS B 1 274 ? -11.656 -11.117 -6.762 1 98.81 274 LYS B CA 1
ATOM 4346 C C . LYS B 1 274 ? -11.055 -10.414 -7.977 1 98.81 274 LYS B C 1
ATOM 4348 O O . LYS B 1 274 ? -11.594 -10.5 -9.078 1 98.81 274 LYS B O 1
ATOM 4353 N N . TYR B 1 275 ? -9.945 -9.789 -7.789 1 98.81 275 TYR B N 1
ATOM 4354 C CA . TYR B 1 275 ? -9.328 -9.031 -8.875 1 98.81 275 TYR B CA 1
ATOM 4355 C C . TYR B 1 275 ? -8.828 -9.969 -9.969 1 98.81 275 TYR B C 1
ATOM 4357 O O . TYR B 1 275 ? -9.094 -9.742 -11.156 1 98.81 275 TYR B O 1
ATOM 4365 N N . THR B 1 276 ? -8.102 -10.977 -9.57 1 98.69 276 THR B N 1
ATOM 4366 C CA . THR B 1 276 ? -7.426 -11.867 -10.508 1 98.69 276 THR B CA 1
ATOM 4367 C C . THR B 1 276 ? -8.438 -12.648 -11.344 1 98.69 276 THR B C 1
ATOM 4369 O O . THR B 1 276 ? -8.25 -12.828 -12.547 1 98.69 276 THR B O 1
ATOM 4372 N N . LEU B 1 277 ? -9.516 -13.078 -10.766 1 98.56 277 LEU B N 1
ATOM 4373 C CA . LEU B 1 277 ? -10.453 -13.977 -11.438 1 98.56 277 LEU B CA 1
ATOM 4374 C C . LEU B 1 277 ? -11.469 -13.188 -12.258 1 98.56 277 LEU B C 1
ATOM 4376 O O . LEU B 1 277 ? -12.336 -13.773 -12.906 1 98.56 277 LEU B O 1
ATOM 4380 N N . GLU B 1 278 ? -11.328 -11.867 -12.281 1 97.56 278 GLU B N 1
ATOM 4381 C CA . GLU B 1 278 ? -12.133 -11.078 -13.203 1 97.56 278 GLU B CA 1
ATOM 4382 C C . GLU B 1 278 ? -11.805 -11.414 -14.656 1 97.56 278 GLU B C 1
ATOM 4384 O O . GLU B 1 278 ? -12.617 -11.172 -15.555 1 97.56 278 GLU B O 1
ATOM 4389 N N . CYS B 1 279 ? -10.688 -11.953 -14.828 1 94.81 279 CYS B N 1
ATOM 4390 C CA . CYS B 1 279 ? -10.227 -12.242 -16.188 1 94.81 279 CYS B CA 1
ATOM 4391 C C . CYS B 1 279 ? -10.875 -13.5 -16.734 1 94.81 279 CYS B C 1
ATOM 4393 O O . CYS B 1 279 ? -10.836 -13.758 -17.938 1 94.81 279 CYS B O 1
ATOM 4395 N N . VAL B 1 280 ? -11.469 -14.328 -15.812 1 94.31 280 VAL B N 1
ATOM 4396 C CA . VAL B 1 280 ? -11.922 -15.641 -16.266 1 94.31 280 VAL B CA 1
ATOM 4397 C C . VAL B 1 280 ? -13.328 -15.516 -16.859 1 94.31 280 VAL B C 1
ATOM 4399 O O . VAL B 1 280 ? -14.148 -14.742 -16.375 1 94.31 280 VAL B O 1
ATOM 4402 N N . LYS B 1 281 ? -13.633 -16.078 -18.016 1 83.69 281 LYS B N 1
ATOM 4403 C CA . LYS B 1 281 ? -14.891 -16.094 -18.734 1 83.69 281 LYS B CA 1
ATOM 4404 C C . LYS B 1 281 ? -15.438 -17.516 -18.844 1 83.69 281 LYS B C 1
ATOM 4406 O O . LYS B 1 281 ? -14.68 -18.484 -18.859 1 83.69 281 LYS B O 1
#

Solvent-accessible surface area (backbone atoms only — not comparable to full-atom values): 29474 Å² total; per-residue (Å²): 135,82,80,79,77,74,80,79,78,78,78,77,78,76,76,76,73,72,70,72,70,73,73,61,68,57,48,80,48,76,49,76,47,79,30,75,58,62,71,40,77,45,47,32,34,34,42,38,37,55,70,68,46,76,85,54,74,60,24,36,32,35,41,40,31,43,25,67,81,44,44,35,57,41,46,49,75,62,34,41,41,62,62,51,51,51,52,32,36,75,69,62,64,38,72,71,42,33,38,38,16,43,57,69,50,67,46,62,55,35,70,58,85,48,31,40,36,52,23,48,66,69,37,46,51,55,50,47,49,71,76,39,40,38,42,91,44,28,46,14,22,32,36,18,16,30,27,36,8,9,31,27,30,52,37,48,48,42,73,37,45,77,55,31,26,14,29,27,26,38,41,31,61,52,48,82,78,64,70,58,93,86,36,61,67,51,71,61,43,52,30,26,75,94,49,58,32,70,69,53,41,45,66,71,32,56,72,62,37,47,65,67,33,68,72,45,89,65,67,48,36,33,28,37,34,30,17,44,66,25,50,69,41,33,45,44,49,45,51,50,50,49,54,36,47,74,69,69,30,55,67,47,45,37,31,37,84,37,44,90,45,52,72,41,49,40,70,44,47,57,64,31,49,42,61,21,54,65,50,49,115,137,83,80,78,77,74,80,79,79,78,79,79,77,75,77,76,71,72,70,72,71,71,74,61,69,57,48,79,48,76,50,74,46,79,30,76,58,62,72,40,77,45,48,32,33,34,40,37,38,54,70,68,46,76,86,54,73,57,24,36,31,35,39,40,32,42,26,66,81,46,43,35,54,41,47,50,75,61,32,41,40,61,63,50,52,49,52,32,35,73,69,62,63,38,72,70,44,34,38,38,15,44,58,70,50,66,46,61,54,34,71,59,84,47,32,41,36,52,24,47,66,68,39,45,51,54,51,48,49,71,74,40,40,36,41,91,43,29,47,14,22,32,34,17,17,30,26,36,8,9,30,26,31,52,38,47,48,42,74,38,44,76,55,30,25,15,28,26,26,37,40,31,62,52,48,80,78,63,70,60,92,86,37,61,69,53,71,61,44,52,30,26,76,94,50,60,32,69,68,54,40,45,66,70,33,54,72,62,37,44,65,66,33,67,72,47,90,64,67,46,36,33,28,38,34,29,16,43,66,24,52,70,41,32,46,44,50,44,52,50,52,50,53,36,46,76,68,71,31,56,66,48,47,37,30,37,82,36,43,90,47,52,71,40,49,40,67,43,46,57,64,32,50,41,61,22,54,65,50,50,112

pLDDT: mean 93.14, std 14.87, range [26.59, 99.0]

Organism: Burkholderia thailandensis (strain ATCC 700388 / DSM 13276 / CCUG 48851 / CIP 106301 / E264) (NCBI:txid271848)

Radius of gyration: 31.26 Å; Cα contacts (8 Å, |Δi|>4): 1164; chains: 2; bounding box: 110×87×91 Å

InterPro domains:
  IPR000801 Esterase-like [PF00756] (35-272)
  IPR029058 Alpha/Beta hydrolase fold [G3DSA:3.40.50.1820] (10-277)
  IPR029058 Alpha/Beta hydrolase fold [SSF53474] (18-274)
  IPR050583 Mycobacterial A85 antigen [PTHR48098] (18-274)

Sequence (562 aa):
MRRFALPLVALLAAALTVAARAAPASSIVTRTFRSTALHRDWSYTVYLPAGYNPEGARYPVLYLLHGNAGNANDWITQGRLQLTADAMIERRDIPPVVIVMPQGGTDWYVDRKEKMQSAFLDDLIPDVETHYAVSNQRAGRAIGGVSMGGYGALRFAFLEPERFCGAMLLSPAIYANEPPAGSAARYVGVFGDRQFDPKVWHELNYPALWRSYFAQPLRLRMFIAAGDDDLSIQAESSALYTSLRRAQNPAALRIVDGAHTWDVWRRLIGPALKYTLECVKMRRFALPLVALLAAALTVAARAAPASSIVTRTFRSTALHRDWSYTVYLPAGYNPEGARYPVLYLLHGNAGNANDWITQGRLQLTADAMIERRDIPPVVIVMPQGGTDWYVDRKEKMQSAFLDDLIPDVETHYAVSNQRAGRAIGGVSMGGYGALRFAFLEPERFCGAMLLSPAIYANEPPAGSAARYVGVFGDRQFDPKVWHELNYPALWRSYFAQPLRLRMFIAAGDDDLSIQAESSALYTSLRRAQNPAALRIVDGAHTWDVWRRLIGPALKYTLECVK

Nearest PDB structures (foldseek):
  5vol-assembly1_B  TM=8.046E-01  e=1.777E-25  Bacteroides intestinalis DSM 17393
  5vol-assembly1_C  TM=8.094E-01  e=8.176E-25  Bacteroides intestinalis DSM 17393
  1jjf-assembly1_A  TM=8.134E-01  e=2.596E-20  Acetivibrio thermocellus
  7b6b-assembly1_B  TM=7.918E-01  e=3.803E-20  Dysgonomonas mossii DSM 22836
  6rzo-assembly1_B  TM=8.075E-01  e=2.496E-17  uncultured bacterium

Secondary structure (DSSP, 8-state):
-----------------------PPPEEEEEEEEETTTTEEEEEEEEE-TT--TTSSPBPEEEEE--TT--TTHHHHTT-HHHHHHHHHHTTSS---EEEEE---SSTTSBSSSBHHHIIIIIIHHHHHHHS-B--SGGGEEEEEETHHHHHHHHHHHH-TTT-SEEEEES----SS---TT-GGGTSSSSSSSS--HHHHHHHSTHHHHHHHHHSS---EEEEEEETTSHHHHHHHHHHHHHHHHTT--EEEEEES--SSHHHHHHHHHHHHHHHGGG--/-----------------------PPPEEEEEEEEETTTTEEEEEEEEE-TT--TTSSPBPEEEEE--TT--TTHHHHTT-HHHHHHHHHHTTSS---EEEEE---SSTTSBSSSBHHHIIIIIIHHHHHHHS-B--SGGGEEEEEETHHHHHHHHHHHH-TTT-SEEEEES----SS---TT-GGGTSSSSSSSS--HHHHHHHSTHHHHHHHHHSS---EEEEEEETTSHHHHHHHHHHHHHHHHTT--EEEEEES--SSHHHHHHHHHHHHHHHGGG--